Protein AF-A0A660NQ23-F1 (afdb_monomer)

pLDDT: mean 77.4, std 14.24, range [29.5, 96.94]

Secondary structure (DSSP, 8-state):
-HHHHHTHHHHHHHHHHHHHHHHHH-HHHHHTHHHHHHHHHHHHHHHHHHHHHHHHHHTSTTHHHHTHHHHHT-------HHHHHHHHHHHHHHHHHHHTT-----HHHHHHHHHHHHHHTTTHHHHHHHHHHHTTT-TTSHHHHHHHHHHHHHHHHHHT-TTTTT-GGGGGGGHHHHHHHHHHHGGGS-HHHHHHHHHHHHHHHHHHHHHHHHHHHHHHH--SHHHHHHHHHHSTT------HHHHHHHHHHHHHHHHHHHHHHH-SS--TTHHHHHHHHHHHHHHHHHTTTTHHHHHHHH--HHHHGGGHHHHHHS--EEEEES--HHHHHHIIIII--EE---------TTPPP----SEEEEEE-SS-SS--HHHHHHH-SS--STT--HHHHHTS-EEEEEEEE-SS-SS--EEEEEEEPP--PPPP-

Solvent-accessible surface area (backbone atoms only — not comparable to full-atom values): 24558 Å² total; per-residue (Å²): 108,74,67,64,34,70,61,14,59,65,55,32,52,35,50,52,52,28,50,52,50,41,44,73,71,21,73,77,44,50,79,45,40,70,63,49,52,66,50,49,50,53,51,39,52,46,41,34,53,50,49,51,52,51,52,53,50,59,70,38,89,60,35,62,68,67,48,49,46,64,77,73,70,55,87,82,70,82,76,52,68,74,59,54,52,50,41,50,52,50,49,51,52,50,48,52,54,55,51,59,40,65,52,72,73,42,74,65,40,47,53,51,46,64,69,42,48,67,65,70,44,53,81,43,56,66,42,35,53,54,34,50,65,74,36,64,92,51,55,63,40,65,86,51,31,64,34,46,44,42,40,53,40,50,53,49,50,47,35,15,12,78,52,45,86,84,39,62,73,76,55,59,69,48,52,55,32,40,49,54,46,26,62,70,29,57,84,74,55,57,70,66,60,51,52,50,51,32,52,50,30,53,52,53,33,51,52,49,40,50,48,56,51,52,54,48,48,7,54,74,68,49,52,56,57,74,57,13,54,53,49,41,70,74,39,75,90,67,80,85,74,89,53,69,66,37,50,52,52,41,50,52,43,52,49,52,49,51,52,53,55,49,52,67,72,71,56,80,79,81,65,90,62,50,38,56,52,43,41,52,49,31,50,50,38,46,48,48,38,43,68,37,76,38,33,67,61,52,41,63,66,69,52,57,56,85,71,32,43,73,48,20,61,58,37,68,76,57,75,57,40,33,40,46,39,72,61,50,73,71,55,53,52,47,34,33,71,60,18,62,46,42,65,72,76,79,67,87,74,66,96,48,102,78,64,77,78,81,81,82,50,48,32,39,39,39,35,41,68,62,89,67,84,76,81,58,62,71,62,49,51,72,63,45,90,73,65,68,39,86,85,52,52,62,65,64,56,67,74,46,59,68,45,82,77,45,73,50,66,59,94,66,68,96,59,53,41,36,40,35,38,31,33,56,56,80,78,81,73,77,77,81,130

Structure (mmCIF, N/CA/C/O backbone):
data_AF-A0A660NQ23-F1
#
_entry.id   AF-A0A660NQ23-F1
#
loop_
_atom_site.group_PDB
_atom_site.id
_atom_site.type_symbol
_atom_site.label_atom_id
_atom_site.label_alt_id
_atom_site.label_comp_id
_atom_site.label_asym_id
_atom_site.label_entity_id
_atom_site.label_seq_id
_atom_site.pdbx_PDB_ins_code
_atom_site.Cartn_x
_atom_site.Cartn_y
_atom_site.Cartn_z
_atom_site.occupancy
_atom_site.B_iso_or_equiv
_atom_site.auth_seq_id
_atom_site.auth_comp_id
_atom_site.auth_asym_id
_atom_site.auth_atom_id
_atom_site.pdbx_PDB_model_num
ATOM 1 N N . ALA A 1 1 ? 5.498 -5.212 7.278 1.00 31.19 1 ALA A N 1
ATOM 2 C CA . ALA A 1 1 ? 6.770 -5.597 7.927 1.00 31.19 1 ALA A CA 1
ATOM 3 C C . ALA A 1 1 ? 7.944 -5.469 6.956 1.00 31.19 1 ALA A C 1
ATOM 5 O O . ALA A 1 1 ? 8.830 -4.682 7.243 1.00 31.19 1 ALA A O 1
ATOM 6 N N . ALA A 1 2 ? 7.913 -6.130 5.788 1.00 29.50 2 ALA A N 1
ATOM 7 C CA . ALA A 1 2 ? 8.990 -6.045 4.790 1.00 29.50 2 ALA A CA 1
ATOM 8 C C . ALA A 1 2 ? 9.280 -4.611 4.300 1.00 29.50 2 ALA A C 1
ATOM 10 O O . ALA A 1 2 ? 10.437 -4.220 4.282 1.00 29.50 2 ALA A O 1
ATOM 11 N N . SER A 1 3 ? 8.248 -3.801 4.021 1.00 43.12 3 SER A N 1
ATOM 12 C CA . SER A 1 3 ? 8.421 -2.385 3.658 1.00 43.12 3 SER A CA 1
ATOM 13 C C . SER A 1 3 ? 9.052 -1.564 4.793 1.00 43.12 3 SER A C 1
ATOM 15 O O . SER A 1 3 ? 10.048 -0.884 4.584 1.00 43.12 3 SER A O 1
ATOM 17 N N . LEU A 1 4 ? 8.537 -1.682 6.019 1.00 47.09 4 LEU A N 1
ATOM 18 C CA . LEU A 1 4 ? 9.027 -0.963 7.209 1.00 47.09 4 LEU A CA 1
ATOM 19 C C . LEU A 1 4 ? 10.518 -1.201 7.506 1.00 47.09 4 LEU A C 1
ATOM 21 O O . LEU A 1 4 ? 11.193 -0.284 7.959 1.00 47.09 4 LEU A O 1
ATOM 25 N N . LEU A 1 5 ? 11.021 -2.410 7.243 1.00 47.56 5 LEU A N 1
ATOM 26 C CA . LEU A 1 5 ? 12.421 -2.778 7.476 1.00 47.56 5 LEU A CA 1
ATOM 27 C C . LEU A 1 5 ? 13.347 -2.345 6.327 1.00 47.56 5 LEU A C 1
ATOM 29 O O . LEU A 1 5 ? 14.529 -2.108 6.550 1.00 47.56 5 LEU A O 1
ATOM 33 N N . THR A 1 6 ? 12.826 -2.180 5.106 1.00 51.53 6 THR A N 1
ATOM 34 C CA . THR A 1 6 ? 13.605 -1.667 3.965 1.00 51.53 6 THR A CA 1
ATOM 35 C C . THR A 1 6 ? 13.810 -0.144 3.985 1.00 51.53 6 THR A C 1
ATOM 37 O O . THR A 1 6 ? 14.858 0.311 3.538 1.00 51.53 6 THR A O 1
ATOM 40 N N . TYR A 1 7 ? 12.892 0.645 4.567 1.00 55.97 7 TYR A N 1
ATOM 41 C CA . TYR A 1 7 ? 13.034 2.109 4.777 1.00 55.97 7 TYR A CA 1
ATOM 42 C C . TYR A 1 7 ? 13.742 2.455 6.118 1.00 55.97 7 TYR A C 1
ATOM 44 O O . TYR A 1 7 ? 13.473 3.485 6.733 1.00 55.97 7 TYR A O 1
ATOM 52 N N . GLY A 1 8 ? 14.558 1.536 6.647 1.00 65.12 8 GLY A N 1
ATOM 53 C CA . GLY A 1 8 ? 14.742 1.310 8.085 1.00 65.12 8 GLY A CA 1
ATOM 54 C C . GLY A 1 8 ? 15.418 2.389 8.945 1.00 65.12 8 GLY A C 1
ATOM 55 O O . GLY A 1 8 ? 15.153 2.398 10.147 1.00 65.12 8 GLY A O 1
ATOM 56 N N . ILE A 1 9 ? 16.253 3.298 8.420 1.00 74.50 9 ILE A N 1
ATOM 57 C CA . ILE A 1 9 ? 17.016 4.219 9.296 1.00 74.50 9 ILE A CA 1
ATOM 58 C C . ILE A 1 9 ? 16.141 5.353 9.851 1.00 74.50 9 ILE A C 1
ATOM 60 O O . ILE A 1 9 ? 16.072 5.482 11.076 1.00 74.50 9 ILE A O 1
ATOM 64 N N . PRO A 1 10 ? 15.430 6.154 9.030 1.00 77.12 10 PRO A N 1
ATOM 65 C CA . PRO A 1 10 ? 14.596 7.241 9.545 1.00 77.12 10 PRO A CA 1
ATOM 66 C C . PRO A 1 10 ? 13.537 6.760 10.534 1.00 77.12 10 PRO A C 1
ATOM 68 O O . PRO A 1 10 ? 13.327 7.373 11.580 1.00 77.12 10 PRO A O 1
ATOM 71 N N . LEU A 1 11 ? 12.909 5.617 10.247 1.00 76.81 11 LEU A N 1
ATOM 72 C CA . LEU A 1 11 ? 11.911 5.033 11.135 1.00 76.81 11 LEU A CA 1
ATOM 73 C C . LEU A 1 11 ? 12.527 4.543 12.454 1.00 76.81 11 LEU A C 1
ATOM 75 O O . LEU A 1 11 ? 11.950 4.791 13.513 1.00 76.81 11 LEU A O 1
ATOM 79 N N . ALA A 1 12 ? 13.690 3.882 12.416 1.00 78.38 12 ALA A N 1
ATOM 80 C CA . ALA A 1 12 ? 14.388 3.445 13.625 1.00 78.38 12 ALA A CA 1
ATOM 81 C C . ALA A 1 12 ? 14.799 4.638 14.499 1.00 78.38 12 ALA A C 1
ATOM 83 O O . ALA A 1 12 ? 14.580 4.611 15.711 1.00 78.38 12 ALA A O 1
ATOM 84 N N . VAL A 1 13 ? 15.305 5.716 13.890 1.00 81.62 13 VAL A N 1
ATOM 85 C CA . VAL A 1 13 ? 15.626 6.970 14.589 1.00 81.62 13 VAL A CA 1
ATOM 86 C C . VAL A 1 13 ? 14.377 7.556 15.245 1.00 81.62 13 VAL A C 1
ATOM 88 O O . VAL A 1 13 ? 14.406 7.884 16.429 1.00 81.62 13 VAL A O 1
ATOM 91 N N . VAL A 1 14 ? 13.254 7.623 14.524 1.00 83.31 14 VAL A N 1
ATOM 92 C CA . VAL A 1 14 ? 11.972 8.094 15.071 1.00 83.31 14 VAL A CA 1
ATOM 93 C C . VAL A 1 14 ? 11.508 7.239 16.253 1.00 83.31 14 VAL A C 1
ATOM 95 O O . VAL A 1 14 ? 11.088 7.790 17.270 1.00 83.31 14 VAL A O 1
ATOM 98 N N . MET A 1 15 ? 11.607 5.910 16.163 1.00 81.88 15 MET A N 1
ATOM 99 C CA . MET A 1 15 ? 11.240 5.000 17.256 1.00 81.88 15 MET A CA 1
ATOM 100 C C . MET A 1 15 ? 12.137 5.177 18.487 1.00 81.88 15 MET A C 1
ATOM 102 O O . MET A 1 15 ? 11.632 5.239 19.612 1.00 81.88 15 MET A O 1
ATOM 106 N N . LEU A 1 16 ? 13.452 5.306 18.290 1.00 83.88 16 LEU A N 1
ATOM 107 C CA . LEU A 1 16 ? 14.405 5.558 19.372 1.00 83.88 16 LEU A CA 1
ATOM 108 C C . LEU A 1 16 ? 14.143 6.912 20.040 1.00 83.88 16 LEU A C 1
ATOM 110 O O . LEU A 1 16 ? 14.024 6.972 21.263 1.00 83.88 16 LEU A O 1
ATOM 114 N N . LEU A 1 17 ? 13.963 7.981 19.258 1.00 87.12 17 LEU A N 1
ATOM 115 C CA . LEU A 1 17 ? 13.628 9.309 19.779 1.00 87.12 17 LEU A CA 1
ATOM 116 C C . LEU A 1 17 ? 12.296 9.301 20.535 1.00 87.12 17 LEU A C 1
ATOM 118 O O . LEU A 1 17 ? 12.213 9.882 21.616 1.00 87.12 17 LEU A O 1
ATOM 122 N N . ALA A 1 18 ? 11.278 8.603 20.021 1.00 86.25 18 ALA A N 1
ATOM 123 C CA . ALA A 1 18 ? 9.991 8.460 20.698 1.00 86.25 18 ALA A CA 1
ATOM 124 C C . ALA A 1 18 ? 10.151 7.760 22.049 1.00 86.25 18 ALA A C 1
ATOM 126 O O . ALA A 1 18 ? 9.579 8.195 23.047 1.00 86.25 18 ALA A O 1
ATOM 127 N N . THR A 1 19 ? 10.967 6.709 22.088 1.00 85.00 19 THR A N 1
ATOM 128 C CA . THR A 1 19 ? 11.256 5.948 23.306 1.00 85.00 19 THR A CA 1
ATOM 129 C C . THR A 1 19 ? 11.984 6.811 24.333 1.00 85.00 19 THR A C 1
ATOM 131 O O . THR A 1 19 ? 11.578 6.853 25.491 1.00 85.00 19 THR A O 1
ATOM 134 N N . LEU A 1 20 ? 13.002 7.571 23.918 1.00 88.00 20 LEU A N 1
ATOM 135 C CA . LEU A 1 20 ? 13.717 8.497 24.801 1.00 88.00 20 LEU A CA 1
ATOM 136 C C . LEU A 1 20 ? 12.796 9.603 25.340 1.00 88.00 20 LEU A C 1
ATOM 138 O O . LEU A 1 20 ? 12.825 9.895 26.536 1.00 88.00 20 LEU A O 1
ATOM 142 N N . LEU A 1 21 ? 11.928 10.169 24.494 1.00 87.44 21 LEU A N 1
ATOM 143 C CA . LEU A 1 21 ? 10.918 11.151 24.901 1.00 87.44 21 LEU A CA 1
ATOM 144 C C . LEU A 1 21 ? 9.919 10.575 25.908 1.00 87.44 21 LEU A C 1
ATOM 146 O O . LEU A 1 21 ? 9.592 11.250 26.884 1.00 87.44 21 LEU A O 1
ATOM 150 N N . LEU A 1 22 ? 9.463 9.334 25.711 1.00 86.75 22 LEU A N 1
ATOM 151 C CA . LEU A 1 22 ? 8.585 8.642 26.658 1.00 86.75 22 LEU A CA 1
ATOM 152 C C . LEU A 1 22 ? 9.270 8.440 28.011 1.00 86.75 22 LEU A C 1
ATOM 154 O O . LEU A 1 22 ? 8.677 8.753 29.042 1.00 86.75 22 LEU A O 1
ATOM 158 N N . LEU A 1 23 ? 10.523 7.979 28.011 1.00 86.62 23 LEU A N 1
ATOM 159 C CA . LEU A 1 23 ? 11.314 7.804 29.231 1.00 86.62 23 LEU A CA 1
ATOM 160 C C . LEU A 1 23 ? 11.548 9.131 29.963 1.00 86.62 23 LEU A C 1
ATOM 162 O O . LEU A 1 23 ? 11.567 9.157 31.192 1.00 86.62 23 LEU A O 1
ATOM 166 N N . TRP A 1 24 ? 11.707 10.234 29.231 1.00 86.19 24 TRP A N 1
ATOM 167 C CA . TRP A 1 24 ? 11.948 11.548 29.824 1.00 86.19 24 TRP A CA 1
ATOM 168 C C . TRP A 1 24 ? 10.670 12.207 30.368 1.00 86.19 24 TRP A C 1
ATOM 170 O O . TRP A 1 24 ? 10.667 12.720 31.486 1.00 86.19 24 TRP A O 1
ATOM 180 N N . LEU A 1 25 ? 9.573 12.180 29.603 1.00 84.94 25 LEU A N 1
ATOM 181 C CA . LEU A 1 25 ? 8.346 12.929 29.911 1.00 84.94 25 LEU A CA 1
ATOM 182 C C . LEU A 1 25 ? 7.332 12.171 30.770 1.00 84.94 25 LEU A C 1
ATOM 184 O O . LEU A 1 25 ? 6.477 12.813 31.384 1.00 84.94 25 LEU A O 1
ATOM 188 N N . VAL A 1 26 ? 7.374 10.836 30.788 1.00 84.81 26 VAL A N 1
ATOM 189 C CA . VAL A 1 26 ? 6.296 10.011 31.347 1.00 84.81 26 VAL A CA 1
ATOM 190 C C . VAL A 1 26 ? 6.838 9.105 32.454 1.00 84.81 26 VAL A C 1
ATOM 192 O O . VAL A 1 26 ? 7.487 8.090 32.211 1.00 84.81 26 VAL A O 1
ATOM 195 N N . VAL A 1 27 ? 6.528 9.467 33.703 1.00 82.06 27 VAL A N 1
ATOM 196 C CA . VAL A 1 27 ? 7.019 8.812 34.932 1.00 82.06 27 VAL A CA 1
ATOM 197 C C . VAL A 1 27 ? 6.926 7.276 34.921 1.00 82.06 27 VAL A C 1
ATOM 199 O O . VAL A 1 27 ? 7.943 6.647 35.213 1.00 82.06 27 VAL A O 1
ATOM 202 N N . PRO A 1 28 ? 5.798 6.626 34.566 1.00 83.62 28 PRO A N 1
ATOM 203 C CA . PRO A 1 28 ? 5.717 5.162 34.593 1.00 83.62 28 PRO A CA 1
ATOM 204 C C . PRO A 1 28 ? 6.662 4.464 33.604 1.00 83.62 28 PRO A C 1
ATOM 206 O O . PRO A 1 28 ? 7.113 3.358 33.889 1.00 83.62 28 PRO A O 1
ATOM 209 N N . PHE A 1 29 ? 7.040 5.100 32.487 1.00 81.56 29 PHE A N 1
ATOM 210 C CA . PHE A 1 29 ? 8.012 4.511 31.558 1.00 81.56 29 PHE A CA 1
ATOM 211 C C . PHE A 1 29 ? 9.431 4.485 32.142 1.00 81.56 29 PHE A C 1
ATOM 213 O O . PHE A 1 29 ? 10.204 3.587 31.810 1.00 81.56 29 PHE A O 1
ATOM 220 N N . ARG A 1 30 ? 9.761 5.381 33.086 1.00 82.62 30 ARG A N 1
ATOM 221 C CA . ARG A 1 30 ? 11.054 5.359 33.797 1.00 82.62 30 ARG A CA 1
ATOM 222 C C . ARG A 1 30 ? 11.251 4.087 34.617 1.00 82.62 30 ARG A C 1
ATOM 224 O O . ARG A 1 30 ? 12.379 3.627 34.746 1.00 82.62 30 ARG A O 1
ATOM 231 N N . LEU A 1 31 ? 10.167 3.501 35.129 1.00 81.50 31 LEU A N 1
ATOM 232 C CA . LEU A 1 31 ? 10.210 2.273 35.931 1.00 81.50 31 LEU A CA 1
ATOM 233 C C . LEU A 1 31 ? 10.582 1.037 35.097 1.00 81.50 31 LEU A C 1
ATOM 235 O O . LEU A 1 31 ? 11.117 0.073 35.633 1.00 81.50 31 LEU A O 1
ATOM 239 N N . VAL A 1 32 ? 10.331 1.076 33.784 1.00 83.75 32 VAL A N 1
ATOM 240 C CA . VAL A 1 32 ? 10.577 -0.039 32.849 1.00 83.75 32 VAL A CA 1
ATOM 241 C C . VAL A 1 32 ? 11.721 0.292 31.875 1.00 83.75 32 VAL A C 1
ATOM 243 O O . VAL A 1 32 ? 11.970 -0.436 30.917 1.00 83.75 32 VAL A O 1
ATOM 246 N N . ALA A 1 33 ? 12.466 1.375 32.129 1.00 81.12 33 ALA A N 1
ATOM 247 C CA . ALA A 1 33 ? 13.496 1.895 31.230 1.00 81.12 33 ALA A CA 1
ATOM 248 C C . ALA A 1 33 ? 14.548 0.847 30.845 1.00 81.12 33 ALA A C 1
ATOM 250 O O . ALA A 1 33 ? 14.897 0.736 29.673 1.00 81.12 33 ALA A O 1
ATOM 251 N N . GLY A 1 34 ? 15.003 0.047 31.817 1.00 81.88 34 GLY A N 1
ATOM 252 C CA . GLY A 1 34 ? 15.994 -1.006 31.585 1.00 81.88 34 GLY A CA 1
ATOM 253 C C . GLY A 1 34 ? 15.522 -2.039 30.562 1.00 81.88 34 GLY A C 1
ATOM 254 O O . GLY A 1 34 ? 16.228 -2.312 29.598 1.00 81.88 34 GLY A O 1
ATOM 255 N N . TRP A 1 35 ? 14.297 -2.548 30.710 1.00 81.69 35 TRP A N 1
ATOM 256 C CA . TRP A 1 35 ? 13.717 -3.533 29.790 1.00 81.69 35 TRP A CA 1
ATOM 257 C C . TRP A 1 35 ? 13.410 -2.950 28.411 1.00 81.69 35 TRP A C 1
ATOM 259 O O . TRP A 1 35 ? 13.623 -3.611 27.394 1.00 81.69 35 TRP A O 1
ATOM 269 N N . ILE A 1 36 ? 12.934 -1.705 28.361 1.00 80.12 36 ILE A N 1
ATOM 270 C CA . ILE A 1 36 ? 12.629 -1.024 27.100 1.00 80.12 36 ILE A CA 1
ATOM 271 C C . ILE A 1 36 ? 13.912 -0.780 26.304 1.00 80.12 36 ILE A C 1
ATOM 273 O O . ILE A 1 36 ? 13.957 -1.105 25.122 1.00 80.12 36 ILE A O 1
ATOM 277 N N . LEU A 1 37 ? 14.969 -0.264 26.935 1.00 80.31 37 LEU A N 1
ATOM 278 C CA . LEU A 1 37 ? 16.249 -0.029 26.261 1.00 80.31 37 LEU A CA 1
ATOM 279 C C . LEU A 1 37 ? 16.923 -1.343 25.850 1.00 80.31 37 LEU A C 1
ATOM 281 O O . LEU A 1 37 ? 17.445 -1.428 24.741 1.00 80.31 37 LEU A O 1
ATOM 285 N N . LEU A 1 38 ? 16.842 -2.380 26.693 1.00 81.94 38 LEU A N 1
ATOM 286 C CA . LEU A 1 38 ? 17.382 -3.710 26.396 1.00 81.94 38 LEU A CA 1
ATOM 287 C C . LEU A 1 38 ? 16.716 -4.360 25.174 1.00 81.94 38 LEU A C 1
ATOM 289 O O . LEU A 1 38 ? 17.366 -5.120 24.469 1.00 81.94 38 LEU A O 1
ATOM 293 N N . THR A 1 39 ? 15.438 -4.079 24.913 1.00 77.56 39 THR A N 1
ATOM 294 C CA . THR A 1 39 ? 14.677 -4.711 23.820 1.00 77.56 39 THR A CA 1
ATOM 295 C C . THR A 1 39 ? 14.605 -3.846 22.565 1.00 77.56 39 THR A C 1
ATOM 297 O O . THR A 1 39 ? 14.810 -4.345 21.460 1.00 77.56 39 THR A O 1
ATOM 300 N N . MET A 1 40 ? 14.364 -2.541 22.705 1.00 73.56 40 MET A N 1
ATOM 301 C CA . MET A 1 40 ? 14.187 -1.638 21.564 1.00 73.56 40 MET A CA 1
ATOM 302 C C . MET A 1 40 ? 15.494 -1.322 20.849 1.00 73.56 40 MET A C 1
ATOM 304 O O . MET A 1 40 ? 15.484 -1.179 19.630 1.00 73.56 40 MET A O 1
ATOM 308 N N . LEU A 1 41 ? 16.615 -1.231 21.569 1.00 70.62 41 LEU A N 1
ATOM 309 C CA . LEU A 1 41 ? 17.896 -0.888 20.955 1.00 70.62 41 LEU A CA 1
ATOM 310 C C . LEU A 1 41 ? 18.404 -2.013 20.033 1.00 70.62 41 LEU A C 1
ATOM 312 O O . LEU A 1 41 ? 18.699 -1.713 18.876 1.00 70.62 41 LEU A O 1
ATOM 316 N N . PRO A 1 42 ? 18.391 -3.303 20.433 1.00 72.62 42 PRO A N 1
ATOM 317 C CA . PRO A 1 42 ? 18.695 -4.394 19.511 1.00 72.62 42 PRO A CA 1
ATOM 318 C C . PRO A 1 42 ? 17.701 -4.489 18.357 1.00 72.62 42 PRO A C 1
ATOM 320 O O . PRO A 1 42 ? 18.124 -4.671 17.225 1.00 72.62 42 PRO A O 1
ATOM 323 N N . VAL A 1 43 ? 16.396 -4.322 18.592 1.00 72.50 43 VAL A N 1
ATOM 324 C CA . VAL A 1 43 ? 15.394 -4.407 17.513 1.00 72.50 43 VAL A CA 1
ATOM 325 C C . VAL A 1 43 ? 15.560 -3.274 16.498 1.00 72.50 43 VAL A C 1
ATOM 327 O O . VAL A 1 43 ? 15.484 -3.520 15.296 1.00 72.50 43 VAL A O 1
ATOM 330 N N . ALA A 1 44 ? 15.834 -2.049 16.952 1.00 69.88 44 ALA A N 1
ATOM 331 C CA . ALA A 1 44 ? 16.066 -0.908 16.074 1.00 69.88 44 ALA A CA 1
ATOM 332 C C . ALA A 1 44 ? 17.378 -1.050 15.288 1.00 69.88 44 ALA A C 1
ATOM 334 O O . ALA A 1 44 ? 17.392 -0.799 14.085 1.00 69.88 44 ALA A O 1
ATOM 335 N N . VAL A 1 45 ? 18.466 -1.482 15.935 1.00 67.81 45 VAL A N 1
ATOM 336 C CA . VAL A 1 45 ? 19.792 -1.614 15.304 1.00 67.81 45 VAL A CA 1
ATOM 337 C C . VAL A 1 45 ? 19.862 -2.846 14.397 1.00 67.81 45 VAL A C 1
ATOM 339 O O . VAL A 1 45 ? 20.220 -2.729 13.227 1.00 67.81 45 VAL A O 1
ATOM 342 N N . LEU A 1 46 ? 19.457 -4.021 14.888 1.00 67.81 46 LEU A N 1
ATOM 343 C CA . LEU A 1 46 ? 19.446 -5.257 14.099 1.00 67.81 46 LEU A CA 1
ATOM 344 C C . LEU A 1 46 ? 18.413 -5.168 12.970 1.00 67.81 46 LEU A C 1
ATOM 346 O O . LEU A 1 46 ? 18.712 -5.515 11.833 1.00 67.81 46 LEU A O 1
ATOM 350 N N . GLY A 1 47 ? 17.219 -4.642 13.245 1.00 66.25 47 GLY A N 1
ATOM 351 C CA . GLY A 1 47 ? 16.164 -4.512 12.241 1.00 66.25 47 GLY A CA 1
ATOM 352 C C . GLY A 1 47 ? 16.497 -3.534 11.111 1.00 66.25 47 GLY A C 1
ATOM 353 O O . GLY A 1 47 ? 16.093 -3.777 9.978 1.00 66.25 47 GLY A O 1
ATOM 354 N N . SER A 1 48 ? 17.243 -2.458 11.388 1.00 67.00 48 SER A N 1
ATOM 355 C CA . SER A 1 48 ? 17.591 -1.458 10.368 1.00 67.00 48 SER A CA 1
ATOM 356 C C . SER A 1 48 ? 18.838 -1.808 9.558 1.00 67.00 48 SER A C 1
ATOM 358 O O . SER A 1 48 ? 18.894 -1.436 8.394 1.00 67.00 48 SER A O 1
ATOM 360 N N . ILE A 1 49 ? 19.813 -2.530 10.126 1.00 66.94 49 ILE A N 1
ATOM 361 C CA . ILE A 1 49 ? 21.100 -2.805 9.458 1.00 66.94 49 ILE A CA 1
ATOM 362 C C . ILE A 1 49 ? 21.199 -4.253 8.967 1.00 66.94 49 ILE A C 1
ATOM 364 O O . ILE A 1 49 ? 21.629 -4.495 7.839 1.00 66.94 49 ILE A O 1
ATOM 368 N N . VAL A 1 50 ? 20.781 -5.228 9.781 1.00 69.88 50 VAL A N 1
ATOM 369 C CA . VAL A 1 50 ? 20.955 -6.656 9.456 1.00 69.88 50 VAL A CA 1
ATOM 370 C C . VAL A 1 50 ? 19.968 -7.093 8.379 1.00 69.88 50 VAL A C 1
ATOM 372 O O . VAL A 1 50 ? 20.335 -7.842 7.480 1.00 69.88 50 VAL A O 1
ATOM 375 N N . TRP A 1 51 ? 18.729 -6.595 8.409 1.00 70.31 51 TRP A N 1
ATOM 376 C CA . TRP A 1 51 ? 17.712 -6.991 7.432 1.00 70.31 51 TRP A CA 1
ATOM 377 C C . TRP A 1 51 ? 18.053 -6.589 5.981 1.00 70.31 51 TRP A C 1
ATOM 379 O O . TRP A 1 51 ? 17.992 -7.460 5.109 1.00 70.31 51 TRP A O 1
ATOM 389 N N . PRO A 1 52 ? 18.476 -5.342 5.679 1.00 67.56 52 PRO A N 1
ATOM 390 C CA . PRO A 1 52 ? 18.931 -4.985 4.333 1.00 67.56 52 PRO A CA 1
ATOM 391 C C . PRO A 1 52 ? 20.170 -5.767 3.884 1.00 67.56 52 PRO A C 1
ATOM 393 O O . PRO A 1 52 ? 20.255 -6.140 2.717 1.00 67.56 52 PRO A O 1
ATOM 396 N N . ALA A 1 53 ? 21.100 -6.055 4.802 1.00 66.88 53 ALA A N 1
ATOM 397 C CA . ALA A 1 53 ? 22.294 -6.843 4.500 1.00 66.88 53 ALA A CA 1
ATOM 398 C C . ALA A 1 53 ? 21.943 -8.294 4.129 1.00 66.88 53 ALA A C 1
ATOM 400 O O . ALA A 1 53 ? 22.462 -8.820 3.147 1.00 66.88 53 ALA A O 1
ATOM 401 N N . LEU A 1 54 ? 21.005 -8.913 4.855 1.00 67.81 54 LEU A N 1
ATOM 402 C CA . LEU A 1 54 ? 20.491 -10.245 4.531 1.00 67.81 54 LEU A CA 1
ATOM 403 C C . LEU A 1 54 ? 19.756 -10.260 3.189 1.00 67.81 54 LEU A C 1
ATOM 405 O O . LEU A 1 54 ? 19.973 -11.167 2.395 1.00 67.81 54 LEU A O 1
ATOM 409 N N . LEU A 1 55 ? 18.920 -9.257 2.899 1.00 67.38 55 LEU A N 1
ATOM 410 C CA . LEU A 1 55 ? 18.241 -9.162 1.602 1.00 67.38 55 LEU A CA 1
ATOM 411 C C . LEU A 1 55 ? 19.229 -9.017 0.442 1.00 67.38 55 LEU A C 1
ATOM 413 O O . LEU A 1 55 ? 19.050 -9.667 -0.584 1.00 67.38 55 LEU A O 1
ATOM 417 N N . ALA A 1 56 ? 20.267 -8.194 0.604 1.00 66.44 56 ALA A N 1
ATOM 418 C CA . ALA A 1 56 ? 21.317 -8.046 -0.397 1.00 66.44 56 ALA A CA 1
ATOM 419 C C . ALA A 1 56 ? 22.053 -9.370 -0.621 1.00 66.44 56 ALA A C 1
ATOM 421 O O . ALA A 1 56 ? 22.241 -9.782 -1.763 1.00 66.44 56 ALA A O 1
ATOM 422 N N . TYR A 1 57 ? 22.395 -10.066 0.464 1.00 66.38 57 TYR A N 1
ATOM 423 C CA . TYR A 1 57 ? 23.054 -11.364 0.406 1.00 66.38 57 TYR A CA 1
ATOM 424 C C . TYR A 1 57 ? 22.182 -12.417 -0.299 1.00 66.38 57 TYR A C 1
ATOM 426 O O . TYR A 1 57 ? 22.609 -12.998 -1.289 1.00 66.38 57 TYR A O 1
ATOM 434 N N . PHE A 1 58 ? 20.926 -12.596 0.120 1.00 65.62 58 PHE A N 1
ATOM 435 C CA . PHE A 1 58 ? 20.002 -13.581 -0.464 1.00 65.62 58 PHE A CA 1
ATOM 436 C C . PHE A 1 58 ? 19.457 -13.216 -1.851 1.00 65.62 58 PHE A C 1
ATOM 438 O O . PHE A 1 58 ? 18.794 -14.041 -2.475 1.00 65.62 58 PHE A O 1
ATOM 445 N N . SER A 1 59 ? 19.715 -12.005 -2.352 1.00 62.22 59 SER A N 1
ATOM 446 C CA . SER A 1 59 ? 19.316 -11.618 -3.711 1.00 62.22 59 SER A CA 1
ATOM 447 C C . SER A 1 59 ? 20.122 -12.323 -4.812 1.00 62.22 59 SER A C 1
ATOM 449 O O . SER A 1 59 ? 19.729 -12.281 -5.979 1.00 62.22 59 SER A O 1
ATOM 451 N N . HIS A 1 60 ? 21.206 -13.019 -4.454 1.00 57.97 60 HIS A N 1
ATOM 452 C CA . HIS A 1 60 ? 22.003 -13.820 -5.380 1.00 57.97 60 HIS A CA 1
ATOM 453 C C . HIS A 1 60 ? 21.515 -15.266 -5.454 1.00 57.97 60 HIS A C 1
ATOM 455 O O . HIS A 1 60 ? 21.254 -15.902 -4.434 1.00 57.97 60 HIS A O 1
ATOM 461 N N . SER A 1 61 ? 21.483 -15.814 -6.673 1.00 56.41 61 SER A N 1
ATOM 462 C CA . SER A 1 61 ? 21.104 -17.209 -6.951 1.00 56.41 61 SER A CA 1
ATOM 463 C C . SER A 1 61 ? 21.920 -18.229 -6.155 1.00 56.41 61 SER A C 1
ATOM 465 O O . SER A 1 61 ? 21.400 -19.278 -5.784 1.00 56.41 61 SER A O 1
ATOM 467 N N . ASP A 1 62 ? 23.172 -17.892 -5.853 1.00 54.88 62 ASP A N 1
ATOM 468 C CA . ASP A 1 62 ? 24.138 -18.812 -5.251 1.00 54.88 62 ASP A CA 1
ATOM 469 C C . ASP A 1 62 ? 24.199 -18.653 -3.722 1.00 54.88 62 ASP A C 1
ATOM 471 O O . ASP A 1 62 ? 24.698 -19.529 -3.017 1.00 54.88 62 ASP A O 1
ATOM 475 N N . ALA A 1 63 ? 23.629 -17.569 -3.182 1.00 53.59 63 ALA A N 1
ATOM 476 C CA . ALA A 1 63 ? 23.666 -17.262 -1.754 1.00 53.59 63 ALA A CA 1
ATOM 477 C C . ALA A 1 63 ? 22.796 -18.203 -0.916 1.00 53.59 63 ALA A C 1
ATOM 479 O O . ALA A 1 63 ? 23.135 -18.493 0.225 1.00 53.59 63 ALA A O 1
ATOM 480 N N . VAL A 1 64 ? 21.701 -18.735 -1.470 1.00 52.34 64 VAL A N 1
ATOM 481 C CA . VAL A 1 64 ? 20.874 -19.743 -0.778 1.00 52.34 64 VAL A CA 1
ATOM 482 C C . VAL A 1 64 ? 21.641 -21.060 -0.614 1.00 52.34 64 VAL A C 1
ATOM 484 O O . VAL A 1 64 ? 21.534 -21.707 0.424 1.00 52.34 64 VAL A O 1
ATOM 487 N N . VAL A 1 65 ? 22.460 -21.427 -1.605 1.00 53.12 65 VAL A N 1
ATOM 488 C CA . VAL A 1 65 ? 23.310 -22.629 -1.568 1.00 53.12 65 VAL A CA 1
ATOM 489 C C . VAL A 1 65 ? 24.503 -22.420 -0.628 1.00 53.12 65 VAL A C 1
ATOM 491 O O . VAL A 1 65 ? 24.854 -23.321 0.127 1.00 53.12 65 VAL A O 1
ATOM 494 N N . GLN A 1 66 ? 25.077 -21.213 -0.604 1.00 54.03 66 GLN A N 1
ATOM 495 C CA . GLN A 1 66 ? 26.170 -20.835 0.303 1.00 54.03 66 GLN A CA 1
ATOM 496 C C . GLN A 1 66 ? 25.722 -20.556 1.748 1.00 54.03 66 GLN A C 1
ATOM 498 O O . GLN A 1 66 ? 26.555 -20.587 2.647 1.00 54.03 66 GLN A O 1
ATOM 503 N N . ALA A 1 67 ? 24.433 -20.304 1.995 1.00 51.06 67 ALA A N 1
ATOM 504 C CA . ALA A 1 67 ? 23.861 -20.139 3.336 1.00 51.06 67 ALA A CA 1
ATOM 505 C C . ALA A 1 67 ? 23.439 -21.467 3.988 1.00 51.06 67 ALA A C 1
ATOM 507 O O . ALA A 1 67 ? 23.109 -21.494 5.172 1.00 51.06 67 ALA A O 1
ATOM 508 N N . LEU A 1 68 ? 23.434 -22.569 3.236 1.00 50.47 68 LEU A N 1
ATOM 509 C CA . LEU A 1 68 ? 23.098 -23.897 3.749 1.00 50.47 68 LEU A CA 1
ATOM 510 C C . LEU A 1 68 ? 24.063 -24.375 4.865 1.00 50.47 68 LEU A C 1
ATOM 512 O O . LEU A 1 68 ? 23.570 -24.823 5.899 1.00 50.47 68 LEU A O 1
ATOM 516 N N . PRO A 1 69 ? 25.396 -24.161 4.773 1.00 50.53 69 PRO A N 1
ATOM 517 C CA . PRO A 1 69 ? 26.346 -24.520 5.835 1.00 50.53 69 PRO A CA 1
ATOM 518 C C . PRO A 1 69 ? 26.215 -23.659 7.106 1.00 50.53 69 PRO A C 1
ATOM 520 O O . PRO A 1 69 ? 26.595 -24.092 8.192 1.00 50.53 69 PRO A O 1
ATOM 523 N N . LEU A 1 70 ? 25.611 -22.464 7.003 1.00 52.03 70 LEU A N 1
ATOM 524 C CA . LEU A 1 70 ? 25.254 -21.607 8.145 1.00 52.03 70 LEU A CA 1
ATOM 525 C C . LEU A 1 70 ? 24.158 -22.244 9.022 1.00 52.03 70 LEU A C 1
ATOM 527 O O . LEU A 1 70 ? 24.113 -21.975 10.222 1.00 52.03 70 LEU A O 1
ATOM 531 N N . MET A 1 71 ? 23.294 -23.101 8.455 1.00 50.72 71 MET A N 1
ATOM 532 C CA . MET A 1 71 ? 22.337 -23.910 9.230 1.00 50.72 71 MET A CA 1
ATOM 533 C C . MET A 1 71 ? 22.975 -25.163 9.847 1.00 50.72 71 MET A C 1
ATOM 535 O O . MET A 1 71 ? 22.460 -25.676 10.838 1.00 50.72 71 MET A O 1
ATOM 539 N N . GLU A 1 72 ? 24.096 -25.626 9.295 1.00 55.06 72 GLU A N 1
ATOM 540 C CA . GLU A 1 72 ? 24.851 -26.799 9.759 1.00 55.06 72 GLU A CA 1
ATOM 541 C C . GLU A 1 72 ? 25.957 -26.465 10.775 1.00 55.06 72 GLU A C 1
ATOM 543 O O . GLU A 1 72 ? 26.581 -27.368 11.329 1.00 55.06 72 GLU A O 1
ATOM 548 N N . GLY A 1 73 ? 26.145 -25.180 11.103 1.00 49.06 73 GLY A N 1
ATOM 549 C CA . GLY A 1 73 ? 27.038 -24.732 12.175 1.00 49.06 73 GLY A CA 1
ATOM 550 C C . GLY A 1 73 ? 28.514 -24.641 11.786 1.00 49.06 73 GLY A C 1
ATOM 551 O O . GLY A 1 73 ? 29.359 -24.514 12.673 1.00 49.06 73 GLY A O 1
ATOM 552 N N . ASP A 1 74 ? 28.837 -24.676 10.492 1.00 50.97 74 ASP A N 1
ATOM 553 C CA . ASP A 1 74 ? 30.213 -24.534 10.022 1.00 50.97 74 ASP A CA 1
ATOM 554 C C . ASP A 1 74 ? 30.564 -23.048 9.821 1.00 50.97 74 ASP A C 1
ATOM 556 O O . ASP A 1 74 ? 30.009 -22.354 8.966 1.00 50.97 74 ASP A O 1
ATOM 560 N N . SER A 1 75 ? 31.470 -22.527 10.652 1.00 52.94 75 SER A N 1
ATOM 561 C CA . SER A 1 75 ? 31.865 -21.111 10.669 1.00 52.94 75 SER A CA 1
ATOM 562 C C . SER A 1 75 ? 32.915 -20.742 9.614 1.00 52.94 75 SER A C 1
ATOM 564 O O . SER A 1 75 ? 33.312 -19.580 9.538 1.00 52.94 75 SER A O 1
ATOM 566 N N . ASN A 1 76 ? 33.388 -21.705 8.817 1.00 52.47 76 ASN A N 1
ATOM 567 C CA . ASN A 1 76 ? 34.523 -21.536 7.903 1.00 52.47 76 ASN A CA 1
ATOM 568 C C . ASN A 1 76 ? 34.107 -21.456 6.426 1.00 52.47 76 ASN A C 1
ATOM 570 O O . ASN A 1 76 ? 34.720 -22.077 5.558 1.00 52.47 76 ASN A O 1
ATOM 574 N N . LEU A 1 77 ? 33.082 -20.663 6.118 1.00 54.19 77 LEU A N 1
ATOM 575 C CA . LEU A 1 77 ? 32.734 -20.348 4.734 1.00 54.19 77 LEU A CA 1
ATOM 576 C C . LEU A 1 77 ? 33.684 -19.271 4.171 1.00 54.19 77 LEU A C 1
ATOM 578 O O . LEU A 1 77 ? 33.757 -18.176 4.737 1.00 54.19 77 LEU A O 1
ATOM 582 N N . PRO A 1 78 ? 34.390 -19.521 3.051 1.00 54.94 78 PRO A N 1
ATOM 583 C CA . PRO A 1 78 ? 35.114 -18.472 2.350 1.00 54.94 78 PRO A CA 1
ATOM 584 C C . PRO A 1 78 ? 34.104 -17.461 1.798 1.00 54.94 78 PRO A C 1
ATOM 586 O O . PRO A 1 78 ? 33.322 -17.764 0.898 1.00 54.94 78 PRO A O 1
ATOM 589 N N . VAL A 1 79 ? 34.102 -16.253 2.360 1.00 58.47 79 VAL A N 1
ATOM 590 C CA . VAL A 1 79 ? 33.322 -15.131 1.833 1.00 58.47 79 VAL A CA 1
ATOM 591 C C . VAL A 1 79 ? 33.909 -14.769 0.472 1.00 58.47 79 VAL A C 1
ATOM 593 O O . VAL A 1 79 ? 35.015 -14.235 0.401 1.00 58.47 79 VAL A O 1
ATOM 596 N N . ASP A 1 80 ? 33.187 -15.079 -0.605 1.00 63.12 80 ASP A N 1
ATOM 597 C CA . ASP A 1 80 ? 33.587 -14.697 -1.958 1.00 63.12 80 ASP A CA 1
ATOM 598 C C . ASP A 1 80 ? 33.766 -13.162 -2.020 1.00 63.12 80 ASP A C 1
ATOM 600 O O . ASP A 1 80 ? 32.810 -12.422 -1.739 1.00 63.12 80 ASP A O 1
ATOM 604 N N . PRO A 1 81 ? 34.965 -12.646 -2.357 1.00 63.47 81 PRO A N 1
ATOM 605 C CA . PRO A 1 81 ? 35.215 -11.209 -2.446 1.00 63.47 81 PRO A CA 1
ATOM 606 C C . PRO A 1 81 ? 34.291 -10.502 -3.453 1.00 63.47 81 PRO A C 1
ATOM 608 O O . PRO A 1 81 ? 33.980 -9.324 -3.278 1.00 63.47 81 PRO A O 1
ATOM 611 N N . ALA A 1 82 ? 33.780 -11.207 -4.468 1.00 63.25 82 ALA A N 1
ATOM 612 C CA . ALA A 1 82 ? 32.821 -10.642 -5.417 1.00 63.25 82 ALA A CA 1
ATOM 613 C C . ALA A 1 82 ? 31.411 -10.474 -4.814 1.00 63.25 82 ALA A C 1
ATOM 615 O O . ALA A 1 82 ? 30.671 -9.556 -5.186 1.00 63.25 82 ALA A O 1
ATOM 616 N N . ALA A 1 83 ? 31.024 -11.341 -3.873 1.00 62.38 83 ALA A N 1
ATOM 617 C CA . ALA A 1 83 ? 29.755 -11.231 -3.158 1.00 62.38 83 ALA A CA 1
ATOM 618 C C . ALA A 1 83 ? 29.804 -10.101 -2.117 1.00 62.38 83 ALA A C 1
ATOM 620 O O . ALA A 1 83 ? 28.859 -9.315 -2.016 1.00 62.38 83 ALA A O 1
ATOM 621 N N . SER A 1 84 ? 30.923 -9.963 -1.397 1.00 64.44 84 SER A N 1
ATOM 622 C CA . SER A 1 84 ? 31.101 -8.900 -0.399 1.00 64.44 84 SER A CA 1
ATOM 623 C C . SER A 1 84 ? 31.121 -7.502 -1.026 1.00 64.44 84 SER A C 1
ATOM 625 O O . SER A 1 84 ? 30.503 -6.585 -0.482 1.00 64.44 84 SER A O 1
ATOM 627 N N . GLN A 1 85 ? 31.729 -7.344 -2.208 1.00 67.44 85 GLN A N 1
ATOM 628 C CA . GLN A 1 85 ? 31.752 -6.069 -2.930 1.00 67.44 85 GLN A CA 1
ATOM 629 C C . GLN A 1 85 ? 30.346 -5.607 -3.345 1.00 67.44 85 GLN A C 1
ATOM 631 O O . GLN A 1 85 ? 29.990 -4.447 -3.151 1.00 67.44 85 GLN A O 1
ATOM 636 N N . LYS A 1 86 ? 29.493 -6.520 -3.822 1.00 64.19 86 LYS A N 1
ATOM 637 C CA . LYS A 1 86 ? 28.106 -6.192 -4.197 1.00 64.19 86 LYS A CA 1
ATOM 638 C C . LYS A 1 86 ? 27.225 -5.846 -2.999 1.00 64.19 86 LYS A C 1
ATOM 640 O O . LYS A 1 86 ? 26.390 -4.948 -3.092 1.00 64.19 86 LYS A O 1
ATOM 645 N N . VAL A 1 87 ? 27.405 -6.533 -1.869 1.00 67.12 87 VAL A N 1
ATOM 646 C CA . VAL A 1 87 ? 26.715 -6.174 -0.619 1.00 67.12 87 VAL A CA 1
ATOM 647 C C . VAL A 1 87 ? 27.149 -4.779 -0.162 1.00 67.12 87 VAL A C 1
ATOM 649 O O . VAL A 1 87 ? 26.298 -3.984 0.236 1.00 67.12 87 VAL A O 1
ATOM 652 N N . ALA A 1 88 ? 28.438 -4.446 -0.281 1.00 69.00 88 ALA A N 1
ATOM 653 C CA . ALA A 1 88 ? 28.947 -3.114 0.033 1.00 69.00 88 ALA A CA 1
ATOM 654 C C . ALA A 1 88 ? 28.367 -2.029 -0.894 1.00 69.00 88 ALA A C 1
ATOM 656 O O . ALA A 1 88 ? 27.932 -0.985 -0.406 1.00 69.00 88 ALA A O 1
ATOM 657 N N . GLU A 1 89 ? 28.284 -2.282 -2.203 1.00 68.75 89 GLU A N 1
ATOM 658 C CA . GLU A 1 89 ? 27.655 -1.374 -3.177 1.00 68.75 89 GLU A CA 1
ATOM 659 C C . GLU A 1 89 ? 26.169 -1.148 -2.877 1.00 68.75 89 GLU A C 1
ATOM 661 O O . GLU A 1 89 ? 25.704 -0.004 -2.836 1.00 68.75 89 GLU A O 1
ATOM 666 N N . PHE A 1 90 ? 25.424 -2.225 -2.608 1.00 73.44 90 PHE A N 1
ATOM 667 C CA . PHE A 1 90 ? 24.027 -2.128 -2.195 1.00 73.44 90 PHE A CA 1
ATOM 668 C C . PHE A 1 90 ? 23.888 -1.304 -0.916 1.00 73.44 90 PHE A C 1
ATOM 670 O O . PHE A 1 90 ? 23.049 -0.407 -0.856 1.00 73.44 90 PHE A O 1
ATOM 677 N N . PHE A 1 91 ? 24.710 -1.585 0.098 1.00 72.94 91 PHE A N 1
ATOM 678 C CA . PHE A 1 91 ? 24.634 -0.904 1.385 1.00 72.94 91 PHE A CA 1
ATOM 679 C C . PHE A 1 91 ? 24.975 0.579 1.257 1.00 72.94 91 PHE A C 1
ATOM 681 O O . PHE A 1 91 ? 24.294 1.408 1.851 1.00 72.94 91 PHE A O 1
ATOM 688 N N . HIS A 1 92 ? 25.960 0.933 0.429 1.00 73.75 92 HIS A N 1
ATOM 689 C CA . HIS A 1 92 ? 26.286 2.325 0.138 1.00 73.75 92 HIS A CA 1
ATOM 690 C C . HIS A 1 92 ? 25.118 3.052 -0.543 1.00 73.75 92 HIS A C 1
ATOM 692 O O . HIS A 1 92 ? 24.740 4.139 -0.109 1.00 73.75 92 HIS A O 1
ATOM 698 N N . GLY A 1 93 ? 24.506 2.447 -1.567 1.00 72.31 93 GLY A N 1
ATOM 699 C CA . GLY A 1 93 ? 23.336 3.021 -2.242 1.00 72.31 93 GLY A CA 1
ATOM 700 C C . GLY A 1 93 ? 22.102 3.109 -1.339 1.00 72.31 93 GLY A C 1
ATOM 701 O O . GLY A 1 93 ? 21.351 4.081 -1.374 1.00 72.31 93 GLY A O 1
ATOM 702 N N . TRP A 1 94 ? 21.898 2.112 -0.482 1.00 75.62 94 TRP A N 1
ATOM 703 C CA . TRP A 1 94 ? 20.830 2.126 0.509 1.00 75.62 94 TRP A CA 1
ATOM 704 C C . TRP A 1 94 ? 21.070 3.205 1.575 1.00 75.62 94 TRP A C 1
ATOM 706 O O . TRP A 1 94 ? 20.138 3.931 1.920 1.00 75.62 94 TRP A O 1
ATOM 716 N N . LEU A 1 95 ? 22.304 3.369 2.061 1.00 77.62 95 LEU A N 1
ATOM 717 C CA . LEU A 1 95 ? 22.673 4.425 3.006 1.00 77.62 95 LEU A CA 1
ATOM 718 C C . LEU A 1 95 ? 22.506 5.817 2.401 1.00 77.62 95 LEU A C 1
ATOM 720 O O . LEU A 1 95 ? 21.942 6.683 3.064 1.00 77.62 95 LEU A O 1
ATOM 724 N N . SER A 1 96 ? 22.958 6.040 1.163 1.00 77.88 96 SER A N 1
ATOM 725 C CA . SER A 1 96 ? 22.811 7.339 0.496 1.00 77.88 96 SER A CA 1
ATOM 726 C C . SER A 1 96 ? 21.340 7.691 0.271 1.00 77.88 96 SER A C 1
ATOM 728 O O . SER A 1 96 ? 20.930 8.825 0.517 1.00 77.88 96 SER A O 1
ATOM 730 N N . TRP A 1 97 ? 20.517 6.707 -0.091 1.00 76.44 97 TRP A N 1
ATOM 731 C CA . TRP A 1 97 ? 19.073 6.884 -0.203 1.00 76.44 97 TRP A CA 1
ATOM 732 C C . TRP A 1 97 ? 18.409 7.200 1.146 1.00 76.44 97 TRP A C 1
ATOM 734 O O . TRP A 1 97 ? 17.618 8.137 1.226 1.00 76.44 97 TRP A O 1
ATOM 744 N N . ASN A 1 98 ? 18.770 6.497 2.229 1.00 78.56 98 ASN A N 1
ATOM 745 C CA . ASN A 1 98 ? 18.273 6.816 3.577 1.00 78.56 98 ASN A CA 1
ATOM 746 C C . ASN A 1 98 ? 18.755 8.196 4.054 1.00 78.56 98 ASN A C 1
ATOM 748 O O . ASN A 1 98 ? 17.995 8.915 4.699 1.00 78.56 98 ASN A O 1
ATOM 752 N N . ALA A 1 99 ? 19.992 8.585 3.731 1.00 80.56 99 ALA A N 1
ATOM 753 C CA . ALA A 1 99 ? 20.517 9.914 4.031 1.00 80.56 99 ALA A CA 1
ATOM 754 C C . ALA A 1 99 ? 19.718 11.005 3.301 1.00 80.56 99 ALA A C 1
ATOM 756 O O . ALA A 1 99 ? 19.396 12.026 3.902 1.00 80.56 99 ALA A O 1
ATOM 757 N N . GLY A 1 100 ? 19.306 10.748 2.055 1.00 78.62 100 GLY A N 1
ATOM 758 C CA . GLY A 1 100 ? 18.439 11.634 1.273 1.00 78.62 100 GLY A CA 1
ATOM 759 C C . GLY A 1 100 ? 17.028 11.835 1.843 1.00 78.62 100 GLY A C 1
ATOM 760 O O . GLY A 1 100 ? 16.342 12.768 1.429 1.00 78.62 100 GLY A O 1
ATOM 761 N N . MET A 1 101 ? 16.594 11.013 2.808 1.00 78.44 101 MET A N 1
ATOM 762 C CA . MET A 1 101 ? 15.327 11.217 3.527 1.00 78.44 101 MET A CA 1
ATOM 763 C C . MET A 1 101 ? 15.439 12.216 4.682 1.00 78.44 101 MET A C 1
ATOM 765 O O . MET A 1 101 ? 14.412 12.628 5.221 1.00 78.44 101 MET A O 1
ATOM 769 N N . PHE A 1 102 ? 16.652 12.600 5.088 1.00 80.94 102 PHE A N 1
ATOM 770 C CA . PHE A 1 102 ? 16.865 13.622 6.107 1.00 80.94 102 PHE A CA 1
ATOM 771 C C . PHE A 1 102 ? 17.125 14.973 5.444 1.00 80.94 102 PHE A C 1
ATOM 773 O O . PHE A 1 102 ? 18.146 15.183 4.795 1.00 80.94 102 PHE A O 1
ATOM 780 N N . GLY A 1 103 ? 16.210 15.914 5.646 1.00 82.31 103 GLY A N 1
ATOM 781 C CA . GLY A 1 103 ? 16.332 17.284 5.171 1.00 82.31 103 GLY A CA 1
ATOM 782 C C . GLY A 1 103 ? 15.772 18.295 6.167 1.00 82.31 103 GLY A C 1
ATOM 783 O O . GLY A 1 103 ? 15.352 17.962 7.278 1.00 82.31 103 GLY A O 1
ATOM 784 N N . ALA A 1 104 ? 15.788 19.562 5.762 1.00 83.38 104 ALA A N 1
ATOM 785 C CA . ALA A 1 104 ? 15.113 20.627 6.490 1.00 83.38 104 ALA A CA 1
ATOM 786 C C . ALA A 1 104 ? 13.618 20.656 6.122 1.00 83.38 104 ALA A C 1
ATOM 788 O O . A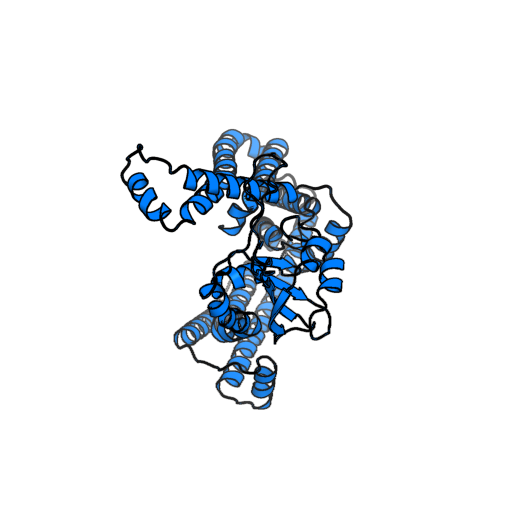LA A 1 104 ? 13.270 20.355 4.977 1.00 83.38 104 ALA A O 1
ATOM 789 N N . PRO A 1 105 ? 12.729 21.049 7.053 1.00 82.50 105 PRO A N 1
ATOM 790 C CA . PRO A 1 105 ? 11.316 21.217 6.742 1.00 82.50 105 PRO A CA 1
ATOM 791 C C . PRO A 1 105 ? 11.141 22.284 5.655 1.00 82.50 105 PRO A C 1
ATOM 793 O O . PRO A 1 105 ? 11.619 23.410 5.800 1.00 82.50 105 PRO A O 1
ATOM 796 N N . SER A 1 106 ? 10.448 21.933 4.571 1.00 83.00 106 SER A N 1
ATOM 797 C CA . SER A 1 106 ? 10.177 22.835 3.449 1.00 83.00 106 SER A CA 1
ATOM 798 C C . SER A 1 106 ? 8.684 23.161 3.341 1.00 83.00 106 SER A C 1
ATOM 800 O O . SER A 1 106 ? 7.817 22.364 3.711 1.00 83.00 106 SER A O 1
ATOM 802 N N . GLY A 1 107 ? 8.360 24.352 2.824 1.00 83.56 107 GLY A N 1
ATOM 803 C CA . GLY A 1 107 ? 6.968 24.740 2.559 1.00 83.56 107 GLY A CA 1
ATOM 804 C C . GLY A 1 107 ? 6.296 23.843 1.513 1.00 83.56 107 GLY A C 1
ATOM 805 O O . GLY A 1 107 ? 5.102 23.561 1.611 1.00 83.56 107 GLY A O 1
ATOM 806 N N . GLU A 1 108 ? 7.077 23.329 0.559 1.00 82.44 108 GLU A N 1
ATOM 807 C CA . GLU A 1 108 ? 6.618 22.365 -0.442 1.00 82.44 108 GLU A CA 1
ATOM 808 C C . GLU A 1 108 ? 6.192 21.050 0.217 1.00 82.44 108 GLU A C 1
ATOM 810 O O . GLU A 1 108 ? 5.043 20.640 0.036 1.00 82.44 108 GLU A O 1
ATOM 815 N N . ALA A 1 109 ? 7.041 20.465 1.073 1.00 81.50 109 ALA A N 1
ATOM 816 C CA . ALA A 1 109 ? 6.709 19.254 1.825 1.00 81.50 109 ALA A CA 1
ATOM 817 C C . ALA A 1 109 ? 5.445 19.451 2.675 1.00 81.50 109 ALA A C 1
ATOM 819 O O . ALA A 1 109 ? 4.559 18.598 2.681 1.00 81.50 109 ALA A O 1
ATOM 820 N N . LEU A 1 110 ? 5.295 20.610 3.331 1.00 86.62 110 LEU A N 1
ATOM 821 C CA . LEU A 1 110 ? 4.087 20.925 4.099 1.00 86.62 110 LEU A CA 1
ATOM 822 C C . LEU A 1 110 ? 2.827 20.958 3.223 1.00 86.62 110 LEU A C 1
ATOM 824 O O . LEU A 1 110 ? 1.806 20.380 3.596 1.00 86.62 110 LEU A O 1
ATOM 828 N N . SER A 1 111 ? 2.881 21.626 2.068 1.00 86.62 111 SER A N 1
ATOM 829 C CA . SER A 1 111 ? 1.735 21.726 1.154 1.00 86.62 111 SER A CA 1
ATOM 830 C C . SER A 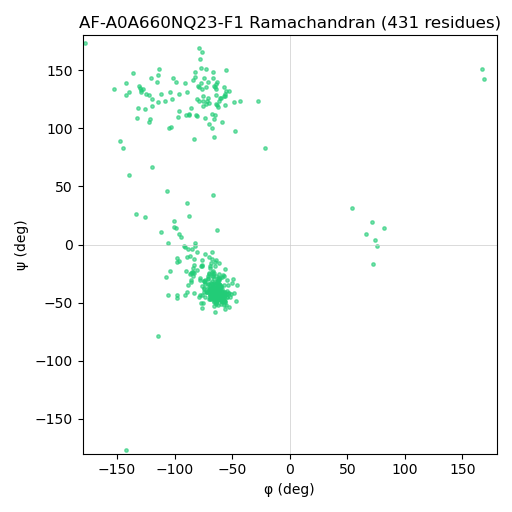1 111 ? 1.335 20.367 0.570 1.00 86.62 111 SER A C 1
ATOM 832 O O . SER A 1 111 ? 0.149 20.036 0.524 1.00 86.62 111 SER A O 1
ATOM 834 N N . GLN A 1 112 ? 2.315 19.538 0.210 1.00 82.75 112 GLN A N 1
ATOM 835 C CA . GLN A 1 112 ? 2.104 18.191 -0.316 1.00 82.75 112 GLN A CA 1
ATOM 836 C C . GLN A 1 112 ? 1.533 17.248 0.746 1.00 82.75 112 GLN A C 1
ATOM 838 O O . GLN A 1 112 ? 0.562 16.527 0.489 1.00 82.75 112 GLN A O 1
ATOM 843 N N . LEU A 1 113 ? 2.083 17.285 1.963 1.00 85.81 113 LEU A N 1
ATOM 844 C CA . LEU A 1 113 ? 1.557 16.534 3.100 1.00 85.81 113 LEU A CA 1
ATOM 845 C C . LEU A 1 113 ? 0.145 17.001 3.457 1.00 85.81 113 LEU A C 1
ATOM 847 O O . LEU A 1 113 ? -0.722 16.165 3.696 1.00 85.81 113 LEU A O 1
ATOM 851 N N . GLY A 1 114 ? -0.123 18.308 3.420 1.00 86.81 114 GLY A N 1
ATOM 852 C CA . GLY A 1 114 ? -1.461 18.871 3.612 1.00 86.81 114 GLY A CA 1
ATOM 853 C C . GLY A 1 114 ? -2.469 18.394 2.561 1.00 86.81 114 GLY A C 1
ATOM 854 O O . GLY A 1 114 ? -3.624 18.145 2.897 1.00 86.81 114 GLY A O 1
ATOM 855 N N . GLY A 1 115 ? -2.032 18.198 1.313 1.00 86.44 115 GLY A N 1
ATOM 856 C CA . GLY A 1 115 ? -2.852 17.612 0.252 1.00 86.44 115 GLY A CA 1
ATOM 857 C C . GLY A 1 115 ? -3.065 16.101 0.392 1.00 86.44 115 GLY A C 1
ATOM 858 O O . GLY A 1 115 ? -4.126 15.601 0.029 1.00 86.44 115 GLY A O 1
ATOM 859 N N . THR A 1 116 ? -2.093 15.370 0.944 1.00 87.62 116 THR A N 1
ATOM 860 C CA . THR A 1 116 ? -2.086 13.893 0.947 1.00 87.62 116 THR A CA 1
ATOM 861 C C . THR A 1 116 ? -2.602 13.287 2.256 1.00 87.62 116 THR A C 1
ATOM 863 O O . THR A 1 116 ? -3.439 12.383 2.230 1.00 87.62 116 THR A O 1
ATOM 866 N N . LEU A 1 117 ? -2.150 13.784 3.414 1.00 87.75 117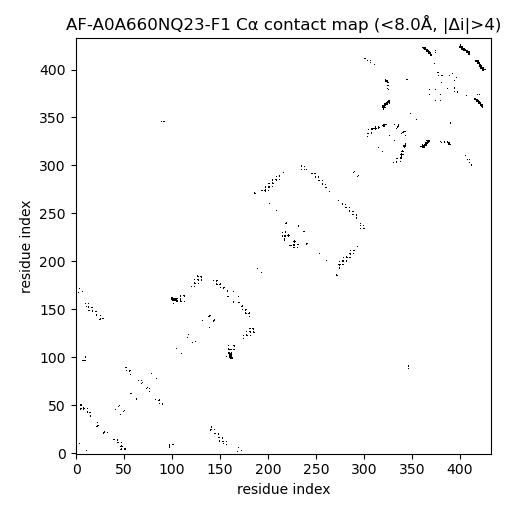 LEU A N 1
ATOM 867 C CA . LEU A 1 117 ? -2.453 13.227 4.741 1.00 87.75 117 LEU A CA 1
ATOM 868 C C . LEU A 1 117 ? -3.955 13.150 5.052 1.00 87.75 117 LEU A C 1
ATOM 870 O O . LEU A 1 117 ? -4.381 12.098 5.539 1.00 87.75 117 LEU A O 1
ATOM 874 N N . PRO A 1 118 ? -4.783 14.186 4.791 1.00 89.81 118 PRO A N 1
ATOM 875 C CA . PRO A 1 118 ? -6.197 14.138 5.155 1.00 89.81 118 PRO A CA 1
ATOM 876 C C . PRO A 1 118 ? -6.959 13.024 4.445 1.00 89.81 118 PRO A C 1
ATOM 878 O O . PRO A 1 118 ? -7.867 12.447 5.039 1.00 89.81 118 PRO A O 1
ATOM 881 N N . TRP A 1 119 ? -6.578 12.715 3.202 1.00 87.75 119 TRP A N 1
ATOM 882 C CA . TRP A 1 119 ? -7.176 11.643 2.409 1.00 87.75 119 TRP A CA 1
ATOM 883 C C . TRP A 1 119 ? -6.571 10.282 2.740 1.00 87.75 119 TRP A C 1
ATOM 885 O O . TRP A 1 119 ? -7.310 9.314 2.891 1.00 87.75 119 TRP A O 1
ATOM 895 N N . TYR A 1 120 ? -5.248 10.210 2.906 1.00 87.25 120 TYR A N 1
ATOM 896 C CA . TYR A 1 120 ? -4.540 8.963 3.202 1.00 87.25 120 TYR A CA 1
ATOM 897 C C . TYR A 1 120 ? -4.911 8.395 4.580 1.00 87.25 120 TYR A C 1
ATOM 899 O O . TYR A 1 120 ? -5.118 7.195 4.732 1.00 87.25 120 TYR A O 1
ATOM 907 N N . LEU A 1 121 ? -5.020 9.263 5.590 1.00 88.50 121 LEU A N 1
ATOM 908 C CA . LEU A 1 121 ? -5.338 8.888 6.970 1.00 88.50 121 LEU A CA 1
ATOM 909 C C . LEU A 1 121 ? -6.833 8.998 7.282 1.00 88.50 121 LEU A C 1
ATOM 911 O O . LEU A 1 121 ? -7.236 8.853 8.439 1.00 88.50 121 LEU A O 1
ATOM 915 N N . TRP A 1 122 ? -7.675 9.278 6.286 1.00 86.88 122 TRP A N 1
ATOM 916 C CA . TRP A 1 122 ? -9.118 9.167 6.450 1.00 86.88 122 TRP A CA 1
ATOM 917 C C . TRP A 1 122 ? -9.492 7.694 6.699 1.00 86.88 122 TRP A C 1
ATOM 919 O O . TRP A 1 122 ? -8.998 6.819 5.992 1.00 86.88 122 TRP A O 1
ATOM 929 N N . PRO A 1 123 ? -10.375 7.365 7.660 1.00 84.62 123 PRO A N 1
ATOM 930 C CA . PRO A 1 123 ? -11.147 8.240 8.541 1.00 84.62 123 PRO A CA 1
ATOM 931 C C . PRO A 1 123 ? -10.546 8.364 9.953 1.00 84.62 123 PRO A C 1
ATOM 933 O O . PRO A 1 123 ? -11.276 8.671 10.885 1.00 84.62 123 PRO A O 1
ATOM 936 N N . LEU A 1 124 ? -9.263 8.059 10.166 1.00 88.94 124 LEU A N 1
ATOM 937 C CA . LEU A 1 124 ? -8.648 8.020 11.499 1.00 88.94 124 LEU A CA 1
ATOM 938 C C . LEU A 1 124 ? -8.435 9.420 12.087 1.00 88.94 124 LEU A C 1
ATOM 940 O O . LEU A 1 124 ? -8.679 9.634 13.274 1.00 88.94 124 LEU A O 1
ATOM 944 N N . TRP A 1 125 ? -8.000 10.388 11.275 1.00 90.00 125 TRP A N 1
ATOM 945 C CA . TRP A 1 125 ? -7.612 11.709 11.784 1.00 90.00 125 TRP A CA 1
ATOM 946 C C . TRP A 1 125 ? -8.725 12.462 12.544 1.00 90.00 125 TRP A C 1
ATOM 948 O O . TRP A 1 125 ? -8.396 13.035 13.584 1.00 90.00 125 TRP A O 1
ATOM 958 N N . PRO A 1 126 ? -10.025 12.434 12.163 1.00 89.94 126 PRO A N 1
ATOM 959 C CA . PRO A 1 126 ? -11.072 13.094 12.943 1.00 89.94 126 PRO A CA 1
ATOM 960 C C . PRO A 1 126 ? -11.218 12.490 14.344 1.00 89.94 126 PRO A C 1
ATOM 962 O O . PRO A 1 126 ? -11.392 13.224 15.317 1.00 89.94 126 PRO A O 1
ATOM 965 N N . PHE A 1 127 ? -11.103 11.162 14.473 1.00 88.25 127 PHE A N 1
ATOM 966 C CA . PHE A 1 127 ? -11.173 10.483 15.769 1.00 88.25 127 PHE A CA 1
ATOM 967 C C . PHE A 1 127 ? -9.956 10.785 16.639 1.00 88.25 127 PHE A C 1
ATOM 969 O O . PHE A 1 127 ? -10.104 10.963 17.849 1.00 88.25 127 PHE A O 1
ATOM 976 N N . VAL A 1 128 ? -8.771 10.869 16.031 1.00 91.31 128 VAL A N 1
ATOM 977 C CA . VAL A 1 128 ? -7.533 11.235 16.728 1.00 91.31 128 VAL A CA 1
ATOM 978 C C . VAL A 1 128 ? -7.600 12.682 17.220 1.00 91.31 128 VAL A C 1
ATOM 980 O O . VAL A 1 128 ? -7.377 12.915 18.406 1.00 91.31 128 VAL A O 1
ATOM 983 N N . LEU A 1 129 ? -7.989 13.641 16.370 1.00 91.69 129 LEU A N 1
ATOM 984 C CA . LEU A 1 129 ? -8.132 15.050 16.763 1.00 91.69 129 LEU A CA 1
ATOM 985 C C . LEU A 1 129 ? -9.181 15.237 17.862 1.00 91.69 129 LEU A C 1
ATOM 987 O O . LEU A 1 129 ? -8.934 15.946 18.838 1.00 91.69 129 LEU A O 1
ATOM 991 N N . TRP A 1 130 ? -10.330 14.567 17.741 1.00 90.00 130 TRP A N 1
ATOM 992 C CA . TRP A 1 130 ? -11.364 14.581 18.775 1.00 90.00 130 TRP A CA 1
ATOM 993 C C . TRP A 1 130 ? -10.844 14.037 20.111 1.00 90.00 130 TRP A C 1
ATOM 995 O O . TRP A 1 130 ? -11.085 14.628 21.166 1.00 90.00 130 TRP A O 1
ATOM 1005 N N . GLY A 1 131 ? -10.085 12.939 20.066 1.00 88.31 131 GLY A N 1
ATOM 1006 C CA . GLY A 1 131 ? -9.412 12.369 21.228 1.00 88.31 131 GLY A CA 1
ATOM 1007 C C . GLY A 1 131 ? -8.436 13.312 21.895 1.00 88.31 131 GLY A C 1
ATOM 1008 O O . GLY A 1 131 ? -8.521 13.548 23.098 1.00 88.31 131 GLY A O 1
ATOM 1009 N N . MET A 1 132 ? -7.535 13.888 21.101 1.00 88.94 132 MET A N 1
ATOM 1010 C CA . MET A 1 132 ? -6.547 14.853 21.574 1.00 88.94 132 MET A CA 1
ATOM 1011 C C . MET A 1 132 ? -7.219 16.069 22.215 1.00 88.94 132 MET A C 1
ATOM 1013 O O . MET A 1 132 ? -6.807 16.506 23.287 1.00 88.94 132 MET A O 1
ATOM 1017 N N . TRP A 1 133 ? -8.298 16.579 21.615 1.00 89.69 133 TRP A N 1
ATOM 1018 C CA . TRP A 1 133 ? -9.068 17.679 22.190 1.00 89.69 133 TRP A CA 1
ATOM 1019 C C . TRP A 1 133 ? -9.709 17.301 23.532 1.00 89.69 133 TRP A C 1
ATOM 1021 O O . TRP A 1 133 ? -9.666 18.084 24.486 1.00 89.69 133 TRP A O 1
ATOM 1031 N N . ARG A 1 134 ? -10.261 16.085 23.643 1.00 87.06 134 ARG A N 1
ATOM 1032 C CA . ARG A 1 134 ? -10.893 15.597 24.876 1.00 87.06 134 ARG A CA 1
ATOM 1033 C C . ARG A 1 134 ? -9.880 15.334 25.995 1.00 87.06 134 ARG A C 1
ATOM 1035 O O . ARG A 1 134 ? -10.200 15.586 27.155 1.00 87.06 134 ARG A O 1
ATOM 1042 N N . TRP A 1 135 ? -8.671 14.891 25.654 1.00 85.38 135 TRP A N 1
ATOM 1043 C CA . TRP A 1 135 ? -7.592 14.574 26.596 1.00 85.38 135 TRP A CA 1
ATOM 1044 C C . TRP A 1 135 ? -6.516 15.644 26.739 1.00 85.38 135 TRP A C 1
ATOM 1046 O O . TRP A 1 135 ? -5.479 15.374 27.336 1.00 85.38 135 TRP A O 1
ATOM 1056 N N . ARG A 1 136 ? -6.758 16.874 26.280 1.00 83.94 136 ARG A N 1
ATOM 1057 C CA . ARG A 1 136 ? -5.777 17.973 26.352 1.00 83.94 136 ARG A CA 1
ATOM 1058 C C . ARG A 1 136 ? -5.130 18.179 27.730 1.00 83.94 136 ARG A C 1
ATOM 1060 O O . ARG A 1 136 ? -3.997 18.633 27.801 1.00 83.94 136 ARG A O 1
ATOM 1067 N N . ALA A 1 137 ? -5.836 17.853 28.817 1.00 80.75 137 ALA A N 1
ATOM 1068 C CA . ALA A 1 137 ? -5.330 17.969 30.188 1.00 80.75 137 ALA A CA 1
ATOM 1069 C C . ALA A 1 137 ? -4.466 16.771 30.644 1.00 80.75 137 ALA A C 1
ATOM 1071 O O . ALA A 1 137 ? -3.721 16.899 31.606 1.00 80.75 137 ALA A O 1
ATOM 1072 N N . GLY A 1 138 ? -4.551 15.627 29.955 1.00 79.12 138 GLY A N 1
ATOM 1073 C CA . GLY A 1 138 ? -3.907 14.355 30.302 1.00 79.12 138 GLY A CA 1
ATOM 1074 C C . GLY A 1 138 ? -3.054 13.763 29.174 1.00 79.12 138 GLY A C 1
ATOM 1075 O O . GLY A 1 138 ? -2.831 12.559 29.143 1.00 79.12 138 GLY A O 1
ATOM 1076 N N . CYS A 1 139 ? -2.555 14.567 28.229 1.00 74.88 139 CYS A N 1
ATOM 1077 C CA . CYS A 1 139 ? -1.726 14.063 27.120 1.00 74.88 139 CYS A CA 1
ATOM 1078 C C . CYS A 1 139 ? -0.414 13.390 27.572 1.00 74.88 139 CYS A C 1
ATOM 1080 O O . CYS A 1 139 ? 0.215 12.694 26.780 1.00 74.88 139 CYS A O 1
ATOM 1082 N N . ARG A 1 140 ? 0.009 13.609 28.825 1.00 74.06 140 ARG A N 1
ATOM 1083 C CA . ARG A 1 140 ? 1.190 12.976 29.437 1.00 74.06 140 ARG A CA 1
ATOM 1084 C C . ARG A 1 140 ? 0.893 11.633 30.107 1.00 74.06 140 ARG A C 1
ATOM 1086 O O . ARG A 1 140 ? 1.824 10.980 30.567 1.00 74.06 140 ARG A O 1
ATOM 1093 N N . GLU A 1 141 ? -0.367 11.212 30.148 1.00 83.38 141 GLU A N 1
ATOM 1094 C CA . GLU A 1 141 ? -0.727 9.896 30.664 1.00 83.38 141 GLU A CA 1
ATOM 1095 C C . GLU A 1 141 ? -0.167 8.799 29.757 1.00 83.38 141 GLU A C 1
ATOM 1097 O O . GLU A 1 141 ? -0.262 8.878 28.528 1.00 83.38 141 GLU A O 1
ATOM 1102 N N . ALA A 1 142 ? 0.397 7.754 30.364 1.00 79.50 142 ALA A N 1
ATOM 1103 C CA . ALA A 1 142 ? 1.121 6.704 29.646 1.00 79.50 142 ALA A CA 1
ATOM 1104 C C . ALA A 1 142 ? 0.358 6.078 28.463 1.00 79.50 142 ALA A C 1
ATOM 1106 O O . ALA A 1 142 ? 0.969 5.927 27.403 1.00 79.50 142 ALA A O 1
ATOM 1107 N N . PRO A 1 143 ? -0.954 5.773 28.567 1.00 83.69 143 PRO A N 1
ATOM 1108 C CA . PRO A 1 143 ? -1.697 5.167 27.462 1.00 83.69 143 PRO A CA 1
ATOM 1109 C C . PRO A 1 143 ? -1.833 6.078 26.238 1.00 83.69 143 PRO A C 1
ATOM 1111 O O . PRO A 1 143 ? -1.911 5.586 25.118 1.00 83.69 143 PRO A O 1
ATOM 1114 N N . ILE A 1 144 ? -1.851 7.399 26.439 1.00 86.50 144 ILE A N 1
ATOM 1115 C CA . ILE A 1 144 ? -2.033 8.389 25.370 1.00 86.50 144 ILE A CA 1
ATOM 1116 C C . ILE A 1 144 ? -0.679 8.814 24.810 1.00 86.50 144 ILE A C 1
ATOM 1118 O O . ILE A 1 144 ? -0.511 8.881 23.594 1.00 86.50 144 ILE A O 1
ATOM 1122 N N . ALA A 1 145 ? 0.295 9.058 25.688 1.00 86.69 145 ALA A N 1
ATOM 1123 C CA . ALA A 1 145 ? 1.639 9.463 25.300 1.00 86.69 145 ALA A CA 1
ATOM 1124 C C . ALA A 1 145 ? 2.326 8.402 24.423 1.00 86.69 145 ALA A C 1
ATOM 1126 O O . ALA A 1 145 ? 2.988 8.754 23.446 1.00 86.69 145 ALA A O 1
ATOM 1127 N N . ALA A 1 146 ? 2.120 7.114 24.735 1.00 87.38 146 ALA A N 1
ATOM 1128 C CA . ALA A 1 146 ? 2.747 5.987 24.046 1.00 87.38 146 ALA A CA 1
ATOM 1129 C C . ALA A 1 146 ? 2.501 5.957 22.526 1.00 87.38 146 ALA A C 1
ATOM 1131 O O . ALA A 1 146 ? 3.476 5.827 21.795 1.00 87.38 146 ALA A O 1
ATOM 1132 N N . PRO A 1 147 ? 1.264 6.100 22.012 1.00 90.81 147 PRO A N 1
ATOM 1133 C CA . PRO A 1 147 ? 1.028 6.243 20.576 1.00 90.81 147 PRO A CA 1
ATOM 1134 C C . PRO A 1 147 ? 1.176 7.688 20.061 1.00 90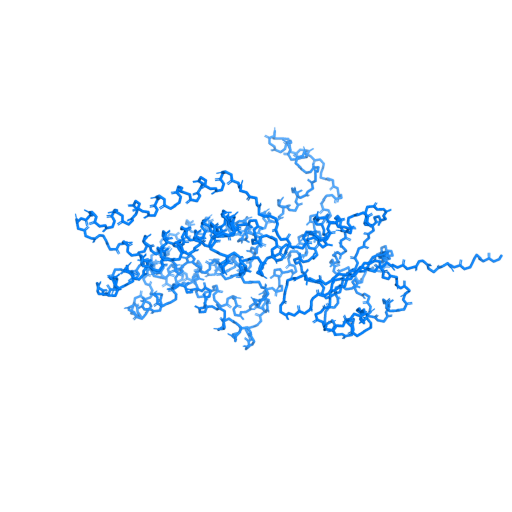.81 147 PRO A C 1
ATOM 1136 O O . PRO A 1 147 ? 1.459 7.878 18.879 1.00 90.81 147 PRO A O 1
ATOM 1139 N N . LEU A 1 148 ? 1.015 8.714 20.909 1.00 91.06 148 LEU A N 1
ATOM 1140 C CA . LEU A 1 148 ? 1.081 10.117 20.484 1.00 91.06 148 LEU A CA 1
ATOM 1141 C C . LEU A 1 148 ? 2.498 10.562 20.091 1.00 91.06 148 LEU A C 1
ATOM 1143 O O . LEU A 1 148 ? 2.660 11.178 19.040 1.00 91.06 148 LEU A O 1
ATOM 1147 N N . PHE A 1 149 ? 3.526 10.266 20.893 1.00 90.00 149 PHE A N 1
ATOM 1148 C CA . PHE A 1 149 ? 4.892 10.712 20.576 1.00 90.00 149 PHE A CA 1
ATOM 1149 C C . PHE A 1 149 ? 5.470 10.068 19.308 1.00 90.00 149 PHE A C 1
ATOM 1151 O O . PHE A 1 149 ? 6.000 10.815 18.484 1.00 90.00 149 PHE A O 1
ATOM 1158 N N . PRO A 1 150 ? 5.317 8.748 19.070 1.00 88.25 150 PRO A N 1
ATOM 1159 C CA . PRO A 1 150 ? 5.644 8.151 17.781 1.00 88.25 150 PRO A CA 1
ATOM 1160 C C . PRO A 1 150 ? 4.934 8.827 16.609 1.00 88.25 150 PRO A C 1
ATOM 1162 O O . PRO A 1 150 ? 5.582 9.140 15.616 1.00 88.25 150 PRO A O 1
ATOM 1165 N N . LEU A 1 151 ? 3.629 9.103 16.728 1.00 91.00 151 LEU A N 1
ATOM 1166 C CA . LEU A 1 151 ? 2.865 9.766 15.669 1.00 91.00 151 LEU A CA 1
ATOM 1167 C C . LEU A 1 151 ? 3.418 11.162 15.354 1.00 91.00 151 LEU A C 1
ATOM 1169 O O . LEU A 1 151 ? 3.625 11.490 14.188 1.00 91.00 151 LEU A O 1
ATOM 1173 N N . LEU A 1 152 ? 3.685 11.972 16.382 1.00 91.12 152 LEU A N 1
ATOM 1174 C CA . LEU A 1 152 ? 4.225 13.325 16.214 1.00 91.12 152 LEU A CA 1
ATOM 1175 C C . LEU A 1 152 ? 5.624 13.312 15.593 1.00 91.12 152 LEU A C 1
ATOM 1177 O O . LEU A 1 152 ? 5.902 14.115 14.706 1.00 91.12 152 LEU A O 1
ATOM 1181 N N . LEU A 1 153 ? 6.490 12.391 16.016 1.00 89.38 153 LEU A N 1
ATOM 1182 C CA . LEU A 1 153 ? 7.834 12.270 15.454 1.00 89.38 153 LEU A CA 1
ATOM 1183 C C . LEU A 1 153 ? 7.825 11.709 14.030 1.00 89.38 153 LEU A C 1
ATOM 1185 O O . LEU A 1 153 ? 8.627 12.149 13.216 1.00 89.38 153 LEU A O 1
ATOM 1189 N N . MET A 1 154 ? 6.904 10.801 13.694 1.00 87.81 154 MET A N 1
ATOM 1190 C CA . MET A 1 154 ? 6.709 10.346 12.312 1.00 87.81 154 MET A CA 1
ATOM 1191 C C . MET A 1 154 ? 6.224 11.490 11.413 1.00 87.81 154 MET A C 1
ATOM 1193 O O . MET A 1 154 ? 6.715 11.634 10.292 1.00 87.81 154 MET A O 1
ATOM 1197 N N . LEU A 1 155 ? 5.283 12.316 11.890 1.00 88.31 155 LEU A N 1
ATOM 1198 C CA . LEU A 1 155 ? 4.814 13.505 11.167 1.00 88.31 155 LEU A CA 1
ATOM 1199 C C . LEU A 1 155 ? 5.948 14.514 10.964 1.00 88.31 155 LEU A C 1
ATOM 1201 O O . LEU A 1 155 ? 6.121 15.019 9.858 1.00 88.31 155 LEU A O 1
ATOM 1205 N N . LEU A 1 156 ? 6.752 14.756 12.003 1.00 88.50 156 LEU A N 1
ATOM 1206 C CA . LEU A 1 156 ? 7.923 15.626 11.920 1.00 88.50 156 LEU A CA 1
ATOM 1207 C C . LEU A 1 156 ? 8.964 15.078 10.936 1.00 88.50 156 LEU A C 1
ATOM 1209 O O . LEU A 1 156 ? 9.432 15.814 10.078 1.00 88.50 156 LEU A O 1
ATOM 1213 N N . ALA A 1 157 ? 9.285 13.786 11.013 1.00 85.88 157 ALA A N 1
ATOM 1214 C CA . ALA A 1 157 ? 10.217 13.142 10.092 1.00 85.88 157 ALA A CA 1
ATOM 1215 C C . ALA A 1 157 ? 9.724 13.199 8.641 1.00 85.88 157 ALA A C 1
ATOM 1217 O O . ALA A 1 157 ? 10.523 13.393 7.734 1.00 85.88 157 ALA A O 1
ATOM 1218 N N . SER A 1 158 ? 8.411 13.091 8.424 1.00 85.12 158 SER A N 1
ATOM 1219 C CA . SER A 1 158 ? 7.818 13.245 7.092 1.00 85.12 158 SER A CA 1
ATOM 1220 C C . SER A 1 158 ? 7.915 14.686 6.595 1.00 85.12 158 SER A C 1
ATOM 1222 O O . SER A 1 158 ? 8.234 14.907 5.435 1.00 85.12 158 SER A O 1
ATOM 1224 N N . LEU A 1 159 ? 7.712 15.675 7.469 1.00 86.06 159 LEU A N 1
ATOM 1225 C CA . LEU A 1 159 ? 7.877 17.087 7.115 1.00 86.06 159 LEU A CA 1
ATOM 1226 C C . LEU A 1 159 ? 9.331 17.435 6.762 1.00 86.06 159 LEU A C 1
ATOM 1228 O O . LEU A 1 159 ? 9.571 18.268 5.893 1.00 86.06 159 LEU A O 1
ATOM 1232 N N . CYS A 1 160 ? 10.288 16.791 7.427 1.00 85.56 160 CYS A N 1
ATOM 1233 C CA . CYS A 1 160 ? 11.716 16.935 7.157 1.00 85.56 160 CYS A CA 1
ATOM 1234 C C . CYS A 1 160 ? 12.201 16.095 5.965 1.00 85.56 160 CYS A C 1
ATOM 1236 O O . CYS A 1 160 ? 13.366 16.211 5.595 1.00 85.56 160 CYS A O 1
ATOM 1238 N N . ASN A 1 161 ? 11.359 15.242 5.376 1.00 82.81 161 ASN A N 1
ATOM 1239 C CA . ASN A 1 161 ? 11.762 14.364 4.286 1.00 82.81 161 ASN A CA 1
ATOM 1240 C C . ASN A 1 161 ? 11.391 14.988 2.928 1.00 82.81 161 ASN A C 1
ATOM 1242 O O . ASN A 1 161 ? 10.208 15.004 2.575 1.00 82.81 161 ASN A O 1
ATOM 1246 N N . PRO A 1 162 ? 12.377 15.446 2.131 1.00 73.06 162 PRO A N 1
ATOM 1247 C CA . PRO A 1 162 ? 12.127 16.090 0.841 1.00 73.06 162 PRO A CA 1
ATOM 1248 C C . PRO A 1 162 ? 11.565 15.131 -0.222 1.00 73.06 162 PRO A C 1
ATOM 1250 O O . PRO A 1 162 ? 11.012 15.585 -1.216 1.00 73.06 162 PRO A O 1
ATOM 1253 N N . GLN A 1 163 ? 11.667 13.814 -0.014 1.00 70.88 163 GLN A N 1
ATOM 1254 C CA . GLN A 1 163 ? 11.202 12.772 -0.939 1.00 70.88 163 GLN A CA 1
ATOM 1255 C C . GLN A 1 163 ? 9.797 12.239 -0.600 1.00 70.88 163 GLN A C 1
ATOM 1257 O O . GLN A 1 163 ? 9.357 11.231 -1.163 1.00 70.88 163 GLN A O 1
ATOM 1262 N N . THR A 1 164 ? 9.083 12.868 0.342 1.00 64.50 164 THR A N 1
ATOM 1263 C CA . THR A 1 164 ? 7.758 12.392 0.787 1.00 64.50 164 THR A CA 1
ATOM 1264 C C . THR A 1 164 ? 6.703 12.391 -0.313 1.00 64.50 164 THR A C 1
ATOM 1266 O O . THR A 1 164 ? 5.814 11.539 -0.271 1.00 64.50 164 THR A O 1
ATOM 1269 N N . ALA A 1 165 ? 6.813 13.286 -1.299 1.00 55.53 165 ALA A N 1
ATOM 1270 C CA . ALA A 1 165 ? 5.917 13.340 -2.455 1.00 55.53 165 ALA A CA 1
ATOM 1271 C C . ALA A 1 165 ? 5.904 12.023 -3.243 1.00 55.53 165 ALA A C 1
ATOM 1273 O O . ALA A 1 165 ? 4.839 11.507 -3.586 1.00 55.53 165 ALA A O 1
ATOM 1274 N N . ASP A 1 166 ? 7.093 11.464 -3.462 1.00 58.00 166 ASP A N 1
ATOM 1275 C CA . ASP A 1 166 ? 7.297 10.309 -4.333 1.00 58.00 166 ASP A CA 1
ATOM 1276 C C . ASP A 1 166 ? 7.075 8.989 -3.577 1.00 58.00 166 ASP A C 1
ATOM 1278 O O . ASP A 1 166 ? 6.706 7.968 -4.156 1.00 58.00 166 ASP A O 1
ATOM 1282 N N . HIS A 1 167 ? 7.234 9.002 -2.248 1.00 63.84 167 HIS A N 1
ATOM 1283 C CA . HIS A 1 167 ? 7.238 7.798 -1.416 1.00 63.84 167 HIS A CA 1
ATOM 1284 C C . HIS A 1 167 ? 6.120 7.797 -0.369 1.00 63.84 167 HIS A C 1
ATOM 1286 O O . HIS A 1 167 ? 6.374 7.759 0.838 1.00 63.84 167 HIS A O 1
ATOM 1292 N N . GLN A 1 168 ? 4.861 7.721 -0.812 1.00 68.19 168 GLN A N 1
ATOM 1293 C CA . GLN A 1 168 ? 3.687 7.609 0.078 1.00 68.19 168 GLN A CA 1
ATOM 1294 C C . GLN A 1 168 ? 3.750 6.413 1.048 1.00 68.19 168 GLN A C 1
ATOM 1296 O O . GLN A 1 168 ? 3.103 6.417 2.096 1.00 68.19 168 GLN A O 1
ATOM 1301 N N . ALA A 1 169 ? 4.562 5.395 0.741 1.00 67.69 169 ALA A N 1
ATOM 1302 C CA . ALA A 1 169 ? 4.823 4.266 1.632 1.00 67.69 169 ALA A CA 1
ATOM 1303 C C . ALA A 1 169 ? 5.373 4.699 3.008 1.00 67.69 169 ALA A C 1
ATOM 1305 O O . ALA A 1 169 ? 5.110 4.014 4.001 1.00 67.69 169 ALA A O 1
ATOM 1306 N N . THR A 1 170 ? 6.056 5.848 3.086 1.00 71.94 170 THR A N 1
ATOM 1307 C CA . THR A 1 170 ? 6.577 6.441 4.333 1.00 71.94 170 THR A CA 1
ATOM 1308 C C . THR A 1 170 ? 5.483 6.868 5.318 1.00 71.94 170 THR A C 1
ATOM 1310 O O . THR A 1 170 ? 5.757 6.978 6.510 1.00 71.94 170 THR A O 1
ATOM 1313 N N . LEU A 1 171 ? 4.234 7.032 4.860 1.00 80.50 171 LEU A N 1
ATOM 1314 C CA . LEU A 1 171 ? 3.086 7.425 5.690 1.00 80.50 171 LEU A CA 1
ATOM 1315 C C . LEU A 1 171 ? 2.385 6.228 6.354 1.00 80.50 171 LEU A C 1
ATOM 1317 O O . LEU A 1 171 ? 1.793 6.363 7.426 1.00 80.50 171 LEU A O 1
ATOM 1321 N N . THR A 1 172 ? 2.498 5.033 5.765 1.00 83.75 172 THR A N 1
ATOM 1322 C CA . THR A 1 172 ? 1.918 3.773 6.277 1.00 83.75 172 THR A CA 1
ATOM 1323 C C . THR A 1 172 ? 2.181 3.497 7.769 1.00 83.75 172 THR A C 1
ATOM 1325 O O . THR A 1 172 ? 1.256 3.063 8.459 1.00 83.75 172 THR A O 1
ATOM 1328 N N . PRO A 1 173 ? 3.394 3.733 8.318 1.00 82.88 173 PRO A N 1
ATOM 1329 C CA . PRO A 1 173 ? 3.686 3.467 9.725 1.00 82.88 173 PRO A CA 1
ATOM 1330 C C . PRO A 1 173 ? 2.807 4.278 10.691 1.00 82.88 173 PRO A C 1
ATOM 1332 O O . PRO A 1 173 ? 2.514 3.795 11.783 1.00 82.88 173 PRO A O 1
ATOM 1335 N N . MET A 1 174 ? 2.341 5.470 10.288 1.00 86.56 174 MET A N 1
ATOM 1336 C CA . MET A 1 174 ? 1.501 6.350 11.116 1.00 86.56 174 MET A CA 1
ATOM 1337 C C . MET A 1 174 ? 0.113 5.767 11.393 1.00 86.56 174 MET A C 1
ATOM 1339 O O . MET A 1 174 ? -0.525 6.119 12.387 1.00 86.56 174 MET A O 1
ATOM 1343 N N . VAL A 1 175 ? -0.357 4.849 10.543 1.00 89.31 175 VAL A N 1
ATOM 1344 C CA . VAL A 1 175 ? -1.676 4.218 10.681 1.00 89.31 175 VAL A CA 1
ATOM 1345 C C . VAL A 1 175 ? -1.782 3.465 12.008 1.00 89.31 175 VAL A C 1
ATOM 1347 O O . VAL A 1 175 ? -2.830 3.504 12.649 1.00 89.31 175 VAL A O 1
ATOM 1350 N N . LEU A 1 176 ? -0.696 2.831 12.463 1.00 89.31 176 LEU A N 1
ATOM 1351 C CA . LEU A 1 176 ? -0.679 2.051 13.700 1.00 89.31 176 LEU A CA 1
ATOM 1352 C C . LEU A 1 176 ? -0.922 2.910 14.958 1.00 89.31 176 LEU A C 1
ATOM 1354 O O . LEU A 1 176 ? -1.902 2.643 15.659 1.00 89.31 176 LEU A O 1
ATOM 1358 N N . PRO A 1 177 ? -0.113 3.947 15.269 1.00 90.94 177 PRO A N 1
ATOM 1359 C CA . PRO A 1 177 ? -0.373 4.790 16.433 1.00 90.94 177 PRO A CA 1
ATOM 1360 C C . PRO A 1 177 ? -1.721 5.517 16.334 1.00 90.94 177 PRO A C 1
ATOM 1362 O O . PRO A 1 177 ? -2.410 5.664 17.344 1.00 90.94 177 PRO A O 1
ATOM 1365 N N . MET A 1 178 ? -2.161 5.903 15.131 1.00 92.44 178 MET A N 1
ATOM 1366 C CA . MET A 1 178 ? -3.492 6.484 14.940 1.00 92.44 178 MET A CA 1
ATOM 1367 C C . MET A 1 178 ? -4.625 5.496 15.212 1.00 92.44 178 MET A C 1
ATOM 1369 O O . MET A 1 178 ? -5.642 5.897 15.776 1.00 92.44 178 MET A O 1
ATOM 1373 N N . ALA A 1 179 ? -4.474 4.222 14.848 1.00 91.12 179 ALA A N 1
ATOM 1374 C CA . ALA A 1 179 ? -5.453 3.183 15.151 1.00 91.12 179 ALA A CA 1
ATOM 1375 C C . ALA A 1 179 ? -5.555 2.937 16.663 1.00 91.12 179 ALA A C 1
ATOM 1377 O O . ALA A 1 179 ? -6.664 2.820 17.184 1.00 91.12 179 ALA A O 1
ATOM 1378 N N . VAL A 1 180 ? -4.422 2.937 17.378 1.00 91.88 180 VAL A N 1
ATOM 1379 C CA . VAL A 1 180 ? -4.395 2.826 18.848 1.00 91.88 180 VAL A CA 1
ATOM 1380 C C . VAL A 1 180 ? -5.076 4.033 19.496 1.00 91.88 180 VAL A C 1
ATOM 1382 O O . VAL A 1 180 ? -5.976 3.857 20.319 1.00 91.88 180 VAL A O 1
ATOM 1385 N N . LEU A 1 181 ? -4.714 5.255 19.084 1.00 91.50 181 LEU A N 1
ATOM 1386 C CA . LEU A 1 181 ? -5.360 6.486 19.554 1.00 91.50 181 LEU A CA 1
ATOM 1387 C C . LEU A 1 181 ? -6.860 6.456 19.276 1.00 91.50 181 LEU A C 1
ATOM 1389 O O . LEU A 1 181 ? -7.647 6.679 20.187 1.00 91.50 181 LEU A O 1
ATOM 1393 N N . THR A 1 182 ? -7.257 6.103 18.054 1.00 89.75 182 THR A N 1
ATOM 1394 C CA . THR A 1 182 ? -8.665 5.964 17.672 1.00 89.75 182 THR A CA 1
ATOM 1395 C C . THR A 1 182 ? -9.368 4.963 18.575 1.00 89.75 182 THR A C 1
ATOM 1397 O O . THR A 1 182 ? -10.405 5.298 19.126 1.00 89.75 182 THR A O 1
ATOM 1400 N N . GLY A 1 183 ? -8.790 3.780 18.806 1.00 88.38 183 GLY A N 1
ATOM 1401 C CA . GLY A 1 183 ? -9.344 2.751 19.689 1.00 88.38 183 GLY A CA 1
ATOM 1402 C C . GLY A 1 183 ? -9.685 3.271 21.085 1.00 88.38 183 GLY A C 1
ATOM 1403 O O . GLY A 1 183 ? -10.764 2.988 21.610 1.00 88.38 183 GLY A O 1
ATOM 1404 N N . MET A 1 184 ? -8.807 4.097 21.653 1.00 86.62 184 MET A N 1
ATOM 1405 C CA . MET A 1 184 ? -9.034 4.718 22.956 1.00 86.62 184 MET A CA 1
ATOM 1406 C C . MET A 1 184 ? -10.120 5.808 22.917 1.00 86.62 184 MET A C 1
ATOM 1408 O O . MET A 1 184 ? -10.746 6.074 23.943 1.00 86.62 184 MET A O 1
ATOM 1412 N N . THR A 1 185 ? -10.347 6.472 21.776 1.00 86.75 185 THR A N 1
ATOM 1413 C CA . THR A 1 185 ? -11.338 7.560 21.655 1.00 86.75 185 THR A CA 1
ATOM 1414 C C . THR A 1 185 ? -12.750 7.052 21.409 1.00 86.75 185 THR A C 1
ATOM 1416 O O . THR A 1 185 ? -13.714 7.757 21.714 1.00 86.75 185 THR A O 1
ATOM 1419 N N . LEU A 1 186 ? -12.897 5.813 20.931 1.00 82.94 186 LEU A N 1
ATOM 1420 C CA . LEU A 1 186 ? -14.189 5.198 20.619 1.00 82.94 186 LEU A CA 1
ATOM 1421 C C . LEU A 1 186 ? -15.217 5.257 21.761 1.00 82.94 186 LEU A C 1
ATOM 1423 O O . LEU A 1 186 ? -16.363 5.624 21.487 1.00 82.94 186 LEU A O 1
ATOM 1427 N N . PRO A 1 187 ? -14.868 4.963 23.033 1.00 82.62 187 PRO A N 1
ATOM 1428 C CA . PRO A 1 187 ? -15.827 5.016 24.138 1.00 82.62 187 PRO A CA 1
ATOM 1429 C C . PRO A 1 187 ? -16.359 6.429 24.427 1.00 82.62 187 PRO A C 1
ATOM 1431 O O . PRO A 1 187 ? -17.361 6.578 25.121 1.00 82.62 187 PRO A O 1
ATOM 1434 N N . MET A 1 188 ? -15.704 7.471 23.905 1.00 82.94 188 MET A N 1
ATOM 1435 C CA . MET A 1 188 ? -16.036 8.880 24.164 1.00 82.94 188 MET A CA 1
ATOM 1436 C C . MET A 1 188 ? -17.056 9.448 23.183 1.00 82.94 188 MET A C 1
ATOM 1438 O O . MET A 1 188 ? -17.554 10.560 23.373 1.00 82.94 188 MET A O 1
ATOM 1442 N N . ILE A 1 189 ? -17.355 8.712 22.115 1.00 81.44 189 ILE A N 1
ATOM 1443 C CA . ILE A 1 189 ? -18.242 9.170 21.054 1.00 81.44 189 ILE A CA 1
ATOM 1444 C C . ILE A 1 189 ? -19.694 9.006 21.508 1.00 81.44 189 ILE A C 1
ATOM 1446 O O . ILE A 1 189 ? -20.098 7.986 22.068 1.00 81.44 189 ILE A O 1
ATOM 1450 N N . ARG A 1 190 ? -20.519 10.026 21.239 1.00 81.69 190 ARG A N 1
ATOM 1451 C CA . ARG A 1 190 ? -21.958 9.974 21.526 1.00 81.69 190 ARG A CA 1
ATOM 1452 C C . ARG A 1 190 ? -22.593 8.778 20.817 1.00 81.69 190 ARG A C 1
ATOM 1454 O O . ARG A 1 190 ? -22.395 8.589 19.618 1.00 81.69 190 ARG A O 1
ATOM 1461 N N . ARG A 1 191 ? -23.455 8.047 21.532 1.00 79.31 191 ARG A N 1
ATOM 1462 C CA . ARG A 1 191 ? -24.194 6.879 21.008 1.00 79.31 191 ARG A CA 1
ATOM 1463 C C . ARG A 1 191 ? -24.918 7.162 19.682 1.00 79.31 191 ARG A C 1
ATOM 1465 O O . ARG A 1 191 ? -24.994 6.279 18.834 1.00 79.31 191 ARG A O 1
ATOM 1472 N N . ASN A 1 192 ? -25.391 8.394 19.481 1.00 82.75 192 ASN A N 1
ATOM 1473 C CA . ASN A 1 192 ? -26.074 8.803 18.252 1.00 82.75 192 ASN A CA 1
ATOM 1474 C C . ASN A 1 192 ? -25.138 8.796 17.033 1.00 82.75 192 ASN A C 1
ATOM 1476 O O . ASN A 1 192 ? -25.495 8.233 16.005 1.00 82.75 192 ASN A O 1
ATOM 1480 N N . LEU A 1 193 ? -23.924 9.349 17.153 1.00 80.88 193 LEU A N 1
ATOM 1481 C CA . LEU A 1 193 ? -22.942 9.366 16.059 1.00 80.88 193 LEU A CA 1
ATOM 1482 C C . LEU A 1 193 ? -22.493 7.947 15.703 1.00 80.88 193 LEU A C 1
ATOM 1484 O O . LEU A 1 193 ? -22.454 7.580 14.534 1.00 80.88 193 LEU A O 1
ATOM 1488 N N . VAL A 1 194 ? -22.245 7.128 16.726 1.00 80.25 194 VAL A N 1
ATOM 1489 C CA . VAL A 1 194 ? -21.900 5.706 16.586 1.00 80.25 194 VAL A CA 1
ATOM 1490 C C . VAL A 1 194 ? -22.973 4.954 15.788 1.00 80.25 194 VAL A C 1
ATOM 1492 O O . VAL A 1 194 ? -22.649 4.180 14.890 1.00 80.25 194 VAL A O 1
ATOM 1495 N N . SER A 1 195 ? -24.255 5.217 16.064 1.00 82.69 195 SER A N 1
ATOM 1496 C CA . SER A 1 195 ? -25.366 4.596 15.336 1.00 82.69 195 SER A CA 1
ATOM 1497 C C . SER A 1 195 ? -25.484 5.072 13.887 1.00 82.69 195 SER A C 1
ATOM 1499 O O . SER A 1 195 ? -25.881 4.282 13.036 1.00 82.69 195 SER A O 1
ATOM 1501 N N . VAL A 1 196 ? -25.184 6.339 13.592 1.00 85.75 196 VAL A N 1
ATOM 1502 C CA . VAL A 1 196 ? -25.220 6.859 12.214 1.00 85.75 196 VAL A CA 1
ATOM 1503 C C . VAL A 1 196 ? -24.110 6.223 11.380 1.00 85.75 196 VAL A C 1
ATOM 1505 O O . VAL A 1 196 ? -24.379 5.738 10.284 1.00 85.75 196 VAL A O 1
ATOM 1508 N N . VAL A 1 197 ? -22.892 6.149 11.925 1.00 83.75 197 VAL A N 1
ATOM 1509 C CA . VAL A 1 197 ? -21.750 5.501 11.260 1.00 83.75 197 VAL A CA 1
ATOM 1510 C C . VAL A 1 197 ? -22.028 4.015 11.005 1.00 83.75 197 VAL A C 1
ATOM 1512 O O . VAL A 1 197 ? -21.749 3.531 9.914 1.00 83.75 197 VAL A O 1
ATOM 1515 N N . ASP A 1 198 ? -22.640 3.306 11.963 1.00 86.88 198 ASP A N 1
ATOM 1516 C CA . ASP A 1 198 ? -23.058 1.899 11.816 1.00 86.88 198 ASP A CA 1
ATOM 1517 C C . ASP A 1 198 ? -23.972 1.684 10.602 1.00 86.88 198 ASP A C 1
ATOM 1519 O O . ASP A 1 198 ? -23.708 0.824 9.761 1.00 86.88 198 ASP A O 1
ATOM 1523 N N . TRP A 1 199 ? -25.045 2.473 10.495 1.00 87.50 199 TRP A N 1
ATOM 1524 C CA . TRP A 1 199 ? -25.996 2.365 9.386 1.00 87.50 199 TRP A CA 1
ATOM 1525 C C . TRP A 1 199 ? -25.388 2.793 8.054 1.00 87.50 199 TRP A C 1
ATOM 1527 O O . TRP A 1 199 ? -25.622 2.126 7.046 1.00 87.50 199 TRP A O 1
ATOM 1537 N N . PHE A 1 200 ? -24.588 3.861 8.059 1.00 89.38 200 PHE A N 1
ATOM 1538 C CA . PHE A 1 200 ? -23.879 4.318 6.872 1.00 89.38 200 PHE A CA 1
ATOM 1539 C C . PHE A 1 200 ? -22.948 3.228 6.336 1.00 89.38 200 PHE A C 1
ATOM 1541 O O . PHE A 1 200 ? -23.036 2.899 5.158 1.00 89.38 200 PHE A O 1
ATOM 1548 N N . ALA A 1 201 ? -22.134 2.611 7.202 1.00 89.56 201 ALA A N 1
ATOM 1549 C CA . ALA A 1 201 ? -21.224 1.531 6.831 1.00 89.56 201 ALA A CA 1
ATOM 1550 C C . ALA A 1 201 ? -21.973 0.333 6.226 1.00 89.56 201 ALA A C 1
ATOM 1552 O O . ALA A 1 201 ? -21.633 -0.119 5.135 1.00 89.56 201 ALA A O 1
ATOM 1553 N N . VAL A 1 202 ? -23.034 -0.152 6.885 1.00 91.12 202 VAL A N 1
ATOM 1554 C CA . VAL A 1 202 ? -23.840 -1.271 6.360 1.00 91.12 202 VAL A CA 1
ATOM 1555 C C . VAL A 1 202 ? -24.390 -0.945 4.973 1.00 91.12 202 VAL A C 1
ATOM 1557 O O . VAL A 1 202 ? -24.267 -1.766 4.063 1.00 91.12 202 VAL A O 1
ATOM 1560 N N . MET A 1 203 ? -24.992 0.236 4.806 1.00 93.44 203 MET A N 1
ATOM 1561 C CA . MET A 1 203 ? -25.620 0.635 3.549 1.00 93.44 203 MET A CA 1
ATOM 1562 C C . MET A 1 203 ? -24.580 0.784 2.437 1.00 93.44 203 MET A C 1
ATOM 1564 O O . MET A 1 203 ? -24.724 0.164 1.386 1.00 93.44 203 MET A O 1
ATOM 1568 N N . ILE A 1 204 ? -23.521 1.566 2.670 1.00 94.94 204 ILE A N 1
ATOM 1569 C CA . ILE A 1 204 ? -22.544 1.895 1.632 1.00 94.94 204 ILE A CA 1
ATOM 1570 C C . ILE A 1 204 ? -21.760 0.662 1.184 1.00 94.94 204 ILE A C 1
ATOM 1572 O O . ILE A 1 204 ? -21.625 0.451 -0.016 1.00 94.94 204 ILE A O 1
ATOM 1576 N N . PHE A 1 205 ? -21.311 -0.193 2.110 1.00 94.75 205 PHE A N 1
ATOM 1577 C CA . PHE A 1 205 ? -20.531 -1.380 1.754 1.00 94.75 205 PHE A CA 1
ATOM 1578 C C . PHE A 1 205 ? -21.393 -2.481 1.136 1.00 94.75 205 PHE A C 1
ATOM 1580 O O . PHE A 1 205 ? -20.924 -3.181 0.242 1.00 94.75 205 PHE A O 1
ATOM 1587 N N . SER A 1 206 ? -22.665 -2.602 1.529 1.00 94.81 206 SER A N 1
ATOM 1588 C CA . SER A 1 206 ? -23.582 -3.540 0.866 1.00 94.81 206 SER A CA 1
ATOM 1589 C C . SER A 1 206 ? -23.917 -3.087 -0.555 1.00 94.81 206 SER A C 1
ATOM 1591 O O . SER A 1 206 ? -23.872 -3.898 -1.475 1.00 94.81 206 SER A O 1
ATOM 1593 N N . VAL A 1 207 ? -24.193 -1.792 -0.757 1.00 96.38 207 VAL A N 1
ATOM 1594 C CA . VAL A 1 207 ? -24.438 -1.227 -2.095 1.00 96.38 207 VAL A CA 1
ATOM 1595 C C . VAL A 1 207 ? -23.180 -1.307 -2.962 1.00 96.38 207 VAL A C 1
ATOM 1597 O O . VAL A 1 207 ? -23.273 -1.694 -4.123 1.00 96.38 207 VAL A O 1
ATOM 1600 N N . ALA A 1 208 ? -22.003 -0.998 -2.411 1.00 95.38 208 ALA A N 1
ATOM 1601 C CA . ALA A 1 208 ? -20.734 -1.100 -3.127 1.00 95.38 208 ALA A CA 1
ATOM 1602 C C . ALA A 1 208 ? -20.425 -2.548 -3.533 1.00 95.38 208 ALA A C 1
ATOM 1604 O O . ALA A 1 208 ? -20.117 -2.794 -4.694 1.00 95.38 208 ALA A O 1
ATOM 1605 N N . SER A 1 209 ? -20.569 -3.509 -2.616 1.00 95.06 209 SER A N 1
ATOM 1606 C CA . SER A 1 209 ? -20.400 -4.939 -2.907 1.00 95.06 209 SER A CA 1
ATOM 1607 C C . SER A 1 209 ? -21.369 -5.418 -3.993 1.00 95.06 209 SER A C 1
ATOM 1609 O O . SER A 1 209 ? -20.953 -6.063 -4.956 1.00 95.06 209 SER A O 1
ATOM 1611 N N . LEU A 1 210 ? -22.645 -5.021 -3.904 1.00 95.44 210 LEU A N 1
ATOM 1612 C CA . LEU A 1 210 ? -23.643 -5.333 -4.925 1.00 95.44 210 LEU A CA 1
ATOM 1613 C C . LEU A 1 210 ? -23.267 -4.734 -6.286 1.00 95.44 210 LEU A C 1
ATOM 1615 O O . LEU A 1 210 ? -23.401 -5.407 -7.303 1.00 95.44 210 LEU A O 1
ATOM 1619 N N . ALA A 1 211 ? -22.771 -3.496 -6.316 1.00 93.56 211 ALA A N 1
ATOM 1620 C CA . ALA A 1 211 ? -22.314 -2.859 -7.545 1.00 93.56 211 ALA A CA 1
ATOM 1621 C C . ALA A 1 211 ? -21.100 -3.586 -8.146 1.00 93.56 211 ALA A C 1
ATOM 1623 O O . ALA A 1 211 ? -21.086 -3.833 -9.349 1.00 93.56 211 ALA A O 1
ATOM 1624 N N . VAL A 1 212 ? -20.115 -3.975 -7.327 1.00 92.94 212 VAL A N 1
ATOM 1625 C CA . VAL A 1 212 ? -18.937 -4.743 -7.768 1.00 92.94 212 VAL A CA 1
ATOM 1626 C C . VAL A 1 212 ? -19.358 -6.066 -8.409 1.00 92.94 212 VAL A C 1
ATOM 1628 O O . VAL A 1 212 ? -18.883 -6.384 -9.500 1.00 92.94 212 VAL A O 1
ATOM 1631 N N . TRP A 1 213 ? -20.289 -6.794 -7.785 1.00 94.19 213 TRP A N 1
ATOM 1632 C CA . TRP A 1 213 ? -20.870 -8.014 -8.348 1.00 94.19 213 TRP A CA 1
ATOM 1633 C C . TRP A 1 213 ? -21.655 -7.752 -9.633 1.00 94.19 213 TRP A C 1
ATOM 1635 O O . TRP A 1 213 ? -21.446 -8.448 -10.621 1.00 94.19 213 TRP A O 1
ATOM 1645 N N . ALA A 1 214 ? -22.528 -6.743 -9.652 1.00 91.50 214 ALA A N 1
ATOM 1646 C CA . ALA A 1 214 ? -23.357 -6.429 -10.812 1.00 91.50 214 ALA A CA 1
ATOM 1647 C C . ALA A 1 214 ? -22.513 -6.057 -12.039 1.00 91.50 214 ALA A C 1
ATOM 1649 O O . ALA A 1 214 ? -22.764 -6.566 -13.129 1.00 91.50 214 ALA A O 1
ATOM 1650 N N . TYR A 1 215 ? -21.486 -5.217 -11.866 1.00 90.19 215 TYR A N 1
ATOM 1651 C CA . TYR A 1 215 ? -20.568 -4.880 -12.953 1.00 90.19 215 TYR A CA 1
ATOM 1652 C C . TYR A 1 215 ? -19.729 -6.081 -13.385 1.00 90.19 215 TYR A C 1
ATOM 1654 O O . TYR A 1 215 ? -19.495 -6.233 -14.579 1.00 90.19 215 TYR A O 1
ATOM 1662 N N . TRP A 1 216 ? -19.296 -6.935 -12.450 1.00 90.62 216 TRP A N 1
ATOM 1663 C CA . TRP A 1 216 ? -18.519 -8.124 -12.798 1.00 90.62 216 TRP A CA 1
ATOM 1664 C C . TRP A 1 216 ? -19.367 -9.101 -13.615 1.00 90.62 216 TRP A C 1
ATOM 1666 O O . TRP A 1 216 ? -18.970 -9.490 -14.705 1.00 90.62 216 TRP A O 1
ATOM 1676 N N . VAL A 1 217 ? -20.585 -9.413 -13.158 1.00 90.38 217 VAL A N 1
ATOM 1677 C CA . VAL A 1 217 ? -21.525 -10.273 -13.894 1.00 90.38 217 VAL A CA 1
ATOM 1678 C C . VAL A 1 217 ? -21.848 -9.678 -15.262 1.00 90.38 217 VAL A C 1
ATOM 1680 O O . VAL A 1 217 ? -21.828 -10.408 -16.251 1.00 90.38 217 VAL A O 1
ATOM 1683 N N . ALA A 1 218 ? -22.093 -8.368 -15.351 1.00 88.69 218 ALA A N 1
ATOM 1684 C CA . ALA A 1 218 ? -22.350 -7.708 -16.628 1.00 88.69 218 ALA A CA 1
ATOM 1685 C C . ALA A 1 218 ? -21.150 -7.786 -17.578 1.00 88.69 218 ALA A C 1
ATOM 1687 O O . ALA A 1 218 ? -21.338 -7.982 -18.775 1.00 88.69 218 ALA A O 1
ATOM 1688 N N . PHE A 1 219 ? -19.932 -7.668 -17.050 1.00 85.44 219 PHE A N 1
ATOM 1689 C CA . PHE A 1 219 ? -18.707 -7.775 -17.831 1.00 85.44 219 PHE A CA 1
ATOM 1690 C C . PHE A 1 219 ? -18.451 -9.207 -18.326 1.00 85.44 219 PHE A C 1
ATOM 1692 O O . PHE A 1 219 ? -18.092 -9.390 -19.481 1.00 85.44 219 PHE A O 1
ATOM 1699 N N . MET A 1 220 ? -18.694 -10.226 -17.492 1.00 85.88 220 MET A N 1
ATOM 1700 C CA . MET A 1 220 ? -18.482 -11.627 -17.885 1.00 85.88 220 MET A CA 1
ATOM 1701 C C . MET A 1 220 ? -19.583 -12.168 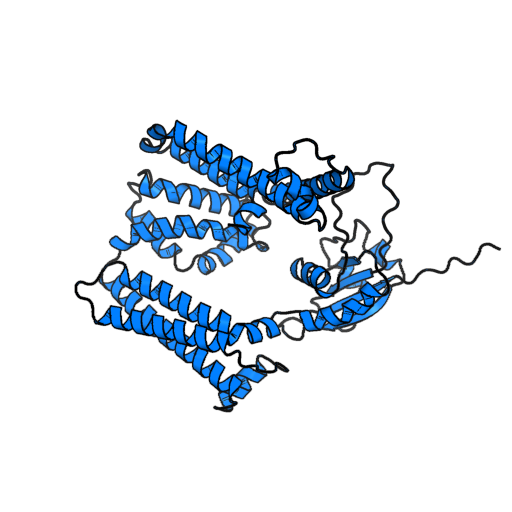-18.808 1.00 85.88 220 MET A C 1
ATOM 1703 O O . MET A 1 220 ? -19.308 -13.003 -19.662 1.00 85.88 220 MET A O 1
ATOM 1707 N N . SER A 1 221 ? -20.836 -11.745 -18.610 1.00 86.19 221 SER A N 1
ATOM 1708 C CA . SER A 1 221 ? -21.996 -12.277 -19.346 1.00 86.19 221 SER A CA 1
ATOM 1709 C C . SER A 1 221 ? -22.433 -11.425 -20.540 1.00 86.19 221 SER A C 1
ATOM 1711 O O . SER A 1 221 ? -23.230 -11.886 -21.353 1.00 86.19 221 SER A O 1
ATOM 1713 N N . GLY A 1 222 ? -21.975 -10.173 -20.633 1.00 83.25 222 GLY A N 1
ATOM 1714 C CA . GLY A 1 222 ? -22.433 -9.209 -21.637 1.00 83.25 222 GLY A CA 1
ATOM 1715 C C . GLY A 1 222 ? -23.820 -8.603 -21.363 1.00 83.25 222 GLY A C 1
ATOM 1716 O O . GLY A 1 222 ? -24.275 -7.741 -22.118 1.00 83.25 222 GLY A O 1
ATOM 1717 N N . TRP A 1 223 ? -24.510 -9.001 -20.285 1.00 82.75 223 TRP A N 1
ATOM 1718 C CA . TRP A 1 223 ? -25.848 -8.511 -19.941 1.00 82.75 223 TRP A CA 1
ATOM 1719 C C . TRP A 1 223 ? -25.888 -7.932 -18.516 1.00 82.75 223 TRP A C 1
ATOM 1721 O O . TRP A 1 223 ? -25.473 -8.613 -17.581 1.00 82.75 223 TRP A O 1
ATOM 1731 N N . PRO A 1 224 ? -26.417 -6.710 -18.292 1.00 86.81 224 PRO A N 1
ATOM 1732 C CA . PRO A 1 224 ? -27.086 -5.814 -19.244 1.00 86.81 224 PRO A CA 1
ATOM 1733 C C . PRO A 1 224 ? -26.127 -5.113 -20.230 1.00 86.81 224 PRO A C 1
ATOM 1735 O O . PRO A 1 224 ? -25.069 -4.632 -19.814 1.00 86.81 224 PRO A O 1
ATOM 1738 N N . PRO A 1 225 ? -26.526 -4.914 -21.504 1.00 84.62 225 PRO A N 1
ATOM 1739 C CA . PRO A 1 225 ? -25.623 -4.456 -22.570 1.00 84.62 225 PRO A CA 1
ATOM 1740 C C . PRO A 1 225 ? -25.041 -3.059 -22.323 1.00 84.62 225 PRO A C 1
ATOM 1742 O O . PRO A 1 225 ? -23.899 -2.780 -22.670 1.00 84.62 225 PRO A O 1
ATOM 1745 N N . ARG A 1 226 ? -25.791 -2.169 -21.657 1.00 86.69 226 ARG A N 1
ATOM 1746 C CA . ARG A 1 226 ? -25.292 -0.829 -21.296 1.00 86.69 226 ARG A CA 1
ATOM 1747 C C . ARG A 1 226 ? -24.172 -0.874 -20.254 1.00 86.69 226 ARG A C 1
ATOM 1749 O O . ARG A 1 226 ? -23.303 -0.007 -20.270 1.00 86.69 226 ARG A O 1
ATOM 1756 N N . MET A 1 227 ? -24.223 -1.827 -19.322 1.00 84.38 227 MET A N 1
ATOM 1757 C CA . MET A 1 227 ? -23.193 -1.992 -18.293 1.00 84.38 227 MET A CA 1
ATOM 1758 C C . MET A 1 227 ? -21.964 -2.688 -18.875 1.00 84.38 227 MET A C 1
ATOM 1760 O O . MET A 1 227 ? -20.856 -2.204 -18.656 1.00 84.38 227 MET A O 1
ATOM 1764 N N . ALA A 1 228 ? -22.174 -3.735 -19.680 1.00 82.88 228 ALA A N 1
ATOM 1765 C CA . ALA A 1 228 ? -21.112 -4.437 -20.395 1.00 82.88 228 ALA A CA 1
ATOM 1766 C C . ALA A 1 228 ? -20.316 -3.488 -21.303 1.00 82.88 228 ALA A C 1
ATOM 1768 O O . ALA A 1 228 ? -19.114 -3.341 -21.116 1.00 82.88 228 ALA A O 1
ATOM 1769 N N . ALA A 1 229 ? -20.992 -2.715 -22.162 1.00 83.44 229 ALA A N 1
ATOM 1770 C CA . ALA A 1 229 ? -20.327 -1.766 -23.059 1.00 83.44 229 ALA A CA 1
ATOM 1771 C C . ALA A 1 229 ? -19.507 -0.698 -22.310 1.00 83.44 229 ALA A C 1
ATOM 1773 O O . ALA A 1 229 ? -18.443 -0.291 -22.768 1.00 83.44 229 ALA A O 1
ATOM 1774 N N . ARG A 1 230 ? -19.971 -0.237 -21.137 1.00 84.31 230 ARG A N 1
ATOM 1775 C CA . ARG A 1 230 ? -19.202 0.703 -20.299 1.00 84.31 230 ARG A CA 1
ATOM 1776 C C . ARG A 1 230 ? -17.972 0.051 -19.673 1.00 84.31 230 ARG A C 1
ATOM 1778 O O . ARG A 1 230 ? -16.943 0.710 -19.551 1.00 84.31 230 ARG A O 1
ATOM 1785 N N . ALA A 1 231 ? -18.089 -1.202 -19.250 1.00 79.81 231 ALA A N 1
ATOM 1786 C CA . ALA A 1 231 ? -16.983 -1.948 -18.672 1.00 79.81 231 ALA A CA 1
ATOM 1787 C C . ALA A 1 231 ? -15.938 -2.328 -19.741 1.00 79.81 231 ALA A C 1
ATOM 1789 O O . ALA A 1 231 ? -14.748 -2.136 -19.509 1.00 79.81 231 ALA A O 1
ATOM 1790 N N . GLU A 1 232 ? -16.367 -2.733 -20.939 1.00 81.38 232 GLU A N 1
ATOM 1791 C CA . GLU A 1 232 ? -15.500 -2.966 -22.105 1.00 81.38 232 GLU A CA 1
ATOM 1792 C C . GLU A 1 232 ? -14.815 -1.683 -22.582 1.00 81.38 232 GLU A C 1
ATOM 1794 O O . GLU A 1 232 ? -13.610 -1.680 -22.816 1.00 81.38 232 GLU A O 1
ATOM 1799 N N . ALA A 1 233 ? -15.534 -0.557 -22.642 1.00 82.25 233 ALA A N 1
ATOM 1800 C CA . ALA A 1 233 ? -14.931 0.735 -22.971 1.00 82.25 233 ALA A CA 1
ATOM 1801 C C . ALA A 1 233 ? -13.855 1.161 -21.954 1.00 82.25 233 ALA A C 1
ATOM 1803 O O . ALA A 1 233 ? -12.915 1.871 -22.307 1.00 82.25 233 ALA A O 1
ATOM 1804 N N . ALA A 1 234 ? -13.971 0.731 -20.693 1.00 78.88 234 ALA A N 1
ATOM 1805 C CA . ALA A 1 234 ? -12.952 0.977 -19.675 1.00 78.88 234 ALA A CA 1
ATOM 1806 C C . ALA A 1 234 ? -11.723 0.054 -19.808 1.00 78.88 234 ALA A C 1
ATOM 1808 O O . ALA A 1 234 ? -10.670 0.370 -19.245 1.00 78.88 234 ALA A O 1
ATOM 1809 N N . LEU A 1 235 ? -11.855 -1.070 -20.521 1.00 78.12 235 LEU A N 1
ATOM 1810 C CA . LEU A 1 235 ? -10.868 -2.145 -20.663 1.00 78.12 235 LEU A CA 1
ATOM 1811 C C . LEU A 1 235 ? -10.823 -2.673 -22.119 1.00 78.12 235 LEU A C 1
ATOM 1813 O O . LEU A 1 235 ? -11.074 -3.858 -22.349 1.00 78.12 235 LEU A O 1
ATOM 1817 N N . PRO A 1 236 ? -10.507 -1.829 -23.122 1.00 76.19 236 PRO A N 1
ATOM 1818 C CA . PRO A 1 236 ? -10.407 -2.256 -24.510 1.00 76.19 236 PRO A CA 1
ATOM 1819 C C . PRO A 1 236 ? -9.420 -3.419 -24.664 1.00 76.19 236 PRO A C 1
ATOM 1821 O O . PRO A 1 236 ? -8.304 -3.387 -24.135 1.00 76.19 236 PRO A O 1
ATOM 1824 N N . GLY A 1 237 ? -9.853 -4.450 -25.392 1.00 75.44 237 GLY A N 1
ATOM 1825 C CA . GLY A 1 237 ? -9.047 -5.630 -25.709 1.00 75.44 237 GLY A CA 1
ATOM 1826 C C . GLY A 1 237 ? -8.826 -6.613 -24.554 1.00 75.44 237 GLY A C 1
ATOM 1827 O O . GLY A 1 237 ? -8.106 -7.588 -24.747 1.00 75.44 237 GLY A O 1
ATOM 1828 N N . PHE A 1 238 ? -9.421 -6.398 -23.374 1.00 80.50 238 PHE A N 1
ATOM 1829 C CA . PHE A 1 238 ? -9.307 -7.353 -22.272 1.00 80.50 238 PHE A CA 1
ATOM 1830 C C . PHE A 1 238 ? -10.190 -8.584 -22.513 1.00 80.50 238 PHE A C 1
ATOM 1832 O O . PHE A 1 238 ? -11.405 -8.466 -22.666 1.00 80.50 238 PHE A O 1
ATOM 1839 N N . VAL A 1 239 ? -9.584 -9.773 -22.498 1.00 77.69 239 VAL A N 1
ATOM 1840 C CA . VAL A 1 239 ? -10.310 -11.044 -22.604 1.00 77.69 239 VAL A CA 1
ATOM 1841 C C . VAL A 1 239 ? -10.689 -11.526 -21.205 1.00 77.69 239 VAL A C 1
ATOM 1843 O O . VAL A 1 239 ? -9.838 -11.915 -20.399 1.00 77.69 239 VAL A O 1
ATOM 1846 N N . ALA A 1 240 ? -11.988 -11.498 -20.919 1.00 77.31 240 ALA A N 1
ATOM 1847 C CA . ALA A 1 240 ? -12.546 -11.970 -19.663 1.00 77.31 240 ALA A CA 1
ATOM 1848 C C . ALA A 1 240 ? -12.327 -13.483 -19.488 1.00 77.31 240 ALA A C 1
ATOM 1850 O O . ALA A 1 240 ? -12.686 -14.280 -20.354 1.00 77.31 240 ALA A O 1
ATOM 1851 N N . HIS A 1 241 ? -11.776 -13.888 -18.345 1.00 81.12 241 HIS A N 1
ATOM 1852 C CA . HIS A 1 241 ? -11.637 -15.291 -17.956 1.00 81.12 241 HIS A CA 1
ATOM 1853 C C . HIS A 1 241 ? -12.200 -15.495 -16.550 1.00 81.12 241 HIS A C 1
ATOM 1855 O O . HIS A 1 241 ? -11.901 -14.733 -15.633 1.00 81.12 241 HIS A O 1
ATOM 1861 N N . VAL A 1 242 ? -13.048 -16.512 -16.377 1.00 81.06 242 VAL A N 1
ATOM 1862 C CA . VAL A 1 242 ? -13.625 -16.838 -15.067 1.00 81.06 242 VAL A CA 1
ATOM 1863 C C . VAL A 1 242 ? -12.680 -17.784 -14.336 1.00 81.06 242 VAL A C 1
ATOM 1865 O O . VAL A 1 242 ? -12.553 -18.950 -14.705 1.00 81.06 242 VAL A O 1
ATOM 1868 N N . SER A 1 243 ? -12.054 -17.303 -13.266 1.00 87.62 243 SER A N 1
ATOM 1869 C CA . SER A 1 243 ? -11.357 -18.168 -12.317 1.00 87.62 243 SER A CA 1
ATOM 1870 C C . SER A 1 243 ? -12.344 -18.700 -11.277 1.00 87.62 243 SER A C 1
ATOM 1872 O O . SER A 1 243 ? -12.934 -17.941 -10.505 1.00 87.62 243 SER A O 1
ATOM 1874 N N . VAL A 1 244 ? -12.524 -20.024 -11.234 1.00 90.06 244 VAL A N 1
ATOM 1875 C CA . VAL A 1 244 ? -13.415 -20.686 -10.260 1.00 90.06 244 VAL A CA 1
ATOM 1876 C C . VAL A 1 244 ? -12.968 -20.400 -8.824 1.00 90.06 244 VAL A C 1
ATOM 1878 O O . VAL A 1 244 ? -13.800 -20.197 -7.943 1.00 90.06 244 VAL A O 1
ATOM 1881 N N . ILE A 1 245 ? -11.656 -20.332 -8.589 1.00 92.19 245 ILE A N 1
ATOM 1882 C CA . ILE A 1 245 ? -11.083 -20.054 -7.267 1.00 92.19 245 ILE A CA 1
ATOM 1883 C C . ILE A 1 245 ? -11.437 -18.630 -6.820 1.00 92.19 245 ILE A C 1
ATOM 1885 O O . ILE A 1 245 ? -11.909 -18.442 -5.699 1.00 92.19 245 ILE A O 1
ATOM 1889 N N . GLU A 1 246 ? -11.269 -17.634 -7.697 1.00 90.06 246 GLU A N 1
ATOM 1890 C CA . GLU A 1 246 ? -11.627 -16.239 -7.399 1.00 90.06 246 GLU A CA 1
ATOM 1891 C C . GLU A 1 246 ? -13.122 -16.095 -7.105 1.00 90.06 246 GLU A C 1
ATOM 1893 O O . GLU A 1 246 ? -13.501 -15.405 -6.156 1.00 90.06 246 GLU A O 1
ATOM 1898 N N . LEU A 1 247 ? -13.968 -16.806 -7.861 1.00 91.69 247 LEU A N 1
ATOM 1899 C CA . LEU A 1 247 ? -15.411 -16.827 -7.640 1.00 91.69 247 LEU A CA 1
ATOM 1900 C C . LEU A 1 247 ? -15.770 -17.410 -6.265 1.00 91.69 247 LEU A C 1
ATOM 1902 O O . LEU A 1 247 ? -16.567 -16.815 -5.539 1.00 91.69 247 LEU A O 1
ATOM 1906 N N . ILE A 1 248 ? -15.165 -18.539 -5.877 1.00 95.12 248 ILE A N 1
ATOM 1907 C CA . ILE A 1 248 ? -15.388 -19.161 -4.562 1.00 95.12 248 ILE A CA 1
ATOM 1908 C C . ILE A 1 248 ? -14.969 -18.205 -3.440 1.00 95.12 248 ILE A C 1
ATOM 1910 O O . ILE A 1 248 ? -15.734 -18.006 -2.496 1.00 95.12 248 ILE A O 1
ATOM 1914 N N . ILE A 1 249 ? -13.796 -17.573 -3.543 1.00 94.56 249 ILE A N 1
ATOM 1915 C CA . ILE A 1 249 ? -13.323 -16.615 -2.531 1.00 94.56 249 ILE A CA 1
ATOM 1916 C C . ILE A 1 249 ? -14.278 -15.416 -2.439 1.00 94.56 249 ILE A C 1
ATOM 1918 O O . ILE A 1 249 ? -14.647 -15.014 -1.334 1.00 94.56 249 ILE A O 1
ATOM 1922 N N . GLY A 1 250 ? -14.731 -14.878 -3.575 1.00 94.19 250 GLY A N 1
ATOM 1923 C CA . GLY A 1 250 ? -15.697 -13.779 -3.610 1.00 94.19 250 GLY A CA 1
ATOM 1924 C C . GLY A 1 250 ? -17.042 -14.143 -2.967 1.00 94.19 250 GLY A C 1
ATOM 1925 O O . GLY A 1 250 ? -17.605 -13.351 -2.201 1.00 94.19 250 GLY A O 1
ATOM 1926 N N . LEU A 1 251 ? -17.544 -15.357 -3.212 1.00 95.62 251 LEU A N 1
ATOM 1927 C CA . LEU A 1 251 ? -18.764 -15.873 -2.582 1.00 95.62 251 LEU A CA 1
ATOM 1928 C C . LEU A 1 251 ? -18.591 -16.060 -1.071 1.00 95.62 251 LEU A C 1
ATOM 1930 O O . LEU A 1 251 ? -19.460 -15.637 -0.310 1.00 95.62 251 LEU A O 1
ATOM 1934 N N . LEU A 1 252 ? -17.464 -16.622 -0.622 1.00 96.69 252 LEU A N 1
ATOM 1935 C CA . LEU A 1 252 ? -17.154 -16.778 0.803 1.00 96.69 252 LEU A CA 1
ATOM 1936 C C . LEU A 1 252 ? -17.050 -15.424 1.513 1.00 96.69 252 LEU A C 1
ATOM 1938 O O . LEU A 1 252 ? -17.624 -15.254 2.589 1.00 96.69 252 LEU A O 1
ATOM 1942 N N . ALA A 1 253 ? -16.384 -14.442 0.899 1.00 95.81 253 ALA A N 1
ATOM 1943 C CA . ALA A 1 253 ? -16.293 -13.085 1.434 1.00 95.81 253 ALA A CA 1
ATOM 1944 C C . ALA A 1 253 ? -17.686 -12.444 1.562 1.00 95.81 253 ALA A C 1
ATOM 1946 O O . ALA A 1 253 ? -18.029 -11.889 2.608 1.00 95.81 253 ALA A O 1
ATOM 1947 N N . THR A 1 254 ? -18.523 -12.585 0.530 1.00 96.06 254 THR A N 1
ATOM 1948 C CA . THR A 1 254 ? -19.904 -12.078 0.536 1.00 96.06 254 THR A CA 1
ATOM 1949 C C . THR A 1 254 ? -20.758 -12.786 1.593 1.00 96.06 254 THR A C 1
ATOM 1951 O O . THR A 1 254 ? -21.499 -12.132 2.326 1.00 96.06 254 THR A O 1
ATOM 1954 N N . GLY A 1 255 ? -20.608 -14.104 1.747 1.00 96.94 255 GLY A N 1
ATOM 1955 C CA . GLY A 1 255 ? -21.259 -14.883 2.800 1.00 96.94 255 GLY A CA 1
ATOM 1956 C C . GLY A 1 255 ? -20.845 -14.431 4.202 1.00 96.94 255 GLY A C 1
ATOM 1957 O O . GLY A 1 255 ? -21.704 -14.213 5.056 1.00 96.94 255 GLY A O 1
ATOM 1958 N N . ALA A 1 256 ? -19.549 -14.196 4.430 1.00 96.19 256 ALA A N 1
ATOM 1959 C CA . ALA A 1 256 ? -19.037 -13.665 5.693 1.00 96.19 256 ALA A CA 1
ATOM 1960 C C . ALA A 1 256 ? -19.620 -12.279 6.017 1.00 96.19 256 ALA A C 1
ATOM 1962 O O . ALA A 1 256 ? -19.980 -12.017 7.166 1.00 96.19 256 ALA A O 1
ATOM 1963 N N . TRP A 1 257 ? -19.790 -11.413 5.012 1.00 96.06 257 TRP A N 1
ATOM 1964 C CA . TRP A 1 257 ? -20.466 -10.126 5.190 1.00 96.06 257 TRP A CA 1
ATOM 1965 C C . TRP A 1 257 ? -21.934 -10.284 5.585 1.00 96.06 257 TRP A C 1
ATOM 1967 O O . TRP A 1 257 ? -22.379 -9.650 6.540 1.00 96.06 257 TRP A O 1
ATOM 1977 N N . VAL A 1 258 ? -22.681 -11.158 4.903 1.00 95.19 258 VAL A N 1
ATOM 1978 C CA . VAL A 1 258 ? -24.084 -11.433 5.249 1.00 95.19 258 VAL A CA 1
ATOM 1979 C C . VAL A 1 258 ? -24.188 -11.966 6.677 1.00 95.19 258 VAL A C 1
ATOM 1981 O O . VAL A 1 258 ? -25.010 -11.472 7.446 1.00 95.19 258 VAL A O 1
ATOM 1984 N N . LEU A 1 259 ? -23.316 -12.896 7.080 1.00 94.50 259 LEU A N 1
ATOM 1985 C CA . LEU A 1 259 ? -23.253 -13.397 8.457 1.00 94.50 259 LEU A CA 1
ATOM 1986 C C . LEU A 1 259 ? -22.973 -12.275 9.465 1.00 94.50 259 LEU A C 1
ATOM 1988 O O . LEU A 1 259 ? -23.602 -12.229 10.522 1.00 94.50 259 LEU A O 1
ATOM 1992 N N . LEU A 1 260 ? -22.084 -11.338 9.131 1.00 92.50 260 LEU A N 1
ATOM 1993 C CA . LEU A 1 260 ? -21.764 -10.182 9.968 1.00 92.50 260 LEU A CA 1
ATOM 1994 C C . LEU A 1 260 ? -22.965 -9.220 10.084 1.00 92.50 260 LEU A C 1
ATOM 1996 O O . LEU A 1 260 ? -23.284 -8.749 11.180 1.00 92.50 260 LEU A O 1
ATOM 2000 N N . VAL A 1 261 ? -23.703 -8.989 8.994 1.00 91.25 261 VAL A N 1
ATOM 2001 C CA . VAL A 1 261 ? -24.948 -8.198 8.989 1.00 91.25 261 VAL A CA 1
ATOM 2002 C C . VAL A 1 261 ? -26.075 -8.903 9.763 1.00 91.25 261 VAL A C 1
ATOM 2004 O O . VAL A 1 261 ? -26.822 -8.251 10.497 1.00 91.25 261 VAL A O 1
ATOM 2007 N N . VAL A 1 262 ? -26.182 -10.231 9.687 1.00 90.81 262 VAL A N 1
ATOM 2008 C CA . VAL A 1 262 ? -27.145 -11.021 10.475 1.00 90.81 262 VAL A CA 1
ATOM 2009 C C . VAL A 1 262 ? -26.785 -10.990 11.962 1.00 90.81 262 VAL A C 1
ATOM 2011 O O . VAL A 1 262 ? -27.651 -10.739 12.805 1.00 90.81 262 VAL A O 1
ATOM 2014 N N . TRP A 1 263 ? -25.506 -11.165 12.306 1.00 90.06 263 TRP A N 1
ATOM 2015 C CA . TRP A 1 263 ? -24.986 -11.016 13.671 1.00 90.06 263 TRP A CA 1
ATOM 2016 C C . TRP A 1 263 ? -25.333 -9.642 14.262 1.00 90.06 263 TRP A C 1
ATOM 2018 O O . TRP A 1 263 ? -25.755 -9.522 15.416 1.00 90.06 263 TRP A O 1
ATOM 2028 N N . ARG A 1 264 ? -25.236 -8.599 13.435 1.00 86.25 264 ARG A N 1
ATOM 2029 C CA . ARG A 1 264 ? -2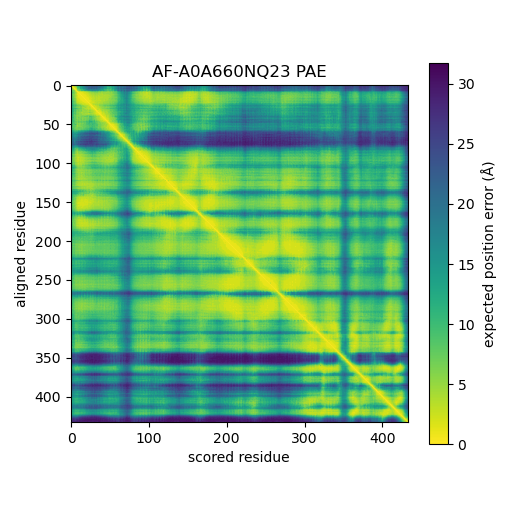5.593 -7.219 13.772 1.00 86.25 264 ARG A CA 1
ATOM 2030 C C . ARG A 1 264 ? -27.074 -7.053 14.133 1.00 86.25 264 ARG A C 1
ATOM 2032 O O . ARG A 1 264 ? -27.390 -6.202 14.970 1.00 86.25 264 ARG A O 1
ATOM 2039 N N . VAL A 1 265 ? -27.982 -7.813 13.518 1.00 82.69 265 VAL A N 1
ATOM 2040 C CA . VAL A 1 265 ? -29.434 -7.741 13.778 1.00 82.69 265 VAL A CA 1
ATOM 2041 C C . VAL A 1 265 ? -29.850 -8.621 14.964 1.00 82.69 265 VAL A C 1
ATOM 2043 O O . VAL A 1 265 ? -30.749 -8.240 15.712 1.00 82.69 265 VAL A O 1
ATOM 2046 N N . SER A 1 266 ? -29.176 -9.753 15.180 1.00 81.19 266 SER A N 1
ATOM 2047 C CA . SER A 1 266 ? -29.592 -10.777 16.149 1.00 81.19 266 SER A CA 1
ATOM 2048 C C . SER A 1 266 ? -29.146 -10.538 17.600 1.00 81.19 266 SER A C 1
ATOM 2050 O O . SER A 1 266 ? -29.787 -11.040 18.522 1.00 81.19 266 SER A O 1
ATOM 2052 N N . ARG A 1 267 ? -28.076 -9.772 17.857 1.00 72.94 267 ARG A N 1
ATOM 2053 C CA . ARG A 1 267 ? -27.513 -9.614 19.216 1.00 72.94 267 ARG A CA 1
ATOM 2054 C C . ARG A 1 267 ? -28.130 -8.463 20.035 1.00 72.94 267 ARG A C 1
ATOM 2056 O O . ARG A 1 267 ? -28.158 -7.309 19.603 1.00 72.94 267 ARG A O 1
ATOM 2063 N N . ARG A 1 268 ? -28.511 -8.765 21.287 1.00 62.56 268 ARG A N 1
ATOM 2064 C CA . ARG A 1 268 ? -28.743 -7.813 22.398 1.00 62.56 268 ARG A CA 1
ATOM 2065 C C . ARG A 1 268 ? -27.914 -8.272 23.618 1.00 62.56 268 ARG A C 1
ATOM 2067 O O . ARG A 1 268 ? -27.975 -9.466 23.901 1.00 62.56 268 ARG A O 1
ATOM 2074 N N . PRO A 1 269 ? -27.167 -7.411 24.350 1.00 65.12 269 PRO A N 1
ATOM 2075 C CA . PRO A 1 269 ? -26.976 -5.959 24.207 1.00 65.12 269 PRO A CA 1
ATOM 2076 C C . PRO A 1 269 ? -26.031 -5.570 23.058 1.00 65.12 269 PRO A C 1
ATOM 2078 O O . PRO A 1 269 ? -25.322 -6.405 22.506 1.00 65.12 269 PRO A O 1
ATOM 2081 N N . ARG A 1 270 ? -26.041 -4.286 22.675 1.00 69.25 270 ARG A N 1
ATOM 2082 C CA . ARG A 1 270 ? -25.256 -3.759 21.546 1.00 69.25 270 ARG A CA 1
ATOM 2083 C C . ARG A 1 270 ? -23.807 -3.490 21.986 1.00 69.25 270 ARG A C 1
ATOM 2085 O O . ARG A 1 270 ? -23.609 -2.561 22.770 1.00 69.25 270 ARG A O 1
ATOM 2092 N N . PRO A 1 271 ? -22.804 -4.245 21.503 1.00 75.12 271 PRO A N 1
ATOM 2093 C CA . PRO A 1 271 ? -21.412 -3.966 21.833 1.00 75.12 271 PRO A CA 1
ATOM 2094 C C . PRO A 1 271 ? -20.960 -2.632 21.223 1.00 75.12 271 PRO A C 1
ATOM 2096 O O . PRO A 1 271 ? -21.347 -2.290 20.105 1.00 75.12 271 PRO A O 1
ATOM 2099 N N . PHE A 1 272 ? -20.115 -1.889 21.943 1.00 75.44 272 PHE A N 1
ATOM 2100 C CA . PHE A 1 272 ? -19.623 -0.574 21.509 1.00 75.44 272 PHE A CA 1
ATOM 2101 C C . PHE A 1 272 ? -18.724 -0.640 20.261 1.00 75.44 272 PHE A C 1
ATOM 2103 O O . PHE A 1 272 ? -18.634 0.337 19.527 1.00 75.44 272 PHE A O 1
ATOM 2110 N N . TRP A 1 273 ? -18.090 -1.789 20.003 1.00 78.81 273 TRP A N 1
ATOM 2111 C CA . TRP A 1 273 ? -17.144 -1.996 18.899 1.00 78.81 273 TRP A CA 1
ATOM 2112 C C . TRP A 1 273 ? -17.804 -2.371 17.558 1.00 78.81 273 TRP A C 1
ATOM 2114 O O . TRP A 1 273 ? -17.137 -2.511 16.533 1.00 78.81 273 TRP A O 1
ATOM 2124 N N . ARG A 1 274 ? -19.129 -2.541 17.545 1.00 84.12 274 ARG A N 1
ATOM 2125 C CA . ARG A 1 274 ? -19.891 -2.989 16.375 1.00 84.12 274 ARG A CA 1
ATOM 2126 C C . ARG A 1 274 ? -19.710 -2.116 15.116 1.00 84.12 274 ARG A C 1
ATOM 2128 O O . ARG A 1 274 ? -19.436 -2.699 14.068 1.00 84.12 274 ARG A O 1
ATOM 2135 N N . PRO A 1 275 ? -19.833 -0.773 15.163 1.00 82.75 275 PRO A N 1
ATOM 2136 C CA . PRO A 1 275 ? -19.653 0.042 13.959 1.00 82.75 275 PRO A CA 1
ATOM 2137 C C . PRO A 1 275 ? -18.252 -0.078 13.358 1.00 82.75 275 PRO A C 1
ATOM 2139 O O . PRO A 1 275 ? -18.107 0.009 12.141 1.00 82.75 275 PRO A O 1
ATOM 2142 N N . MET A 1 276 ? -17.229 -0.316 14.183 1.00 83.81 276 MET A N 1
ATOM 2143 C CA . MET A 1 276 ? -15.861 -0.529 13.711 1.00 83.81 276 MET A CA 1
ATOM 2144 C C . MET A 1 276 ? -15.770 -1.854 12.970 1.00 83.81 276 MET A C 1
ATOM 2146 O O . MET A 1 276 ? -15.249 -1.866 11.865 1.00 83.81 276 MET A O 1
ATOM 2150 N N . ALA A 1 277 ? -16.339 -2.932 13.522 1.00 87.75 277 ALA A N 1
ATOM 2151 C CA . ALA A 1 277 ? -16.368 -4.236 12.858 1.00 87.75 277 ALA A CA 1
ATOM 2152 C C . ALA A 1 277 ? -17.138 -4.215 11.530 1.00 87.75 277 ALA A C 1
ATOM 2154 O O . ALA A 1 277 ? -16.734 -4.871 10.577 1.00 87.75 277 ALA A O 1
ATOM 2155 N N . LEU A 1 278 ? -18.223 -3.443 11.439 1.00 89.56 278 LEU A N 1
ATOM 2156 C CA . LEU A 1 278 ? -18.972 -3.273 10.191 1.00 89.56 278 LEU A CA 1
ATOM 2157 C C . LEU A 1 278 ? -18.216 -2.431 9.170 1.00 89.56 278 LEU A C 1
ATOM 2159 O O . LEU A 1 278 ? -18.209 -2.764 7.990 1.00 89.56 278 LEU A O 1
ATOM 2163 N N . SER A 1 279 ? -17.562 -1.361 9.617 1.00 89.50 279 SER A N 1
ATOM 2164 C CA . SER A 1 279 ? -16.794 -0.497 8.722 1.00 89.50 279 SER A CA 1
ATOM 2165 C C . SER A 1 279 ? -15.548 -1.208 8.196 1.00 89.50 279 SER A C 1
ATOM 2167 O O . SER A 1 279 ? -15.300 -1.206 6.993 1.00 89.50 279 SER A O 1
ATOM 2169 N N . SER A 1 280 ? -14.785 -1.865 9.076 1.00 89.50 280 SER A N 1
ATOM 2170 C CA . SER A 1 280 ? -13.603 -2.634 8.681 1.00 89.50 280 SER A CA 1
ATOM 2171 C C . SER A 1 280 ? -13.987 -3.879 7.889 1.00 89.50 280 SER A C 1
ATOM 2173 O O . SER A 1 280 ? -13.392 -4.130 6.848 1.00 89.50 280 SER A O 1
ATOM 2175 N N . GLY A 1 281 ? -15.018 -4.613 8.313 1.00 93.31 281 GLY A N 1
ATOM 2176 C CA . GLY A 1 281 ? -15.523 -5.783 7.598 1.00 93.31 281 GLY A CA 1
ATOM 2177 C C . GLY A 1 281 ? -16.034 -5.443 6.199 1.00 93.31 281 GLY A C 1
ATOM 2178 O O . GLY A 1 281 ? -15.735 -6.163 5.252 1.00 93.31 281 GLY A O 1
ATOM 2179 N N . GLY A 1 282 ? -16.743 -4.323 6.042 1.00 94.00 282 GLY A N 1
ATOM 2180 C CA . GLY A 1 282 ? -17.260 -3.876 4.748 1.00 94.00 282 GLY A CA 1
ATOM 2181 C C . GLY A 1 282 ? -16.155 -3.385 3.815 1.00 94.00 282 GLY A C 1
ATOM 2182 O O . GLY A 1 282 ? -16.174 -3.683 2.618 1.00 94.00 282 GLY A O 1
ATOM 2183 N N . MET A 1 283 ? -15.145 -2.707 4.368 1.00 93.06 283 MET A N 1
ATOM 2184 C CA . MET A 1 283 ? -13.938 -2.337 3.630 1.00 93.06 283 MET A CA 1
ATOM 2185 C C . MET A 1 283 ? -13.167 -3.580 3.171 1.00 93.06 283 MET A C 1
ATOM 2187 O O . MET A 1 283 ? -12.822 -3.680 1.996 1.00 93.06 283 MET A O 1
ATOM 2191 N N . VAL A 1 284 ? -12.954 -4.552 4.066 1.00 95.06 284 VAL A N 1
ATOM 2192 C CA . VAL A 1 284 ? -12.288 -5.827 3.753 1.00 95.06 284 VAL A CA 1
ATOM 2193 C C . VAL A 1 284 ? -13.066 -6.602 2.694 1.00 95.06 284 VAL A C 1
ATOM 2195 O O . VAL A 1 284 ? -12.455 -7.066 1.741 1.00 95.06 284 VAL A O 1
ATOM 2198 N N . LEU A 1 285 ? -14.395 -6.691 2.797 1.00 96.06 285 LEU A N 1
ATOM 2199 C CA . LEU A 1 285 ? -15.246 -7.301 1.772 1.00 96.06 285 LEU A CA 1
ATOM 2200 C C . LEU A 1 285 ? -15.036 -6.641 0.411 1.00 96.06 285 LEU A C 1
ATOM 2202 O O . LEU A 1 285 ? -14.744 -7.321 -0.567 1.00 96.06 285 LEU A O 1
ATOM 2206 N N . THR A 1 286 ? -15.210 -5.320 0.350 1.00 94.69 286 THR A N 1
ATOM 2207 C CA . THR A 1 286 ? -15.145 -4.576 -0.913 1.00 94.69 286 THR A CA 1
ATOM 2208 C C . THR A 1 286 ? -13.764 -4.728 -1.541 1.00 94.69 286 THR A C 1
ATOM 2210 O O . THR A 1 286 ? -13.647 -4.981 -2.737 1.00 94.69 286 THR A O 1
ATOM 2213 N N . TRP A 1 287 ? -12.715 -4.643 -0.722 1.00 95.00 287 TRP A N 1
ATOM 2214 C CA . TRP A 1 287 ? -11.343 -4.839 -1.166 1.00 95.00 287 TRP A CA 1
ATOM 2215 C C . TRP A 1 287 ? -11.073 -6.270 -1.633 1.00 95.00 287 TRP A C 1
ATOM 2217 O O . TRP A 1 287 ? -10.481 -6.446 -2.691 1.00 95.00 287 TRP A O 1
ATOM 2227 N N . LEU A 1 288 ? -11.536 -7.288 -0.900 1.00 95.31 288 LEU A N 1
ATOM 2228 C CA . LEU A 1 288 ? -11.394 -8.690 -1.297 1.00 95.31 288 LEU A CA 1
ATOM 2229 C C . LEU A 1 288 ? -12.097 -8.968 -2.621 1.00 95.31 288 LEU A C 1
ATOM 2231 O O . LEU A 1 288 ? -11.506 -9.609 -3.481 1.00 95.31 288 LEU A O 1
ATOM 2235 N N . LEU A 1 289 ? -13.314 -8.457 -2.823 1.00 94.25 289 LEU A N 1
ATOM 2236 C CA . LEU A 1 289 ? -14.022 -8.600 -4.098 1.00 94.25 289 LEU A CA 1
ATOM 2237 C C . LEU A 1 289 ? -13.262 -7.930 -5.247 1.00 94.25 289 LEU A C 1
ATOM 2239 O O . LEU A 1 289 ? -13.158 -8.500 -6.329 1.00 94.25 289 LEU A O 1
ATOM 2243 N N . LEU A 1 290 ? -12.679 -6.751 -5.016 1.00 92.75 290 LEU A N 1
ATOM 2244 C CA . LEU A 1 290 ? -11.859 -6.075 -6.024 1.00 92.75 290 LEU A CA 1
ATOM 2245 C C . LEU A 1 290 ? -10.546 -6.821 -6.313 1.00 92.75 290 LEU A C 1
ATOM 2247 O O . LEU 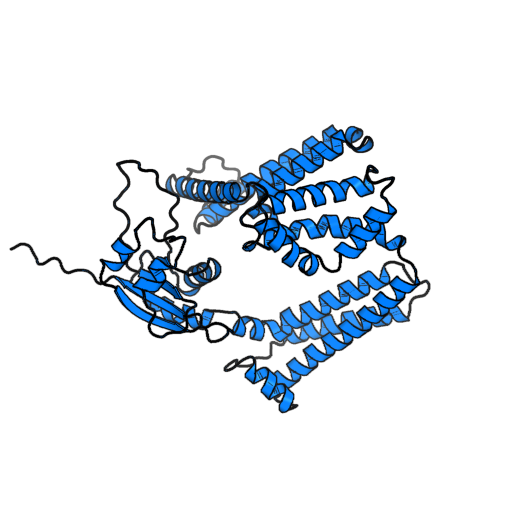A 1 290 ? -10.154 -6.934 -7.468 1.00 92.75 290 LEU A O 1
ATOM 2251 N N . MET A 1 291 ? -9.883 -7.349 -5.284 1.00 92.56 291 MET A N 1
ATOM 2252 C CA . MET A 1 291 ? -8.610 -8.079 -5.390 1.00 92.56 291 MET A CA 1
ATOM 2253 C C . MET A 1 291 ? -8.769 -9.549 -5.788 1.00 92.56 291 MET A C 1
ATOM 2255 O O . MET A 1 291 ? -7.778 -10.265 -5.876 1.00 92.56 291 MET A O 1
ATOM 2259 N N . THR A 1 292 ? -9.994 -10.007 -6.023 1.00 91.25 292 THR A N 1
ATOM 2260 C CA . THR A 1 292 ? -10.276 -11.335 -6.573 1.00 91.25 292 THR A CA 1
ATOM 2261 C C . THR A 1 292 ? -10.902 -11.158 -7.945 1.00 91.25 292 THR A C 1
ATOM 2263 O O . THR A 1 292 ? -10.194 -11.177 -8.943 1.00 91.25 292 THR A O 1
ATOM 2266 N N . LEU A 1 293 ? -12.191 -10.830 -7.989 1.00 90.94 293 LEU A N 1
ATOM 2267 C CA . LEU A 1 293 ? -12.991 -10.748 -9.211 1.00 90.94 293 LEU A CA 1
ATOM 2268 C C . LEU A 1 293 ? -12.471 -9.719 -10.228 1.00 90.94 293 LEU A C 1
ATOM 2270 O O . LEU A 1 293 ? -12.587 -9.926 -11.434 1.00 90.94 293 LEU A O 1
ATOM 2274 N N . TRP A 1 294 ? -11.923 -8.597 -9.753 1.00 89.88 294 TRP A N 1
ATOM 2275 C CA . TRP A 1 294 ? -11.452 -7.498 -10.605 1.00 89.88 294 TRP A CA 1
ATOM 2276 C C . TRP A 1 294 ? -9.932 -7.403 -10.710 1.00 89.88 294 TRP A C 1
ATOM 2278 O O . TRP A 1 294 ? -9.433 -6.516 -11.409 1.00 89.88 294 TRP A O 1
ATOM 2288 N N . LEU A 1 295 ? -9.182 -8.299 -10.063 1.00 88.81 295 LEU A N 1
ATOM 2289 C CA . LEU A 1 295 ? -7.724 -8.258 -10.092 1.00 88.81 295 LEU A CA 1
ATOM 2290 C C . LEU A 1 295 ? -7.172 -8.424 -11.517 1.00 88.81 295 LEU A C 1
ATOM 2292 O O . LEU A 1 295 ? -6.330 -7.609 -11.897 1.00 88.81 295 LEU A O 1
ATOM 2296 N N . PRO A 1 296 ? -7.662 -9.367 -12.351 1.00 86.50 296 PRO A N 1
ATOM 2297 C CA . PRO A 1 296 ? -7.155 -9.521 -13.714 1.00 86.50 296 PRO A CA 1
ATOM 2298 C C . PRO A 1 296 ? -7.392 -8.280 -14.584 1.00 86.50 296 PRO A C 1
ATOM 2300 O O . PRO A 1 296 ? -6.484 -7.804 -15.264 1.00 86.50 296 PRO A O 1
ATOM 2303 N N . ALA A 1 297 ? -8.588 -7.692 -14.497 1.00 84.88 297 ALA A N 1
ATOM 2304 C CA . ALA A 1 297 ? -8.933 -6.459 -15.201 1.00 84.88 297 ALA A CA 1
ATOM 2305 C C . ALA A 1 297 ? -8.110 -5.257 -14.698 1.00 84.88 297 ALA A C 1
ATOM 2307 O O . ALA A 1 297 ? -7.622 -4.437 -15.480 1.00 84.88 297 ALA A O 1
ATOM 2308 N N . GLY A 1 298 ? -7.917 -5.157 -13.380 1.00 84.31 298 GLY A N 1
ATOM 2309 C CA . GLY A 1 298 ? -7.067 -4.146 -12.759 1.00 84.31 298 GLY A CA 1
ATOM 2310 C C . GLY A 1 298 ? -5.610 -4.261 -13.205 1.00 84.31 298 GLY A C 1
ATOM 2311 O O . GLY A 1 298 ? -4.987 -3.241 -13.509 1.00 84.31 298 GLY A O 1
ATOM 2312 N N . ASN A 1 299 ? -5.102 -5.492 -13.305 1.00 84.12 299 ASN A N 1
ATOM 2313 C CA . ASN A 1 299 ? -3.779 -5.786 -13.835 1.00 84.12 299 ASN A CA 1
ATOM 2314 C C . ASN A 1 299 ? -3.689 -5.387 -15.304 1.00 84.12 299 ASN A C 1
ATOM 2316 O O . ASN A 1 299 ? -2.781 -4.644 -15.635 1.00 84.12 299 ASN A O 1
ATOM 2320 N N . TRP A 1 300 ? -4.644 -5.748 -16.163 1.00 82.00 300 TRP A N 1
ATOM 2321 C CA . TRP A 1 300 ? -4.625 -5.341 -17.576 1.00 82.00 300 TRP A CA 1
ATOM 2322 C C . TRP A 1 300 ? -4.507 -3.824 -17.761 1.00 82.00 300 TRP A C 1
ATOM 2324 O O . TRP A 1 300 ? -3.684 -3.336 -18.529 1.00 82.00 300 TRP A O 1
ATOM 2334 N N . ARG A 1 301 ? -5.290 -3.056 -16.999 1.00 80.69 301 ARG A N 1
ATOM 2335 C CA . ARG A 1 301 ? -5.308 -1.593 -17.111 1.00 80.69 301 ARG A CA 1
ATOM 2336 C C . ARG A 1 301 ? -4.037 -0.918 -16.584 1.00 80.69 301 ARG A C 1
ATOM 2338 O O . ARG A 1 301 ? -3.713 0.193 -17.008 1.00 80.69 301 ARG A O 1
ATOM 2345 N N . LYS A 1 302 ? -3.361 -1.525 -15.604 1.00 78.75 302 LYS A N 1
ATOM 2346 C CA . LYS A 1 302 ? -2.188 -0.936 -14.931 1.00 78.75 302 LYS A CA 1
ATOM 2347 C C . LYS A 1 302 ? -0.855 -1.540 -15.369 1.00 78.75 302 LYS A C 1
ATOM 2349 O O . LYS A 1 302 ? 0.168 -0.889 -15.190 1.00 78.75 302 LYS A O 1
ATOM 2354 N N . SER A 1 303 ? -0.862 -2.757 -15.892 1.00 77.56 303 SER A N 1
ATOM 2355 C CA . SER A 1 303 ? 0.326 -3.514 -16.260 1.00 77.56 303 SER A CA 1
ATOM 2356 C C . SER A 1 303 ? 0.908 -3.001 -17.569 1.00 77.56 303 SER A C 1
ATOM 2358 O O . SER A 1 303 ? 0.190 -2.734 -18.528 1.00 77.56 303 SER A O 1
ATOM 2360 N N . TYR A 1 304 ? 2.235 -2.915 -17.612 1.00 76.75 304 TYR A N 1
ATOM 2361 C CA . TYR A 1 304 ? 2.992 -2.651 -18.833 1.00 76.75 304 TYR A CA 1
ATOM 2362 C C . TYR A 1 304 ? 3.545 -3.954 -19.432 1.00 76.75 304 TYR A C 1
ATOM 2364 O O . TYR A 1 304 ? 4.424 -3.914 -20.284 1.00 76.75 304 TYR A O 1
ATOM 2372 N N . GLN A 1 305 ? 3.059 -5.123 -18.999 1.00 79.06 305 GLN A N 1
ATOM 2373 C CA . GLN A 1 305 ? 3.538 -6.427 -19.479 1.00 79.06 305 GLN A CA 1
ATOM 2374 C C . GLN A 1 305 ? 3.503 -6.534 -21.006 1.00 79.06 305 GLN A C 1
ATOM 2376 O O . GLN A 1 305 ? 4.541 -6.773 -21.613 1.00 79.06 305 GLN A O 1
ATOM 2381 N N . GLU A 1 306 ? 2.352 -6.276 -21.629 1.00 79.38 306 GLU A N 1
ATOM 2382 C CA . GLU A 1 306 ? 2.193 -6.345 -23.093 1.00 79.38 306 GLU A CA 1
ATOM 2383 C C . GLU A 1 306 ? 3.091 -5.355 -23.842 1.00 79.38 306 GLU A C 1
ATOM 2385 O O . GLU A 1 306 ? 3.466 -5.563 -24.994 1.00 79.38 306 GLU A O 1
ATOM 2390 N N . LEU A 1 307 ? 3.458 -4.265 -23.171 1.00 82.31 307 LEU A N 1
ATOM 2391 C CA . LEU A 1 307 ? 4.354 -3.255 -23.703 1.00 82.31 307 LEU A CA 1
ATOM 2392 C C . LEU A 1 307 ? 5.814 -3.734 -23.664 1.00 82.31 307 LEU A C 1
ATOM 2394 O O . LEU A 1 307 ? 6.562 -3.560 -24.623 1.00 82.31 307 LEU A O 1
ATOM 2398 N N . VAL A 1 308 ? 6.206 -4.348 -22.550 1.00 87.25 308 VAL A N 1
ATOM 2399 C CA . VAL A 1 308 ? 7.595 -4.663 -22.212 1.00 87.25 308 VAL A CA 1
ATOM 2400 C C . VAL A 1 308 ? 8.025 -6.031 -22.747 1.00 87.25 308 VAL A C 1
ATOM 2402 O O . VAL A 1 308 ? 9.131 -6.153 -23.271 1.00 87.25 308 VAL A O 1
ATOM 2405 N N . ILE A 1 309 ? 7.174 -7.059 -22.672 1.00 87.81 309 ILE A N 1
ATOM 2406 C CA . ILE A 1 309 ? 7.499 -8.437 -23.086 1.00 87.81 309 ILE A CA 1
ATOM 2407 C C . ILE A 1 309 ? 8.041 -8.521 -24.527 1.00 87.81 309 ILE A C 1
ATOM 2409 O O . ILE A 1 309 ? 9.046 -9.210 -24.721 1.00 87.81 309 ILE A O 1
ATOM 2413 N N . PRO A 1 310 ? 7.494 -7.802 -25.531 1.00 87.38 310 PRO A N 1
ATOM 2414 C CA . PRO A 1 310 ? 8.045 -7.816 -26.888 1.00 87.38 310 PRO A CA 1
ATOM 2415 C C . PRO A 1 310 ? 9.508 -7.355 -26.971 1.00 87.38 310 PRO A C 1
ATOM 2417 O O . PRO A 1 310 ? 10.249 -7.800 -27.845 1.00 87.38 310 PRO A O 1
ATOM 2420 N N . THR A 1 311 ? 9.954 -6.497 -26.046 1.00 87.94 311 THR A N 1
ATOM 2421 C CA . THR A 1 311 ? 11.344 -6.013 -26.008 1.00 87.94 311 THR A CA 1
ATOM 2422 C C . THR A 1 311 ? 12.325 -7.045 -25.447 1.00 87.94 311 THR A C 1
ATOM 2424 O O . THR A 1 311 ? 13.529 -6.921 -25.660 1.00 87.94 311 THR A O 1
ATOM 2427 N N . ARG A 1 312 ? 11.840 -8.124 -24.813 1.00 90.06 312 ARG A N 1
ATOM 2428 C CA . ARG A 1 312 ? 12.682 -9.199 -24.264 1.00 90.06 312 ARG A CA 1
ATOM 2429 C C . ARG A 1 312 ? 13.589 -9.831 -25.318 1.00 90.06 312 ARG A C 1
ATOM 2431 O O . ARG A 1 312 ? 14.751 -10.105 -25.037 1.00 90.06 312 ARG A O 1
ATOM 2438 N N . ALA A 1 313 ? 13.080 -10.047 -26.532 1.00 87.19 313 ALA A N 1
ATOM 2439 C CA . ALA A 1 313 ? 13.871 -10.617 -27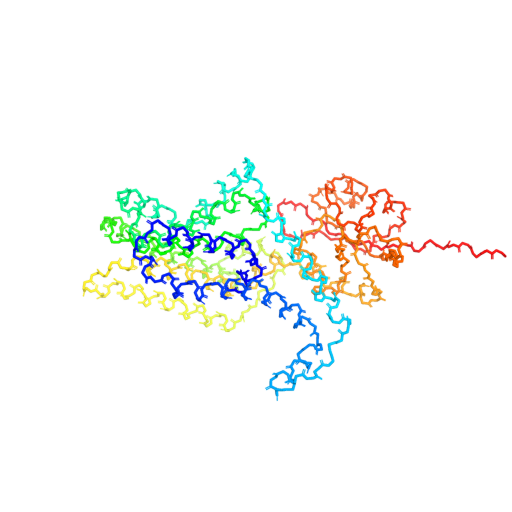.623 1.00 87.19 313 ALA A CA 1
ATOM 2440 C C . ALA A 1 313 ? 15.026 -9.689 -28.046 1.00 87.19 313 ALA A C 1
ATOM 2442 O O . ALA A 1 313 ? 16.116 -10.169 -28.358 1.00 87.19 313 ALA A O 1
ATOM 2443 N N . LEU A 1 314 ? 14.810 -8.368 -27.992 1.00 86.06 314 LEU A N 1
ATOM 2444 C CA . LEU A 1 314 ? 15.832 -7.367 -28.311 1.00 86.06 314 LEU A CA 1
ATOM 2445 C C . LEU A 1 314 ? 16.991 -7.451 -27.311 1.00 86.06 314 LEU A C 1
ATOM 2447 O O . LEU A 1 314 ? 18.138 -7.622 -27.724 1.00 86.06 314 LEU A O 1
ATOM 2451 N N . PHE A 1 315 ? 16.692 -7.444 -26.008 1.00 84.94 315 PHE A N 1
ATOM 2452 C CA . PHE A 1 315 ? 17.717 -7.562 -24.965 1.00 84.94 315 PHE A CA 1
ATOM 2453 C C . PHE A 1 315 ? 18.387 -8.940 -24.923 1.00 84.94 315 PHE A C 1
ATOM 2455 O O . PHE A 1 315 ? 19.580 -9.024 -24.643 1.00 84.94 315 PHE A O 1
ATOM 2462 N N . ALA A 1 316 ? 17.659 -10.018 -25.233 1.00 84.50 316 ALA A N 1
ATOM 2463 C CA . ALA A 1 316 ? 18.228 -11.364 -25.295 1.00 84.50 316 ALA A CA 1
ATOM 2464 C C . ALA A 1 316 ? 19.224 -11.526 -26.454 1.00 84.50 316 ALA A C 1
ATOM 2466 O O . ALA A 1 316 ? 20.243 -12.191 -26.295 1.00 84.50 316 ALA A O 1
ATOM 2467 N N . SER A 1 317 ? 18.944 -10.909 -27.607 1.00 80.38 317 SER A N 1
ATOM 2468 C CA . SER A 1 317 ? 19.828 -10.984 -28.776 1.00 80.38 317 SER A CA 1
ATOM 2469 C C . SER A 1 317 ? 21.167 -10.274 -28.559 1.00 80.38 317 SER A C 1
ATOM 2471 O O . SER A 1 317 ? 22.179 -10.683 -29.124 1.00 80.38 317 SER A O 1
ATOM 2473 N N . GLN A 1 318 ? 21.175 -9.208 -27.754 1.00 74.62 318 GLN A N 1
ATOM 2474 C CA . GLN A 1 318 ? 22.349 -8.377 -27.500 1.00 74.62 318 GLN A CA 1
ATOM 2475 C C . GLN A 1 318 ? 22.340 -7.879 -26.051 1.00 74.62 318 GLN A C 1
ATOM 2477 O O . GLN A 1 318 ? 21.893 -6.755 -25.777 1.00 74.62 318 GLN A O 1
ATOM 2482 N N . PRO A 1 319 ? 22.823 -8.709 -25.110 1.00 76.12 319 PRO A N 1
ATOM 2483 C CA . PRO A 1 319 ? 22.896 -8.323 -23.714 1.00 76.12 319 PRO A CA 1
ATOM 2484 C C . PRO A 1 319 ? 23.857 -7.144 -23.551 1.00 76.12 319 PRO A C 1
ATOM 2486 O O . PRO A 1 319 ? 24.932 -7.102 -24.146 1.00 76.12 319 PRO A O 1
ATOM 2489 N N . GLY A 1 320 ? 23.479 -6.179 -22.724 1.00 73.75 320 GLY A N 1
ATOM 2490 C CA . GLY A 1 320 ? 24.288 -4.996 -22.467 1.00 73.75 320 GLY A CA 1
ATOM 2491 C C . GLY A 1 320 ? 23.625 -4.089 -21.445 1.00 73.75 320 GLY A C 1
ATOM 2492 O O . GLY A 1 320 ? 22.494 -4.347 -21.026 1.00 73.75 320 GLY A O 1
ATOM 2493 N N . CYS A 1 321 ? 24.335 -3.041 -21.034 1.00 80.75 321 CYS A N 1
ATOM 2494 C CA . CYS A 1 321 ? 23.749 -2.049 -20.148 1.00 80.75 321 CYS A CA 1
ATOM 2495 C C . CYS A 1 321 ? 22.738 -1.151 -20.863 1.00 80.75 321 CYS A C 1
ATOM 2497 O O . CYS A 1 321 ? 22.830 -0.904 -22.069 1.00 80.75 321 CYS A O 1
ATOM 2499 N N . VAL A 1 322 ? 21.767 -0.678 -20.087 1.00 81.00 322 VAL A N 1
ATOM 2500 C CA . VAL A 1 322 ? 20.683 0.191 -20.537 1.00 81.00 322 VAL A CA 1
ATOM 2501 C C . VAL A 1 322 ? 20.750 1.506 -19.769 1.00 81.00 322 VAL A C 1
ATOM 2503 O O . VAL A 1 322 ? 20.616 1.511 -18.545 1.00 81.00 322 VAL A O 1
ATOM 2506 N N . LEU A 1 323 ? 20.940 2.601 -20.505 1.00 80.75 323 LEU A N 1
ATOM 2507 C CA . LEU A 1 323 ? 20.751 3.968 -20.024 1.00 80.75 323 LEU A CA 1
ATOM 2508 C C . LEU A 1 323 ? 19.261 4.287 -19.978 1.00 80.75 323 LEU A C 1
ATOM 2510 O O . LEU A 1 323 ? 18.503 3.757 -20.792 1.00 80.75 323 LEU A O 1
ATOM 2514 N N . HIS A 1 324 ? 18.836 5.180 -19.088 1.00 81.81 324 HIS A N 1
ATOM 2515 C CA . HIS A 1 324 ? 17.448 5.623 -19.071 1.00 81.81 324 HIS A CA 1
ATOM 2516 C C . HIS A 1 324 ? 17.292 7.136 -18.900 1.00 81.81 324 HIS A C 1
ATOM 2518 O O . HIS A 1 324 ? 18.087 7.784 -18.227 1.00 81.81 324 HIS A O 1
ATOM 2524 N N . ALA A 1 325 ? 16.243 7.696 -19.502 1.00 79.00 325 ALA A N 1
ATOM 2525 C CA . ALA A 1 325 ? 15.867 9.101 -19.367 1.00 79.00 325 ALA A CA 1
ATOM 2526 C C . ALA A 1 325 ? 14.344 9.237 -19.253 1.00 79.00 325 ALA A C 1
ATOM 2528 O O . ALA A 1 325 ? 13.606 8.647 -20.040 1.00 79.00 325 ALA A O 1
ATOM 2529 N N . GLY A 1 326 ? 13.867 9.994 -18.265 1.00 74.69 326 GLY A N 1
ATOM 2530 C CA . GLY A 1 326 ? 12.435 10.248 -18.048 1.00 74.69 326 GLY A CA 1
ATOM 2531 C C . GLY A 1 326 ? 11.623 9.067 -17.497 1.00 74.69 326 GLY A C 1
ATOM 2532 O O . GLY A 1 326 ? 10.541 9.292 -16.972 1.00 74.69 326 GLY A O 1
ATOM 2533 N N . ALA A 1 327 ? 12.137 7.833 -17.570 1.00 77.88 327 ALA A N 1
ATOM 2534 C CA . ALA A 1 327 ? 11.462 6.643 -17.052 1.00 77.88 327 ALA A CA 1
ATOM 2535 C C . ALA A 1 327 ? 11.480 6.586 -15.515 1.00 77.88 327 ALA A C 1
ATOM 2537 O O . ALA A 1 327 ? 12.532 6.787 -14.897 1.00 77.88 327 ALA A O 1
ATOM 2538 N N . ASP A 1 328 ? 10.334 6.255 -14.915 1.00 76.31 328 ASP A N 1
ATOM 2539 C CA . ASP A 1 328 ? 10.188 6.105 -13.462 1.00 76.31 328 ASP A CA 1
ATOM 2540 C C . ASP A 1 328 ? 10.755 4.761 -12.957 1.00 76.31 328 ASP A C 1
ATOM 2542 O O . ASP A 1 328 ? 10.865 3.778 -13.695 1.00 76.31 328 ASP A O 1
ATOM 2546 N N . ALA A 1 329 ? 11.071 4.676 -11.663 1.00 76.00 329 ALA A N 1
ATOM 2547 C CA . ALA A 1 329 ? 11.556 3.462 -11.009 1.00 76.00 329 ALA A CA 1
ATOM 2548 C C . ALA A 1 329 ? 10.628 2.252 -11.228 1.00 76.00 329 ALA A C 1
ATOM 2550 O O . ALA A 1 329 ? 11.114 1.126 -11.381 1.00 76.00 329 ALA A O 1
ATOM 2551 N N . GLY A 1 330 ? 9.307 2.471 -11.284 1.00 77.12 330 GLY A N 1
ATOM 2552 C CA . GLY A 1 330 ? 8.342 1.420 -11.605 1.00 77.12 330 GLY A CA 1
ATOM 2553 C C . GLY A 1 330 ? 8.527 0.854 -13.016 1.00 77.12 330 GLY A C 1
ATOM 2554 O O . GLY A 1 330 ? 8.496 -0.361 -13.205 1.00 77.12 330 GLY A O 1
ATOM 2555 N N . GLU A 1 331 ? 8.780 1.710 -14.002 1.00 82.31 331 GLU A N 1
ATOM 2556 C CA . GLU A 1 331 ? 8.992 1.316 -15.399 1.00 82.31 331 GLU A CA 1
ATOM 2557 C C . GLU A 1 331 ? 10.312 0.571 -15.567 1.00 82.31 331 GLU A C 1
ATOM 2559 O O . GLU A 1 331 ? 10.345 -0.503 -16.171 1.00 82.31 331 GLU A O 1
ATOM 2564 N N . LEU A 1 332 ? 11.381 1.072 -14.946 1.00 84.06 332 LEU A N 1
ATOM 2565 C CA . LEU A 1 332 ? 12.680 0.398 -14.926 1.00 84.06 332 LEU A CA 1
ATOM 2566 C C . LEU A 1 332 ? 12.571 -1.002 -14.312 1.00 84.06 332 LEU A C 1
ATOM 2568 O O . LEU A 1 332 ? 13.083 -1.967 -14.877 1.00 84.06 332 LEU A O 1
ATOM 2572 N N . ALA A 1 333 ? 11.849 -1.151 -13.197 1.00 83.69 333 ALA A N 1
ATOM 2573 C CA . ALA A 1 333 ? 11.622 -2.456 -12.579 1.00 83.69 333 ALA A CA 1
ATOM 2574 C C . ALA A 1 333 ? 10.851 -3.414 -13.506 1.00 83.69 333 ALA A C 1
ATOM 2576 O O . ALA A 1 333 ? 11.168 -4.603 -13.568 1.00 83.69 333 ALA A O 1
ATOM 2577 N N . LEU A 1 334 ? 9.876 -2.906 -14.266 1.00 86.00 334 LEU A N 1
ATOM 2578 C CA . LEU A 1 334 ? 9.110 -3.700 -15.229 1.00 86.00 334 LEU A CA 1
ATOM 2579 C C . LEU A 1 334 ? 9.986 -4.187 -16.389 1.00 86.00 334 LEU A C 1
ATOM 2581 O O . LEU A 1 334 ? 9.937 -5.372 -16.721 1.00 86.00 334 LEU A O 1
ATOM 2585 N N . PHE A 1 335 ? 10.819 -3.319 -16.970 1.00 87.50 335 PHE A N 1
ATOM 2586 C CA . PHE A 1 335 ? 11.782 -3.705 -18.008 1.00 87.50 335 PHE A CA 1
ATOM 2587 C C . PHE A 1 335 ? 12.846 -4.675 -17.482 1.00 87.50 335 PHE A C 1
ATOM 2589 O O . PHE A 1 335 ? 13.191 -5.638 -18.170 1.00 87.50 335 PHE A O 1
ATOM 2596 N N . ALA A 1 336 ? 13.323 -4.487 -16.251 1.00 86.12 336 ALA A N 1
ATOM 2597 C CA . ALA A 1 336 ? 14.269 -5.409 -15.632 1.00 86.12 336 ALA A CA 1
ATOM 2598 C C . ALA A 1 336 ? 13.653 -6.803 -15.438 1.00 86.12 336 ALA A C 1
ATOM 2600 O O . ALA A 1 336 ? 14.277 -7.807 -15.775 1.00 86.12 336 ALA A O 1
ATOM 2601 N N . TYR A 1 337 ? 12.409 -6.868 -14.955 1.00 86.69 337 TYR A N 1
ATOM 2602 C CA . TYR A 1 337 ? 11.732 -8.129 -14.654 1.00 86.69 337 TYR A CA 1
ATOM 2603 C C . TYR A 1 337 ? 11.216 -8.862 -15.904 1.00 86.69 337 TYR A C 1
ATOM 2605 O O . TYR A 1 337 ? 11.497 -10.045 -16.081 1.00 86.69 337 TYR A O 1
ATOM 2613 N N . TYR A 1 338 ? 10.476 -8.183 -16.789 1.00 87.12 338 TYR A N 1
ATOM 2614 C CA . TYR A 1 338 ? 9.830 -8.825 -17.945 1.00 87.12 338 TYR A CA 1
ATOM 2615 C C . TYR A 1 338 ? 10.722 -8.897 -19.186 1.00 87.12 338 TYR A C 1
ATOM 2617 O O . TYR A 1 338 ? 10.633 -9.869 -19.940 1.00 87.12 338 TYR A O 1
ATOM 2625 N N . ALA A 1 339 ? 11.568 -7.888 -19.417 1.00 87.31 339 ALA A N 1
ATOM 2626 C CA . ALA A 1 339 ? 12.446 -7.846 -20.586 1.00 87.31 339 ALA A CA 1
ATOM 2627 C C . ALA A 1 339 ? 13.878 -8.321 -20.291 1.00 87.31 339 ALA A C 1
ATOM 2629 O O . ALA A 1 339 ? 14.633 -8.570 -21.228 1.00 87.31 339 ALA A O 1
ATOM 2630 N N . GLY A 1 340 ? 14.248 -8.488 -19.015 1.00 83.50 340 GLY A N 1
ATOM 2631 C CA . GLY A 1 340 ? 15.607 -8.857 -18.611 1.00 83.50 340 GLY A CA 1
ATOM 2632 C C . GLY A 1 340 ? 16.623 -7.726 -18.794 1.00 83.50 340 GLY A C 1
ATOM 2633 O O . GLY A 1 340 ? 17.823 -7.991 -18.880 1.00 83.50 340 GLY A O 1
ATOM 2634 N N . ALA A 1 341 ? 16.155 -6.477 -18.890 1.00 82.56 341 ALA A N 1
ATOM 2635 C CA . ALA A 1 341 ? 17.010 -5.312 -19.074 1.00 82.56 341 ALA A CA 1
ATOM 2636 C C . ALA A 1 341 ? 17.929 -5.106 -17.859 1.00 82.56 341 ALA A C 1
ATOM 2638 O O . ALA A 1 341 ? 17.490 -5.148 -16.708 1.00 82.56 341 ALA A O 1
ATOM 2639 N N . ARG A 1 342 ? 19.216 -4.858 -18.114 1.00 78.88 342 ARG A N 1
ATOM 2640 C CA . ARG A 1 342 ? 20.202 -4.555 -17.072 1.00 78.88 342 ARG A CA 1
ATOM 2641 C C . ARG A 1 342 ? 20.488 -3.062 -17.076 1.00 78.88 342 ARG A C 1
ATOM 2643 O O . ARG A 1 342 ? 21.236 -2.571 -17.917 1.00 78.88 342 ARG A O 1
ATOM 2650 N N . PHE A 1 343 ? 19.877 -2.350 -16.142 1.00 74.31 343 PHE A N 1
ATOM 2651 C CA . PHE A 1 343 ? 20.138 -0.929 -15.949 1.00 74.31 343 PHE A CA 1
ATOM 2652 C C . PHE A 1 343 ? 21.435 -0.743 -15.173 1.00 74.31 343 PHE A C 1
ATOM 2654 O O . PHE A 1 343 ? 21.674 -1.437 -14.181 1.00 74.31 343 PHE A O 1
ATOM 2661 N N . VAL A 1 344 ? 22.270 0.190 -15.622 1.00 63.47 344 VAL A N 1
ATOM 2662 C CA . VAL A 1 344 ? 23.407 0.634 -14.818 1.00 63.47 344 VAL A CA 1
ATOM 2663 C C . VAL A 1 344 ? 22.845 1.540 -13.735 1.00 63.47 344 VAL A C 1
ATOM 2665 O O . VAL A 1 344 ? 22.180 2.532 -14.007 1.00 63.47 344 VAL A O 1
ATOM 2668 N N . ARG A 1 345 ? 23.054 1.145 -12.481 1.00 53.22 345 ARG A N 1
ATOM 2669 C CA . ARG A 1 345 ? 22.839 2.013 -11.330 1.00 53.22 345 ARG A CA 1
ATOM 2670 C C . ARG A 1 345 ? 24.227 2.408 -10.863 1.00 53.22 345 ARG A C 1
ATOM 2672 O O . ARG A 1 345 ? 24.887 1.598 -10.221 1.00 53.22 345 ARG A O 1
ATOM 2679 N N . LEU A 1 346 ? 24.692 3.601 -11.214 1.00 37.88 346 LEU A N 1
ATOM 2680 C CA . LEU A 1 346 ? 25.914 4.112 -10.604 1.00 37.88 346 LEU A CA 1
ATOM 2681 C C . LEU A 1 346 ? 25.621 4.462 -9.137 1.00 37.88 346 LEU A C 1
ATOM 2683 O O . LEU A 1 346 ? 24.756 5.300 -8.878 1.00 37.88 346 LEU A O 1
ATOM 2687 N N . PRO A 1 347 ? 26.326 3.876 -8.154 1.00 41.59 347 PRO A N 1
ATOM 2688 C CA . PRO A 1 347 ? 26.837 4.715 -7.087 1.00 41.59 347 PRO A CA 1
ATOM 2689 C C . PRO A 1 347 ? 27.829 5.682 -7.739 1.00 41.59 347 PRO A C 1
ATOM 2691 O O . PRO A 1 347 ? 28.572 5.272 -8.630 1.00 41.59 347 PRO A O 1
ATOM 2694 N N . ASP A 1 348 ? 27.829 6.948 -7.327 1.00 34.69 348 ASP A N 1
ATOM 2695 C CA . ASP A 1 348 ? 28.891 7.891 -7.668 1.00 34.69 348 ASP A CA 1
ATOM 2696 C C . ASP A 1 348 ? 30.246 7.223 -7.406 1.00 34.69 348 ASP A C 1
ATOM 2698 O O . ASP A 1 348 ? 30.730 7.161 -6.271 1.00 34.69 348 ASP A O 1
ATOM 2702 N N . LEU A 1 349 ? 30.862 6.685 -8.459 1.00 32.53 349 LEU A N 1
ATOM 2703 C CA . LEU A 1 349 ? 32.272 6.383 -8.436 1.00 32.53 349 LEU A CA 1
ATOM 2704 C C . LEU A 1 349 ? 32.919 7.751 -8.385 1.00 32.53 349 LEU A C 1
ATOM 2706 O O . LEU A 1 349 ? 32.998 8.465 -9.387 1.00 32.53 349 LEU A O 1
ATOM 2710 N N . ARG A 1 350 ? 33.317 8.115 -7.159 1.00 36.97 350 ARG A N 1
ATOM 2711 C CA . ARG A 1 350 ? 34.402 9.050 -6.907 1.00 36.97 350 ARG A CA 1
ATOM 2712 C C . ARG A 1 350 ? 35.357 8.960 -8.078 1.00 36.97 350 ARG A C 1
ATOM 2714 O O . ARG A 1 350 ? 35.850 7.881 -8.391 1.00 36.97 350 ARG A O 1
ATOM 2721 N N . GLN A 1 351 ? 35.574 10.116 -8.679 1.00 38.00 351 GLN A N 1
ATOM 2722 C CA . GLN A 1 351 ? 36.865 10.604 -9.122 1.00 38.00 351 GLN A CA 1
ATOM 2723 C C . GLN A 1 351 ? 38.003 9.896 -8.362 1.00 38.00 351 GLN A C 1
ATOM 2725 O O . GLN A 1 351 ? 38.465 10.330 -7.311 1.00 38.00 351 GLN A O 1
ATOM 2730 N N . GLN A 1 352 ? 38.343 8.716 -8.845 1.00 36.59 352 GLN A N 1
ATOM 2731 C CA . GLN A 1 352 ? 39.444 7.892 -8.420 1.00 36.59 352 GLN A CA 1
ATOM 2732 C C . GLN A 1 352 ? 40.049 7.524 -9.754 1.00 36.59 352 GLN A C 1
ATOM 2734 O O . GLN A 1 352 ? 39.409 6.853 -10.566 1.00 36.59 352 GLN A O 1
ATOM 2739 N N . ASP A 1 353 ? 41.212 8.107 -10.009 1.00 37.69 353 ASP A N 1
ATOM 2740 C CA . ASP A 1 353 ? 41.842 8.259 -11.320 1.00 37.69 353 ASP A CA 1
ATOM 2741 C C . ASP A 1 353 ? 42.224 6.928 -12.013 1.00 37.69 353 ASP A C 1
ATOM 2743 O O . ASP A 1 353 ? 42.878 6.945 -13.047 1.00 37.69 353 ASP A O 1
ATOM 2747 N N . ASP A 1 354 ? 41.735 5.789 -11.506 1.00 42.94 354 ASP A N 1
ATOM 2748 C CA . ASP A 1 354 ? 41.993 4.424 -11.974 1.00 42.94 354 ASP A CA 1
ATOM 2749 C C . ASP A 1 354 ? 40.709 3.558 -12.093 1.00 42.94 354 ASP A C 1
ATOM 2751 O O . ASP A 1 354 ? 40.754 2.331 -11.969 1.00 42.94 354 ASP A O 1
ATOM 2755 N N . ALA A 1 355 ? 39.528 4.154 -12.305 1.00 41.44 355 ALA A N 1
ATOM 2756 C CA . ALA A 1 355 ? 38.315 3.382 -12.610 1.00 41.44 355 ALA A CA 1
ATOM 2757 C C . ALA A 1 355 ? 38.387 2.767 -14.031 1.00 41.44 355 ALA A C 1
ATOM 2759 O O . ALA A 1 355 ? 38.832 3.445 -14.963 1.00 41.44 355 ALA A O 1
ATOM 2760 N N . PRO A 1 356 ? 37.926 1.514 -14.250 1.00 41.91 356 PRO A N 1
ATOM 2761 C CA . PRO A 1 356 ? 37.837 0.939 -15.594 1.00 41.91 356 PRO A CA 1
ATOM 2762 C C . PRO A 1 356 ? 37.000 1.850 -16.513 1.00 41.91 356 PRO A C 1
ATOM 2764 O O . PRO A 1 356 ? 36.104 2.548 -16.027 1.00 41.91 356 PRO A O 1
ATOM 2767 N N . PRO A 1 357 ? 37.272 1.873 -17.833 1.00 46.41 357 PRO A N 1
ATOM 2768 C CA . PRO A 1 357 ? 36.617 2.794 -18.759 1.00 46.41 357 PRO A CA 1
ATOM 2769 C C . PRO A 1 357 ? 35.095 2.698 -18.627 1.00 46.41 357 PRO A C 1
ATOM 2771 O O . PRO A 1 357 ? 34.548 1.592 -18.610 1.00 46.41 357 PRO A O 1
ATOM 2774 N N . LYS A 1 358 ? 34.427 3.860 -18.523 1.00 53.62 358 LYS A N 1
ATOM 2775 C CA . LYS A 1 358 ? 32.963 3.964 -18.406 1.00 53.62 358 LYS A CA 1
ATOM 2776 C C . LYS A 1 358 ? 32.304 2.996 -19.402 1.00 53.62 358 LYS A C 1
ATOM 2778 O O . LYS A 1 358 ? 32.605 3.090 -20.597 1.00 53.62 358 LYS A O 1
ATOM 2783 N N . PRO A 1 359 ? 31.439 2.068 -18.955 1.00 56.31 359 PRO A N 1
ATOM 2784 C CA . PRO A 1 359 ? 30.836 1.104 -19.859 1.00 56.31 359 PRO A CA 1
ATOM 2785 C C . PRO A 1 359 ? 29.990 1.847 -20.896 1.00 56.31 359 PRO A C 1
ATOM 2787 O O . PRO A 1 359 ? 29.038 2.549 -20.572 1.00 56.31 359 PRO A O 1
ATOM 2790 N N . VAL A 1 360 ? 30.362 1.711 -22.168 1.00 69.12 360 VAL A N 1
ATOM 2791 C CA . VAL A 1 360 ? 29.593 2.251 -23.290 1.00 69.12 360 VAL A CA 1
ATOM 2792 C C . VAL A 1 360 ? 28.314 1.434 -23.419 1.00 69.12 360 VAL A C 1
ATOM 2794 O O . VAL A 1 360 ? 28.333 0.309 -23.917 1.00 69.12 360 VAL A O 1
ATOM 2797 N N . CYS A 1 361 ? 27.196 2.002 -22.969 1.00 74.81 361 CYS A N 1
ATOM 2798 C CA . CYS A 1 361 ? 25.927 1.298 -23.021 1.00 74.81 361 CYS A CA 1
ATOM 2799 C C . CYS A 1 361 ? 25.337 1.256 -24.434 1.00 74.81 361 CYS A C 1
ATOM 2801 O O . CYS A 1 361 ? 25.215 2.300 -25.084 1.00 74.81 361 CYS A O 1
ATOM 2803 N N . PRO A 1 362 ? 24.968 0.058 -24.928 1.00 82.69 362 PRO A N 1
ATOM 2804 C CA . PRO A 1 362 ? 24.382 -0.095 -26.254 1.00 82.69 362 PRO A CA 1
ATOM 2805 C C . PRO A 1 362 ? 22.911 0.332 -26.324 1.00 82.69 362 PRO A C 1
ATOM 2807 O O . PRO A 1 362 ? 22.412 0.554 -27.426 1.00 82.69 362 PRO A O 1
ATOM 2810 N N . TRP A 1 363 ? 22.217 0.453 -25.189 1.00 86.25 363 TRP A N 1
ATOM 2811 C CA . TRP A 1 363 ? 20.778 0.715 -25.132 1.00 86.25 363 TRP A CA 1
ATOM 2812 C C . TRP A 1 363 ? 20.456 2.010 -24.382 1.00 86.25 363 TRP A C 1
ATOM 2814 O O . TRP A 1 363 ? 21.078 2.308 -23.363 1.00 86.25 363 TRP A O 1
ATOM 2824 N N . LEU A 1 364 ? 19.441 2.734 -24.857 1.00 84.88 364 LEU A N 1
ATOM 2825 C CA . LEU A 1 364 ? 18.863 3.910 -24.206 1.00 84.88 364 LEU A CA 1
ATOM 2826 C C . LEU A 1 364 ? 17.334 3.776 -24.174 1.00 84.88 364 LEU A C 1
ATOM 2828 O O . LEU A 1 364 ? 16.680 3.709 -25.215 1.00 84.88 364 LEU A O 1
ATOM 2832 N N . LEU A 1 365 ? 16.774 3.723 -22.969 1.00 86.50 365 LEU A N 1
ATOM 2833 C CA . LEU A 1 365 ? 15.341 3.712 -22.698 1.00 86.50 365 LEU A CA 1
ATOM 2834 C C . LEU A 1 365 ? 14.867 5.132 -22.382 1.00 86.50 365 LEU A C 1
ATOM 2836 O O . LEU A 1 365 ? 15.431 5.813 -21.531 1.00 86.50 365 LEU A O 1
ATOM 2840 N N . VAL A 1 366 ? 13.815 5.582 -23.047 1.00 85.88 366 VAL A N 1
ATOM 2841 C CA . VAL A 1 366 ? 13.309 6.948 -22.918 1.00 85.88 366 VAL A CA 1
ATOM 2842 C C . VAL A 1 366 ? 11.813 6.915 -22.653 1.00 85.88 366 VAL A C 1
ATOM 2844 O O . VAL A 1 366 ? 11.094 6.189 -23.340 1.00 85.88 366 VAL A O 1
ATOM 2847 N N . ALA A 1 367 ? 11.352 7.707 -21.689 1.00 84.38 367 ALA A N 1
ATOM 2848 C CA . ALA A 1 367 ? 9.934 7.936 -21.437 1.00 84.38 367 ALA A CA 1
ATOM 2849 C C . ALA A 1 367 ? 9.607 9.425 -21.594 1.00 84.38 367 ALA A C 1
ATOM 2851 O O . ALA A 1 367 ? 10.250 10.267 -20.967 1.00 84.38 367 ALA A O 1
ATOM 2852 N N . ASP A 1 368 ? 8.628 9.740 -22.442 1.00 82.31 368 ASP A N 1
ATOM 2853 C CA . ASP A 1 368 ? 8.170 11.105 -22.706 1.00 82.31 368 ASP A CA 1
ATOM 2854 C C . ASP A 1 368 ? 6.677 11.248 -22.399 1.00 82.31 368 ASP A C 1
ATOM 2856 O O . ASP A 1 368 ? 5.850 10.483 -22.901 1.00 82.31 368 ASP A O 1
ATOM 2860 N N . ASP A 1 369 ? 6.335 12.260 -21.606 1.00 77.62 369 ASP A N 1
ATOM 2861 C CA . ASP A 1 369 ? 4.953 12.628 -21.281 1.00 77.62 369 ASP A CA 1
ATOM 2862 C C . ASP A 1 369 ? 4.360 13.662 -22.254 1.00 77.62 369 ASP A C 1
ATOM 2864 O O . ASP A 1 369 ? 3.207 14.087 -22.104 1.00 77.62 369 ASP A O 1
ATOM 2868 N N . THR A 1 370 ? 5.142 14.133 -23.234 1.00 73.25 370 THR A N 1
ATOM 2869 C CA . THR A 1 370 ? 4.661 15.139 -24.183 1.00 73.25 370 THR A CA 1
ATOM 2870 C C . THR A 1 370 ? 3.889 14.550 -25.362 1.00 73.25 370 THR A C 1
ATOM 2872 O O . THR A 1 370 ? 4.230 13.492 -25.892 1.00 73.25 370 THR A O 1
ATOM 2875 N N . PRO A 1 371 ? 2.813 15.232 -25.800 1.00 64.12 371 PRO A N 1
ATOM 2876 C CA . PRO A 1 371 ? 2.074 14.833 -26.987 1.00 64.12 371 PRO A CA 1
ATOM 2877 C C . PRO A 1 371 ? 2.938 15.021 -28.242 1.00 64.12 371 PRO A C 1
ATOM 2879 O O . PRO A 1 371 ? 3.212 16.146 -28.650 1.00 64.12 371 PRO A O 1
ATOM 2882 N N . GLY A 1 372 ? 3.326 13.918 -28.881 1.00 63.34 372 GLY A N 1
ATOM 2883 C CA . GLY A 1 372 ? 4.041 13.925 -30.156 1.00 63.34 372 GLY A CA 1
ATOM 2884 C C . GLY A 1 372 ? 4.597 12.546 -30.508 1.00 63.34 372 GLY A C 1
ATOM 2885 O O . GLY A 1 372 ? 5.032 11.801 -29.637 1.00 63.34 372 GLY A O 1
ATOM 2886 N N . THR A 1 373 ? 4.568 12.186 -31.792 1.00 62.00 373 THR A N 1
ATOM 2887 C CA . THR A 1 373 ? 5.323 11.039 -32.321 1.00 62.00 373 THR A CA 1
ATOM 2888 C C . THR A 1 373 ? 6.116 11.503 -33.539 1.00 62.00 373 THR A C 1
ATOM 2890 O O . THR A 1 373 ? 5.533 12.182 -34.389 1.00 62.00 373 THR A O 1
ATOM 2893 N N . PRO A 1 374 ? 7.415 11.164 -33.657 1.00 71.94 374 PRO A N 1
ATOM 2894 C CA . PRO A 1 374 ? 8.267 10.418 -32.711 1.00 71.94 374 PRO A CA 1
ATOM 2895 C C . PRO A 1 374 ? 8.780 11.267 -31.523 1.00 71.94 374 PRO A C 1
ATOM 2897 O O . PRO A 1 374 ? 8.674 12.491 -31.550 1.00 71.94 374 PRO A O 1
ATOM 2900 N N . ILE A 1 375 ? 9.364 10.623 -30.497 1.00 77.06 375 ILE A N 1
ATOM 2901 C CA . ILE A 1 375 ? 10.019 11.307 -29.355 1.00 77.06 375 ILE A CA 1
ATOM 2902 C C . ILE A 1 375 ? 11.112 12.260 -29.866 1.00 77.06 375 ILE A C 1
ATOM 2904 O O . ILE A 1 375 ? 12.025 11.834 -30.584 1.00 77.06 375 ILE A O 1
ATOM 2908 N N . ASN A 1 376 ? 11.067 13.525 -29.440 1.00 80.06 376 ASN A N 1
ATOM 2909 C CA . ASN A 1 376 ? 12.132 14.497 -29.685 1.00 80.06 376 ASN A CA 1
ATOM 2910 C C . ASN A 1 376 ? 13.231 14.336 -28.623 1.00 80.06 376 ASN A C 1
ATOM 2912 O O . ASN A 1 376 ? 13.174 14.927 -27.546 1.00 80.06 376 ASN A O 1
ATOM 2916 N N . LEU A 1 377 ? 14.222 13.494 -28.931 1.00 77.25 377 LEU A N 1
ATOM 2917 C CA . LEU A 1 377 ? 15.291 13.131 -27.998 1.00 77.25 377 LEU A CA 1
ATOM 2918 C C . LEU A 1 377 ? 16.079 14.353 -27.461 1.00 77.25 377 LEU A C 1
ATOM 2920 O O . LEU A 1 377 ? 16.287 14.406 -26.248 1.00 77.25 377 LEU A O 1
ATOM 2924 N N . PRO A 1 378 ? 16.465 15.356 -28.283 1.00 77.88 378 PRO A N 1
ATOM 2925 C CA . PRO A 1 378 ? 17.089 16.585 -27.783 1.00 77.88 378 PRO A CA 1
ATOM 2926 C C . PRO A 1 378 ? 16.248 17.362 -26.766 1.00 77.88 378 PRO A C 1
ATOM 2928 O O . PRO A 1 378 ? 16.761 17.761 -25.721 1.00 77.88 378 PRO A O 1
ATOM 2931 N N . ASP A 1 379 ? 14.963 17.568 -27.057 1.00 77.31 379 ASP A N 1
ATOM 2932 C CA . ASP A 1 379 ? 14.067 18.333 -26.183 1.00 77.31 379 ASP A CA 1
ATOM 2933 C C . ASP A 1 379 ? 13.808 17.598 -24.857 1.00 77.31 379 ASP A C 1
ATOM 2935 O O . ASP A 1 379 ? 13.858 18.193 -23.780 1.00 77.31 379 ASP A O 1
ATOM 2939 N N . LEU A 1 380 ? 13.631 16.276 -24.913 1.00 74.62 380 LEU A N 1
ATOM 2940 C CA . LEU A 1 380 ? 13.455 15.446 -23.724 1.00 74.62 380 LEU A CA 1
ATOM 2941 C C . LEU A 1 380 ? 14.684 15.467 -22.811 1.00 74.62 380 LEU A C 1
ATOM 2943 O O . LEU A 1 380 ? 14.551 15.662 -21.602 1.00 74.62 380 LEU A O 1
ATOM 2947 N N . LEU A 1 381 ? 15.881 15.292 -23.378 1.00 73.69 381 LEU A N 1
ATOM 2948 C CA . LEU A 1 381 ? 17.123 15.307 -22.604 1.00 73.69 381 LEU A CA 1
ATOM 2949 C C . LEU A 1 381 ? 17.433 16.703 -22.037 1.00 73.69 381 LEU A C 1
ATOM 2951 O O . LEU A 1 381 ? 18.065 16.798 -20.989 1.00 73.69 381 LEU A O 1
ATOM 2955 N N . GLY A 1 382 ? 16.960 17.775 -22.686 1.00 67.38 382 GLY A N 1
ATOM 2956 C CA . GLY A 1 382 ? 17.035 19.143 -22.164 1.00 67.38 382 GLY A CA 1
ATOM 2957 C C . GLY A 1 382 ? 16.044 19.434 -21.027 1.00 67.38 382 GLY A C 1
ATOM 2958 O O . GLY A 1 382 ? 16.354 20.220 -20.132 1.00 67.38 382 GLY A O 1
ATOM 2959 N N . ARG A 1 383 ? 14.864 18.794 -21.031 1.00 67.12 383 ARG A N 1
ATOM 2960 C CA . ARG A 1 383 ? 13.828 18.939 -19.987 1.00 67.12 383 ARG A CA 1
ATOM 2961 C C . ARG A 1 383 ? 14.045 18.043 -18.767 1.00 67.12 383 ARG A C 1
ATOM 2963 O O . ARG A 1 383 ? 13.584 18.391 -17.678 1.00 67.12 383 ARG A O 1
ATOM 2970 N N . ALA A 1 384 ? 14.709 16.900 -18.929 1.00 59.78 384 ALA A N 1
ATOM 2971 C CA . ALA A 1 384 ? 14.968 15.950 -17.852 1.00 59.78 384 ALA A CA 1
ATOM 2972 C C . ALA A 1 384 ? 15.902 16.569 -16.794 1.00 59.78 384 ALA A C 1
ATOM 2974 O O . ALA A 1 384 ? 17.124 16.513 -16.895 1.00 59.78 384 ALA A O 1
ATOM 2975 N N . LYS A 1 385 ? 15.312 17.175 -15.757 1.00 51.09 385 LYS A N 1
ATOM 2976 C CA . LYS A 1 385 ? 16.021 17.989 -14.757 1.00 51.09 385 LYS A CA 1
ATOM 2977 C C . LYS A 1 385 ? 16.989 17.208 -13.854 1.00 51.09 385 LYS A C 1
ATOM 2979 O O . LYS A 1 385 ? 17.717 17.839 -13.106 1.00 51.09 385 LYS A O 1
ATOM 2984 N N . ASN A 1 386 ? 17.018 15.877 -13.934 1.00 53.00 386 ASN A N 1
ATOM 2985 C CA . ASN A 1 386 ? 17.939 14.995 -13.214 1.00 53.00 386 ASN A CA 1
ATOM 2986 C C . ASN A 1 386 ? 18.237 13.772 -14.087 1.00 53.00 386 ASN A C 1
ATOM 2988 O O . ASN A 1 386 ? 17.507 12.780 -14.020 1.00 53.00 386 ASN A O 1
ATOM 2992 N N . PRO A 1 387 ? 19.260 13.818 -14.942 1.00 52.78 387 PRO A N 1
ATOM 2993 C CA . PRO A 1 387 ? 19.576 12.673 -15.752 1.00 52.78 387 PRO A CA 1
ATOM 2994 C C . PRO A 1 387 ? 20.384 11.672 -14.926 1.00 52.78 387 PRO A C 1
ATOM 2996 O O . PRO A 1 387 ? 21.565 11.869 -14.654 1.00 52.78 387 PRO A O 1
ATOM 2999 N N . SER A 1 388 ? 19.770 10.542 -14.603 1.00 53.00 388 SER A N 1
ATOM 3000 C CA . SER A 1 388 ? 20.428 9.259 -14.317 1.00 53.00 388 SER A CA 1
ATOM 3001 C C . SER A 1 388 ? 21.104 8.689 -15.583 1.00 53.00 388 SER A C 1
ATOM 3003 O O . SER A 1 388 ? 21.016 7.508 -15.894 1.00 53.00 388 SER A O 1
ATOM 3005 N N . LEU A 1 389 ? 21.775 9.561 -16.342 1.00 54.03 389 LEU A N 1
ATOM 3006 C CA . LEU A 1 389 ? 22.447 9.300 -17.617 1.00 54.03 389 LEU A CA 1
ATOM 3007 C C . LEU A 1 389 ? 23.903 8.865 -17.407 1.00 54.03 389 LEU A C 1
ATOM 3009 O O . LEU A 1 389 ? 24.786 9.261 -18.158 1.00 54.03 389 LEU A O 1
ATOM 3013 N N . ASP A 1 390 ? 24.188 8.107 -16.353 1.00 50.66 390 ASP A N 1
ATOM 3014 C CA . ASP A 1 390 ? 25.546 7.662 -16.024 1.00 50.66 390 ASP A CA 1
ATOM 3015 C C . ASP A 1 390 ? 26.591 8.803 -15.918 1.00 50.66 390 ASP A C 1
ATOM 3017 O O . ASP A 1 390 ? 27.769 8.648 -16.255 1.00 50.66 390 ASP A O 1
ATOM 3021 N N . GLY A 1 391 ? 26.157 10.000 -15.497 1.00 51.00 391 GLY A N 1
ATOM 3022 C CA . GLY A 1 391 ? 27.000 11.201 -15.456 1.00 51.00 391 GLY A CA 1
ATOM 3023 C C . GLY A 1 391 ? 27.447 11.715 -16.833 1.00 51.00 391 GLY A C 1
ATOM 3024 O O . GLY A 1 391 ? 28.305 12.595 -16.895 1.00 51.00 391 GLY A O 1
ATOM 3025 N N . ALA A 1 392 ? 26.905 11.172 -17.929 1.00 56.28 392 ALA A N 1
ATOM 3026 C CA . ALA A 1 392 ? 27.071 11.710 -19.271 1.00 56.28 392 ALA A CA 1
ATOM 3027 C C . ALA A 1 392 ? 26.177 12.939 -19.441 1.00 56.28 392 ALA A C 1
ATOM 3029 O O . ALA A 1 392 ? 24.992 12.935 -19.087 1.00 56.28 392 ALA A O 1
ATOM 3030 N N . THR A 1 393 ? 26.739 14.009 -19.997 1.00 64.12 393 THR A N 1
ATOM 3031 C CA . THR A 1 393 ? 25.938 15.190 -20.312 1.00 64.12 393 THR A CA 1
ATOM 3032 C C . THR A 1 393 ? 24.931 14.863 -21.426 1.00 64.12 393 THR A C 1
ATOM 3034 O O . THR A 1 393 ? 25.236 14.070 -22.322 1.00 64.12 393 THR A O 1
ATOM 3037 N N . PRO A 1 394 ? 23.739 15.490 -21.447 1.00 65.38 394 PRO A N 1
ATOM 3038 C CA . PRO A 1 394 ? 22.810 15.395 -22.578 1.00 65.38 394 PRO A CA 1
ATOM 3039 C C . PRO A 1 394 ? 23.487 15.590 -23.945 1.00 65.38 394 PRO A C 1
ATOM 3041 O O . PRO A 1 394 ? 23.142 14.919 -24.915 1.00 65.38 394 PRO A O 1
ATOM 3044 N N . ALA A 1 395 ? 24.504 16.457 -24.007 1.00 64.69 395 ALA A N 1
ATOM 3045 C CA . ALA A 1 395 ? 25.309 16.703 -25.199 1.00 64.69 395 ALA A CA 1
ATOM 3046 C C . ALA A 1 395 ? 26.160 15.489 -25.627 1.00 64.69 395 ALA A C 1
ATOM 3048 O O . ALA A 1 395 ? 26.224 15.187 -26.816 1.00 64.69 395 ALA A O 1
ATOM 3049 N N . GLU A 1 396 ? 26.772 14.759 -24.688 1.00 70.12 396 GLU A N 1
ATOM 3050 C CA . GLU A 1 396 ? 27.559 13.544 -24.975 1.00 70.12 396 GLU A CA 1
ATOM 3051 C C . GLU A 1 396 ? 26.706 12.398 -25.522 1.00 70.12 396 GLU A C 1
ATOM 3053 O O . GLU A 1 396 ? 27.170 11.621 -26.360 1.00 70.12 396 GLU A O 1
ATOM 3058 N N . ILE A 1 397 ? 25.460 12.290 -25.060 1.00 72.81 397 ILE A N 1
ATOM 3059 C CA . ILE A 1 397 ? 24.516 11.281 -25.547 1.00 72.81 397 ILE A CA 1
ATOM 3060 C C . ILE A 1 397 ? 24.021 11.655 -26.938 1.00 72.81 397 ILE A C 1
ATOM 3062 O O . ILE A 1 397 ? 24.022 10.806 -27.824 1.00 72.81 397 ILE A O 1
ATOM 3066 N N . LEU A 1 398 ? 23.661 12.920 -27.164 1.00 75.19 398 LEU A N 1
ATOM 3067 C CA . LEU A 1 398 ? 23.218 13.396 -28.479 1.00 75.19 398 LEU A CA 1
ATOM 3068 C C . LEU A 1 398 ? 24.329 13.374 -29.538 1.00 75.19 398 LEU A C 1
ATOM 3070 O O . LEU A 1 398 ? 24.028 13.255 -30.722 1.00 75.19 398 LEU A O 1
ATOM 3074 N N . ALA A 1 399 ? 25.600 13.446 -29.133 1.00 72.69 399 ALA A N 1
ATOM 3075 C CA . ALA A 1 399 ? 26.742 13.328 -30.040 1.00 72.69 399 ALA A CA 1
ATOM 3076 C C . ALA A 1 399 ? 26.898 11.921 -30.653 1.00 72.69 399 ALA A C 1
ATOM 3078 O O . ALA A 1 399 ? 27.677 11.734 -31.587 1.00 72.69 399 ALA A O 1
ATOM 3079 N N . GLN A 1 400 ? 26.182 10.922 -30.133 1.00 76.44 400 GLN A N 1
ATOM 3080 C CA . GLN A 1 400 ? 26.255 9.539 -30.592 1.00 76.44 400 GLN A CA 1
ATOM 3081 C C . GLN A 1 400 ? 25.060 9.209 -31.497 1.00 76.44 400 GLN A C 1
ATOM 3083 O O . GLN A 1 400 ? 23.944 9.655 -31.230 1.00 76.44 400 GLN A O 1
ATOM 3088 N N . PRO A 1 401 ? 25.247 8.397 -32.552 1.00 79.94 401 PRO A N 1
ATOM 3089 C CA . PRO A 1 401 ? 24.139 7.981 -33.399 1.00 79.94 401 PRO A CA 1
ATOM 3090 C C . PRO A 1 401 ? 23.249 6.960 -32.673 1.00 79.94 401 PRO A C 1
ATOM 3092 O O . PRO A 1 401 ? 23.696 5.871 -32.301 1.00 79.94 401 PRO A O 1
ATOM 3095 N N . TRP A 1 402 ? 21.970 7.302 -32.510 1.00 82.44 402 TRP A N 1
ATOM 3096 C CA . TRP A 1 402 ? 20.942 6.436 -31.928 1.00 82.44 402 TRP A CA 1
ATOM 3097 C C . TRP A 1 402 ? 19.924 6.018 -32.986 1.00 82.44 402 TRP A C 1
ATOM 3099 O O . TRP A 1 402 ? 19.348 6.855 -33.678 1.00 82.44 402 TRP A O 1
ATOM 3109 N N . GLN A 1 403 ? 19.655 4.720 -33.072 1.00 85.56 403 GLN A N 1
ATOM 3110 C CA . GLN A 1 403 ? 18.601 4.151 -33.901 1.00 85.56 403 GLN A CA 1
ATOM 3111 C C . GLN A 1 403 ? 17.399 3.797 -33.022 1.00 85.56 403 GLN A C 1
ATOM 3113 O O . GLN A 1 403 ? 17.539 3.045 -32.056 1.00 85.56 403 GLN A O 1
ATOM 3118 N N . SER A 1 404 ? 16.211 4.307 -33.351 1.00 86.38 404 SER A N 1
ATOM 3119 C CA . SER A 1 404 ? 14.973 3.870 -32.703 1.00 86.38 404 SER A CA 1
ATOM 3120 C C . SER A 1 404 ? 14.624 2.455 -33.167 1.00 86.38 404 SER A C 1
ATOM 3122 O O . SER A 1 404 ? 14.506 2.188 -34.361 1.00 86.38 404 SER A O 1
ATOM 3124 N N . LEU A 1 405 ? 14.472 1.529 -32.220 1.00 85.62 405 LEU A N 1
ATOM 3125 C CA . LEU A 1 405 ? 14.087 0.143 -32.517 1.00 85.62 405 LEU A CA 1
ATOM 3126 C C . LEU A 1 405 ? 12.651 -0.157 -32.110 1.00 85.62 405 LEU A C 1
ATOM 3128 O O . LEU A 1 405 ? 12.004 -1.023 -32.694 1.00 85.62 405 LEU A O 1
ATOM 3132 N N . TRP A 1 406 ? 12.147 0.552 -31.105 1.00 85.56 406 TRP A N 1
ATOM 3133 C CA . TRP A 1 406 ? 10.809 0.335 -30.589 1.00 85.56 406 TRP A CA 1
ATOM 3134 C C . TRP A 1 406 ? 10.283 1.627 -29.974 1.00 85.56 406 TRP A C 1
ATOM 3136 O O . TRP A 1 406 ? 10.993 2.296 -29.230 1.00 85.56 406 TRP A O 1
ATOM 3146 N N . GLN A 1 407 ? 9.044 1.984 -30.293 1.00 86.56 407 GLN A N 1
ATOM 3147 C CA . GLN A 1 407 ? 8.311 3.060 -29.634 1.00 86.56 407 GLN A CA 1
ATOM 3148 C C . GLN A 1 407 ? 6.857 2.632 -29.501 1.00 86.56 407 GLN A C 1
ATOM 3150 O O . GLN A 1 407 ? 6.234 2.205 -30.477 1.00 86.56 407 GLN A O 1
ATOM 3155 N N . ARG A 1 408 ? 6.307 2.732 -28.296 1.00 84.56 408 ARG A N 1
ATOM 3156 C CA . ARG A 1 408 ? 4.900 2.438 -28.039 1.00 84.56 408 ARG A CA 1
ATOM 3157 C C . ARG A 1 408 ? 4.351 3.418 -27.018 1.00 84.56 408 ARG A C 1
ATOM 3159 O O . ARG A 1 408 ? 4.975 3.714 -26.003 1.00 84.56 408 ARG A O 1
ATOM 3166 N N . GLN A 1 409 ? 3.134 3.866 -27.280 1.00 82.00 409 GLN A N 1
ATOM 3167 C CA . GLN A 1 409 ? 2.370 4.644 -26.324 1.00 82.00 409 GLN A CA 1
ATOM 3168 C C . GLN A 1 409 ? 1.677 3.719 -25.327 1.00 82.00 409 GLN A C 1
ATOM 3170 O O . GLN A 1 409 ? 1.184 2.645 -25.687 1.00 82.00 409 GLN A O 1
ATOM 3175 N N . ARG A 1 410 ? 1.588 4.170 -24.077 1.00 77.06 410 ARG A N 1
ATOM 3176 C CA . ARG A 1 410 ? 0.750 3.534 -23.072 1.00 77.06 410 ARG A CA 1
ATOM 3177 C C . ARG A 1 410 ? -0.718 3.540 -23.540 1.00 77.06 410 ARG A C 1
ATOM 3179 O O . ARG A 1 410 ? -1.255 4.615 -23.807 1.00 77.06 410 ARG A O 1
ATOM 3186 N N . PRO A 1 411 ? -1.396 2.380 -23.585 1.00 68.81 411 PRO A N 1
ATOM 3187 C CA . PRO A 1 411 ? -2.788 2.304 -24.040 1.00 68.81 411 PRO A CA 1
ATOM 3188 C C . PRO A 1 411 ? -3.781 2.957 -23.064 1.00 68.81 411 PRO A C 1
ATOM 3190 O O . PRO A 1 411 ? -4.898 3.294 -23.445 1.00 68.81 411 PRO A O 1
ATOM 3193 N N . PHE A 1 412 ? -3.376 3.156 -21.806 1.00 68.94 412 PHE A N 1
ATOM 3194 C CA . PHE A 1 412 ? -4.220 3.656 -20.725 1.00 68.94 412 PHE A CA 1
ATOM 3195 C C . PHE A 1 412 ? -3.600 4.883 -20.048 1.00 68.94 412 PHE A C 1
ATOM 3197 O O . PHE A 1 412 ? -2.570 4.771 -19.396 1.00 68.94 412 PHE A O 1
ATOM 3204 N N . GLY A 1 413 ? -4.244 6.047 -20.123 1.00 64.81 413 GLY A N 1
ATOM 3205 C CA . GLY A 1 413 ? -3.769 7.262 -19.453 1.00 64.81 413 GLY A CA 1
ATOM 3206 C C . GLY A 1 413 ? -4.502 8.506 -19.944 1.00 64.81 413 GLY A C 1
ATOM 3207 O O . GLY A 1 413 ? -4.986 8.527 -21.070 1.00 64.81 413 GLY A O 1
ATOM 3208 N N . LYS A 1 414 ? -4.628 9.532 -19.091 1.00 60.88 414 LYS A N 1
ATOM 3209 C CA . LYS A 1 414 ? -5.138 10.847 -19.527 1.00 60.88 414 LYS A CA 1
ATOM 3210 C C . LYS A 1 414 ? -4.064 11.652 -20.261 1.00 60.88 414 LYS A C 1
ATOM 3212 O O . LYS A 1 414 ? -4.400 12.453 -21.123 1.00 60.88 414 LYS A O 1
ATOM 3217 N N . THR A 1 415 ? -2.801 11.439 -19.901 1.00 65.00 415 THR A N 1
ATOM 3218 C CA . THR A 1 415 ? -1.632 12.016 -20.558 1.00 65.00 415 THR A CA 1
ATOM 3219 C C . THR A 1 415 ? -1.030 10.994 -21.523 1.00 65.00 415 THR A C 1
ATOM 3221 O O . THR A 1 415 ? -1.010 9.798 -21.208 1.00 65.00 415 THR A O 1
ATOM 3224 N N . PRO A 1 416 ? -0.574 11.425 -22.710 1.00 68.38 416 PRO A N 1
ATOM 3225 C CA . PRO A 1 416 ? 0.217 10.569 -23.577 1.00 68.38 416 PRO A CA 1
ATOM 3226 C C . PRO A 1 416 ? 1.526 10.253 -22.855 1.00 68.38 416 PRO A C 1
ATOM 3228 O O . PRO A 1 416 ? 2.250 11.160 -22.483 1.00 68.38 416 PRO A O 1
ATOM 3231 N N . HIS A 1 417 ? 1.788 8.972 -22.624 1.00 80.69 417 HIS A N 1
ATOM 3232 C CA . HIS A 1 417 ? 3.042 8.506 -22.045 1.00 80.69 417 HIS A CA 1
ATOM 3233 C C . HIS A 1 417 ? 3.671 7.547 -23.050 1.00 80.69 417 HIS A C 1
ATOM 3235 O O . HIS A 1 417 ? 3.121 6.465 -23.309 1.00 80.69 417 HIS A O 1
ATOM 3241 N N . LEU A 1 418 ? 4.747 7.988 -23.696 1.00 85.06 418 LEU A N 1
ATOM 3242 C CA . LEU A 1 418 ? 5.387 7.285 -24.797 1.00 85.06 418 LEU A CA 1
ATOM 3243 C C . LEU A 1 418 ? 6.719 6.707 -24.337 1.00 85.06 418 LEU A C 1
ATOM 3245 O O . LEU A 1 418 ? 7.597 7.431 -23.880 1.00 85.06 418 LEU A O 1
ATOM 3249 N N . LEU A 1 419 ? 6.867 5.396 -24.496 1.00 86.69 419 LEU A N 1
ATOM 3250 C CA . LEU A 1 419 ? 8.094 4.686 -24.173 1.00 86.69 419 LEU A CA 1
ATOM 3251 C C . LEU A 1 419 ? 8.829 4.359 -25.469 1.00 86.69 419 LEU A C 1
ATOM 3253 O O . LEU A 1 419 ? 8.234 3.856 -26.427 1.00 86.69 419 LEU A O 1
ATOM 3257 N N . GLY A 1 420 ? 10.123 4.659 -25.498 1.00 86.94 420 GLY A N 1
ATOM 3258 C CA . GLY A 1 420 ? 11.000 4.455 -26.641 1.00 86.94 420 GLY A CA 1
ATOM 3259 C C . GLY A 1 420 ? 12.280 3.735 -26.246 1.00 86.94 420 GLY A C 1
ATOM 3260 O O . GLY A 1 420 ? 12.907 4.064 -25.245 1.00 86.94 420 GLY A O 1
ATOM 3261 N N . LEU A 1 421 ? 12.679 2.762 -27.057 1.00 87.94 421 LEU A N 1
ATOM 3262 C CA . LEU A 1 421 ? 13.937 2.045 -26.926 1.00 87.94 421 LEU A CA 1
ATOM 3263 C C . LEU A 1 421 ? 14.819 2.358 -28.133 1.00 87.94 421 LEU A C 1
ATOM 3265 O O . LEU A 1 421 ? 14.452 2.116 -29.291 1.00 87.94 421 LEU A O 1
ATOM 3269 N N . TYR A 1 422 ? 16.001 2.874 -27.828 1.00 86.56 422 TYR A N 1
ATOM 3270 C CA . TYR A 1 422 ? 17.020 3.257 -28.783 1.00 86.56 422 TYR A CA 1
ATOM 3271 C C . TYR A 1 422 ? 18.247 2.374 -28.620 1.00 86.56 422 TYR A C 1
ATOM 3273 O O . TYR A 1 422 ? 18.608 1.970 -27.511 1.00 86.56 422 TYR A O 1
ATOM 3281 N N . ARG A 1 423 ? 18.906 2.102 -29.742 1.00 87.31 423 ARG A N 1
ATOM 3282 C CA . ARG A 1 423 ? 20.181 1.399 -29.792 1.00 87.31 423 ARG A CA 1
ATOM 3283 C C . ARG A 1 423 ? 21.257 2.318 -30.330 1.00 87.31 423 ARG A C 1
ATOM 3285 O O . ARG A 1 423 ? 21.037 3.055 -31.289 1.00 87.31 423 ARG A O 1
ATOM 3292 N N . ARG A 1 424 ? 22.435 2.233 -29.730 1.00 84.00 424 ARG A N 1
ATOM 3293 C CA . ARG A 1 424 ? 23.626 2.921 -30.203 1.00 84.00 424 ARG A CA 1
ATOM 3294 C C . ARG A 1 424 ? 24.122 2.265 -31.489 1.00 84.00 424 ARG A C 1
ATOM 3296 O O . ARG A 1 424 ? 24.346 1.054 -31.523 1.00 84.00 424 ARG A O 1
ATOM 3303 N N . VAL A 1 425 ? 24.300 3.058 -32.539 1.00 81.31 425 VAL A N 1
ATOM 3304 C CA . VAL A 1 425 ? 24.914 2.586 -33.784 1.00 81.31 425 VAL A CA 1
ATOM 3305 C C . VAL A 1 425 ? 26.434 2.594 -33.583 1.00 81.31 425 VAL A C 1
ATOM 3307 O O . VAL A 1 425 ? 26.981 3.626 -33.184 1.00 81.31 425 VAL A O 1
ATOM 3310 N N . PRO A 1 426 ? 27.142 1.472 -33.804 1.00 68.69 426 PRO A N 1
ATOM 3311 C CA . PRO A 1 426 ? 28.598 1.478 -33.793 1.00 68.69 426 PRO A CA 1
ATOM 3312 C C . PRO A 1 426 ? 29.088 2.418 -34.896 1.00 68.69 426 PRO A C 1
ATOM 3314 O O . PRO A 1 426 ? 28.722 2.250 -36.057 1.00 68.69 426 PRO A O 1
ATOM 3317 N N . VAL A 1 427 ? 29.897 3.415 -34.546 1.00 62.84 427 VAL A N 1
ATOM 3318 C CA . VAL A 1 427 ? 30.620 4.192 -35.555 1.00 62.84 427 VAL A CA 1
ATOM 3319 C C . VAL A 1 427 ? 31.735 3.279 -36.056 1.00 62.84 427 VAL A C 1
ATOM 3321 O O . VAL A 1 427 ? 32.654 2.975 -35.297 1.00 62.84 427 VAL A O 1
ATOM 3324 N N . GLU A 1 428 ? 31.636 2.785 -37.292 1.00 49.31 428 GLU A N 1
ATOM 3325 C CA . GLU A 1 428 ? 32.753 2.099 -37.945 1.00 49.31 428 GLU A CA 1
ATOM 3326 C C . GLU A 1 428 ? 33.927 3.080 -38.012 1.00 49.31 428 GLU A C 1
ATOM 3328 O O . GLU A 1 428 ? 33.926 4.032 -38.791 1.00 49.31 428 GLU A O 1
ATOM 3333 N N . THR A 1 429 ? 34.934 2.888 -37.161 1.00 46.31 429 THR A N 1
ATOM 3334 C CA . THR A 1 429 ? 36.234 3.517 -37.382 1.00 46.31 429 THR A CA 1
ATOM 3335 C C . THR A 1 429 ? 36.782 2.949 -38.687 1.00 46.31 429 THR A C 1
ATOM 3337 O O . THR A 1 429 ? 36.962 1.729 -38.752 1.00 46.31 429 THR A O 1
ATOM 3340 N N . PRO A 1 430 ? 37.052 3.769 -39.721 1.00 39.81 430 PRO A N 1
ATOM 3341 C CA . PRO A 1 430 ? 37.707 3.268 -40.918 1.00 39.81 430 PRO A CA 1
ATOM 3342 C C . PRO A 1 430 ? 39.027 2.626 -40.492 1.00 39.81 430 PRO A C 1
ATOM 3344 O O . PRO A 1 430 ? 39.782 3.213 -39.709 1.00 39.81 430 PRO A O 1
ATOM 3347 N N . ALA A 1 431 ? 39.258 1.393 -40.949 1.00 39.00 431 ALA A N 1
ATOM 3348 C CA . ALA A 1 431 ? 40.505 0.684 -40.716 1.0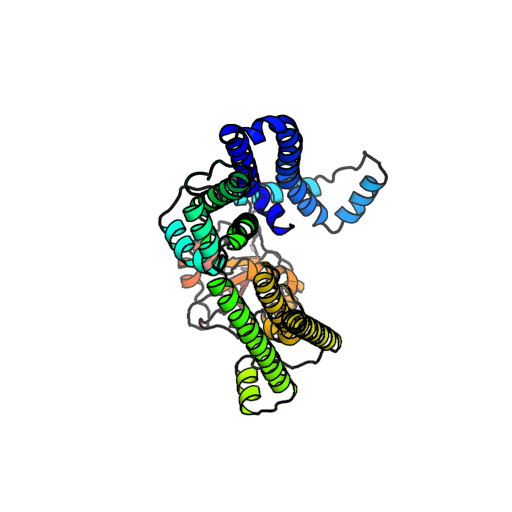0 39.00 431 ALA A CA 1
ATOM 3349 C C . ALA A 1 431 ? 41.663 1.626 -41.073 1.00 39.00 431 ALA A C 1
ATOM 3351 O O . ALA A 1 431 ? 41.694 2.176 -42.176 1.00 39.00 431 ALA A O 1
ATOM 3352 N N . ARG A 1 432 ? 42.564 1.877 -40.112 1.00 40.06 432 ARG A N 1
ATOM 3353 C CA . ARG A 1 432 ? 43.790 2.624 -40.404 1.00 40.06 432 ARG A CA 1
ATOM 3354 C C . ARG A 1 432 ? 44.519 1.872 -41.529 1.00 40.06 432 ARG A C 1
ATOM 3356 O O . ARG A 1 432 ? 44.665 0.657 -41.381 1.00 40.06 432 ARG A O 1
ATOM 3363 N N . PRO A 1 433 ? 44.887 2.560 -42.624 1.00 52.16 433 PRO A N 1
ATOM 3364 C CA . PRO A 1 433 ? 45.528 1.936 -43.776 1.00 52.16 433 PRO A CA 1
ATOM 3365 C C . PRO A 1 433 ? 46.876 1.306 -43.425 1.00 52.16 433 PRO A C 1
ATOM 3367 O O . PRO A 1 433 ? 47.535 1.804 -42.479 1.00 52.16 433 PRO A O 1
#

Sequence (433 aa):
AASLLTYGIPLAVVMLLATLLLLWLVVPFRLVAGWILLTMLPVAVLGSIVWPALLAYFSHSDAVVQALPLMEGDSNLPVDPAASQKVAEFFHGWLSWNAGMFGAPSGEALSQLGGTLPWYLWPLWPFVLWGMWRWRAGCREAPIAAPLFPLLLMLLASLCNPQTADHQATLTPMVLPMAVLTGMTLPMIRRNLVSVVDWFAVMIFSVASLAVWAYWVAFMSGWPPRMAARAEAALPGFVAHVSVIELIIGLLATGAWVLLVVWRVSRRPRPFWRPMALSSGGMVLTWLLLMTLWLPAGNWRKSYQELVIPTRALFASQPGCVLHAGADAGELALFAYYAGARFVRLPDLRQQDDAPPKPVCPWLLVADDTPGTPINLPDLLGRAKNPSLDGATPAEILAQPWQSLWQRQRPFGKTPHLLGLYRRVPVETPARP

Mean predicted aligned error: 11.71 Å

Radius of gyration: 27.32 Å; Cα contacts (8 Å, |Δi|>4): 433; chains: 1; bounding box: 75×52×80 Å

Foldseek 3Di:
DLLCLLLQDLLLVLVVVLLVCLCVLAVVSVVCVVVCCVPSVCCSVCSNPVVLLVCLQVVDPCSVVQCPVVVVVDPDRDDDPVSVVSSVVSVVVSVVVSVLQAAAQDPVLVVLCVVCVVVVLPPLVVLLVLLCVVCVVPCNHNQNSNLVSSLVSLVVSSSRGPCCNVCVVSCVVNNVSSVSSSVVSLVVDPPVVLVVLQVVLLVVLVVLLVVLVVLLCCCVVCPPVVSNVVLCVLQPPDDDDDDPVLVVQLVVLVVVLVVLVVVCVPDPPDDSCSSVCSNVSSVVSSVSSCCRSVVSSVCSQPPCLVVQQVLLVVCVVPPWEEFEAPDDPVRVVNNCPRNVHHYDDDDPPPPDVDDDPDGDTFKYKYKDQDPDPPDPLLVRLVPRPDGPRSPDRSVNVVVFDKDWDDKDWNPHDPTTIIMTMIGTDDDPDPPDD